Protein AF-A0A6J1TSC9-F1 (afdb_monomer)

Solvent-accessible surface area (backbone atoms only — not comparable to full-atom values): 32803 Å² total; per-residue (Å²): 142,80,91,82,80,87,84,80,83,89,78,91,79,86,80,84,87,85,88,82,89,87,88,82,84,81,91,85,88,80,84,91,77,90,77,91,74,86,85,81,84,79,83,83,85,79,89,82,88,87,87,84,82,90,80,80,89,76,94,72,84,81,77,80,83,78,79,82,82,76,91,81,80,86,83,89,82,88,88,81,90,86,76,88,87,83,86,84,82,90,83,91,83,90,78,83,85,79,86,81,81,90,80,92,80,90,81,82,86,82,80,84,75,85,87,77,89,85,87,82,87,90,81,80,94,84,81,93,76,90,75,59,72,69,60,51,54,50,50,51,51,50,51,50,50,51,47,53,52,47,52,49,49,49,54,48,51,52,49,49,50,53,48,52,51,49,50,53,50,50,52,51,50,50,49,52,56,70,67,49,73,77,81,77,72,63,60,64,57,54,52,47,65,57,48,51,60,54,50,51,51,52,53,50,53,50,51,51,51,50,51,51,48,50,52,50,54,51,54,48,52,52,49,52,51,53,48,51,54,51,51,50,49,51,50,48,51,52,50,54,51,52,51,49,54,51,51,49,51,54,49,52,52,50,48,52,53,48,51,55,51,51,51,51,50,50,51,53,51,51,50,52,51,49,53,52,52,50,52,53,51,51,50,52,49,52,52,49,51,53,54,47,65,74,62,66,78,88,73,88,78,88,64,94,62,67,60,64,63,54,51,51,51,50,50,50,50,49,52,50,50,52,52,49,53,50,51,52,50,54,51,49,52,50,52,52,50,51,49,53,51,52,51,51,49,52,52,51,52,53,51,51,50,52,52,49,53,52,53,50,52,50,52,50,51,52,50,54,50,50,52,52,50,52,50,50,51,53,49,52,53,50,52,53,51,48,52,52,51,50,51,54,49,50,52,52,52,51,51,50,51,51,54,50,50,54,50,52,51,51,51,51,49,52,54,50,53,50,54,50,50,53,48,54,51,52,53,51,50,53,50,51,52,51,50,51,51,52,52,52,50,52,49,54,52,49,52,53,50,50,52,54,52,58,76,71,53,64,86,77,56,60,64,54,52,57,55,52,59,62,55,72,75,68,79,85,86,83,82,86,82,71,73,85,65,77,78,58,81,72,66,76,66,70,76,67,67,62,46,72,45,72,52,71,46,65,60,96,90,40,80,78,47,78,49,78,46,74,46,83,118

Foldseek 3Di:
DDDDDDDDDDDDDDDDDDDDDDDDDDDDDDDDDDDDDDDDDDDDDDDDDDDDDDDDDDDDDPDDPPDDDDDDDDDDDDDDDDDDDDDDDDDDDDDDDDDDDDDDDDDDDDDDDDDDDDDDDDDDDDDDDDDDPVVVVVVVVVVVVVVVVVVVVVVVVVVVVVVVVVVVVVVVVVVVVVVPPDPPDCVVVVCCVVVVVVVVVVVVVVVVVVVVVVVVVVVVVVVVVVVVVVVVVVVVVVVVVVVVVVVVVVVVVVVVVVVVVVVVVVVVVVVVVVVVVVVVVVVVVVVVVVVVVVDDDDDPPPDPDPVVVVVVVVVVVVVVVVVVVVVVVVVVVVVVVVVVVVVVVVVVVVVVVVVVVVVVVVVVVVVVVVVVVVVVVVVVVVVVVVVVVVVVVVVVVVVVVVVVVVVVVVVVVVVVVVVVVVVVVVVVVVVVVVVVVVVVVVVVVVVVVVVVVVVVDDPVVVVVVVVVVVVVPPDDDDDPCPDPPDPPPPPPPPPQPFDFDWDFDDDPRDTPDIDTDTDRD

Organism: NCBI:txid8663

Structure (mmCIF, N/CA/C/O backbone):
data_AF-A0A6J1TSC9-F1
#
_entry.id   AF-A0A6J1TSC9-F1
#
loop_
_atom_site.group_PDB
_atom_site.id
_atom_site.type_symbol
_atom_site.label_atom_id
_atom_site.label_alt_id
_atom_site.label_comp_id
_atom_site.label_asym_id
_atom_site.label_entity_id
_atom_site.label_seq_id
_atom_site.pdbx_PDB_ins_code
_atom_site.Cartn_x
_atom_site.Cartn_y
_atom_site.Cartn_z
_atom_site.occupancy
_atom_site.B_iso_or_equiv
_atom_site.auth_seq_id
_atom_site.auth_comp_id
_atom_site.auth_asym_id
_atom_site.auth_atom_id
_atom_site.pdbx_PDB_model_num
ATOM 1 N N . MET A 1 1 ? -21.236 17.690 77.857 1.00 38.47 1 MET A N 1
ATOM 2 C CA . MET A 1 1 ? -21.004 18.492 79.080 1.00 38.47 1 MET A CA 1
ATOM 3 C C . MET A 1 1 ? -20.316 19.812 78.738 1.00 38.47 1 MET A C 1
ATOM 5 O O . MET A 1 1 ? -19.100 19.848 78.631 1.00 38.47 1 MET A O 1
ATOM 9 N N . ARG A 1 2 ? -21.092 20.885 78.563 1.00 35.25 2 ARG A N 1
ATOM 10 C CA . ARG A 1 2 ? -20.948 22.173 79.267 1.00 35.25 2 ARG A CA 1
ATOM 11 C C . ARG A 1 2 ? -22.055 23.090 78.765 1.00 35.25 2 ARG A C 1
ATOM 13 O O . ARG A 1 2 ? -22.030 23.535 77.625 1.00 35.25 2 ARG A O 1
ATOM 20 N N . GLU A 1 3 ? -23.025 23.313 79.637 1.00 34.94 3 GLU A N 1
ATOM 21 C CA . GLU A 1 3 ? -23.989 24.397 79.524 1.00 34.94 3 GLU A CA 1
ATOM 22 C C . GLU A 1 3 ? -23.302 25.752 79.717 1.00 34.94 3 GLU A C 1
ATOM 24 O O . GLU A 1 3 ? -22.389 25.896 80.534 1.00 34.94 3 GLU A O 1
ATOM 29 N N . ARG A 1 4 ? -23.788 26.733 78.963 1.00 37.78 4 ARG A N 1
ATOM 30 C CA . ARG A 1 4 ? -24.043 28.147 79.289 1.00 37.78 4 ARG A CA 1
ATOM 31 C C . ARG A 1 4 ? -24.493 28.743 77.955 1.00 37.78 4 ARG A C 1
ATOM 33 O O . ARG A 1 4 ? -23.848 28.504 76.948 1.00 37.78 4 ARG A O 1
ATOM 40 N N . GLY A 1 5 ? -25.588 29.462 77.820 1.00 33.91 5 GLY A N 1
ATOM 41 C CA . GLY A 1 5 ? -26.338 30.281 78.752 1.00 33.91 5 GLY A CA 1
ATOM 42 C C . GLY A 1 5 ? -26.917 31.405 77.889 1.00 33.91 5 GLY A C 1
ATOM 43 O O . GLY A 1 5 ? -26.300 31.817 76.912 1.00 33.91 5 GLY A O 1
ATOM 44 N N . TYR A 1 6 ? -28.136 31.803 78.208 1.00 35.25 6 TYR A N 1
ATOM 45 C CA . TYR A 1 6 ? -29.023 32.661 77.435 1.00 35.25 6 TYR A CA 1
ATOM 46 C C . TYR A 1 6 ? -28.449 34.008 76.948 1.00 35.25 6 TYR A C 1
ATOM 48 O O . TYR A 1 6 ? -27.688 34.666 77.649 1.00 35.25 6 TYR A O 1
ATOM 56 N N . ASN A 1 7 ? -29.071 34.461 75.853 1.00 34.84 7 ASN A N 1
ATOM 57 C CA . ASN A 1 7 ? -29.707 35.773 75.664 1.00 34.84 7 ASN A CA 1
ATOM 58 C C . ASN A 1 7 ? -29.066 36.850 74.770 1.00 34.84 7 ASN A C 1
ATOM 60 O O . ASN A 1 7 ? -27.884 37.161 74.844 1.00 34.84 7 ASN A O 1
ATOM 64 N N . THR A 1 8 ? -30.004 37.476 74.041 1.00 37.75 8 THR A N 1
ATOM 65 C CA . THR A 1 8 ? -30.069 38.853 73.518 1.00 37.75 8 THR A CA 1
ATOM 66 C C . THR A 1 8 ? -29.127 39.279 72.391 1.00 37.75 8 THR A C 1
ATOM 68 O O . THR A 1 8 ? -27.947 39.505 72.600 1.00 37.75 8 THR A O 1
ATOM 71 N N . GLY A 1 9 ? -29.730 39.468 71.210 1.00 37.34 9 GLY A N 1
ATOM 72 C CA . GLY A 1 9 ? -29.916 40.796 70.612 1.00 37.34 9 GLY A CA 1
ATOM 73 C C . GLY A 1 9 ? -28.672 41.603 70.241 1.00 37.34 9 GLY A C 1
ATOM 74 O O . GLY A 1 9 ? -27.960 42.074 71.112 1.00 37.34 9 GLY A O 1
ATOM 75 N N . GLU A 1 10 ? -28.549 41.851 68.935 1.00 40.94 10 GLU A N 1
ATOM 76 C CA . GLU A 1 10 ? -27.852 42.985 68.310 1.00 40.94 10 GLU A CA 1
ATOM 77 C C . GLU A 1 10 ? -26.365 43.176 68.648 1.00 40.94 10 GLU A C 1
ATOM 79 O O . GLU A 1 10 ? -25.977 43.743 69.662 1.00 40.94 10 GLU A O 1
ATOM 84 N N . GLY A 1 11 ? -25.506 42.805 67.699 1.00 36.53 11 GLY A N 1
ATOM 85 C CA . GLY A 1 11 ? -24.110 43.223 67.723 1.00 36.53 11 GLY A CA 1
ATOM 86 C C . GLY A 1 11 ? -23.284 42.482 66.692 1.00 36.53 11 GLY A C 1
ATOM 87 O O . GLY A 1 11 ? -23.009 41.296 66.838 1.00 36.53 11 GLY A O 1
ATOM 88 N N . GLN A 1 12 ? -22.903 43.188 65.632 1.00 34.88 12 GLN A N 1
ATOM 89 C CA . GLN A 1 12 ? -21.925 42.738 64.648 1.00 34.88 12 GLN A CA 1
ATOM 90 C C . GLN A 1 12 ? -20.648 42.254 65.350 1.00 34.88 12 GLN A C 1
ATOM 92 O O . GLN A 1 12 ? -20.034 43.005 66.103 1.00 34.88 12 GLN A O 1
ATOM 97 N N . VAL A 1 13 ? -20.211 41.031 65.047 1.00 34.16 13 VAL A N 1
ATOM 98 C CA . VAL A 1 13 ? -18.816 40.630 65.250 1.00 34.16 13 VAL A CA 1
ATOM 99 C C . VAL A 1 13 ? -18.239 40.288 63.888 1.00 34.16 13 VAL A C 1
ATOM 101 O O . VAL A 1 13 ? -18.443 39.212 63.331 1.00 34.16 13 VAL A O 1
ATOM 104 N N . THR A 1 14 ? -17.550 41.282 63.348 1.00 31.56 14 THR A N 1
ATOM 105 C CA . THR A 1 14 ? -16.615 41.189 62.237 1.00 31.56 14 THR A CA 1
ATOM 106 C C . THR A 1 14 ? -15.445 40.300 62.664 1.00 31.56 14 THR A C 1
ATOM 108 O O . THR A 1 14 ? -14.795 40.588 63.667 1.00 31.56 14 THR A O 1
ATOM 111 N N . ILE A 1 15 ? -15.155 39.237 61.914 1.00 34.47 15 ILE A N 1
ATOM 112 C CA . ILE A 1 15 ? -13.830 38.604 61.919 1.00 34.47 15 ILE A CA 1
ATOM 113 C C . ILE A 1 15 ? -13.323 38.667 60.483 1.00 34.47 15 ILE A C 1
ATOM 115 O O . ILE A 1 15 ? -13.702 37.865 59.630 1.00 34.47 15 ILE A O 1
ATOM 119 N N . GLU A 1 16 ? -12.512 39.692 60.230 1.00 26.97 16 GLU A N 1
ATOM 120 C CA . GLU A 1 16 ? -11.615 39.769 59.085 1.00 26.97 16 GLU A CA 1
ATOM 121 C C . GLU A 1 16 ? -10.519 38.706 59.222 1.00 26.97 16 GLU A C 1
ATOM 123 O O . GLU A 1 16 ? -9.902 38.562 60.277 1.00 26.97 16 GLU A O 1
ATOM 128 N N . TRP A 1 17 ? -10.236 38.011 58.122 1.00 32.19 17 TRP A N 1
ATOM 129 C CA . TRP A 1 17 ? -8.898 37.508 57.835 1.00 32.19 17 TRP A CA 1
ATOM 130 C C . TRP A 1 17 ? -8.438 38.194 56.547 1.00 32.19 17 TRP A C 1
ATOM 132 O O . TRP A 1 17 ? -8.908 37.873 55.458 1.00 32.19 17 TRP A O 1
ATOM 142 N N . GLU A 1 18 ? -7.543 39.165 56.693 1.00 30.19 18 GLU A N 1
ATOM 143 C CA . GLU A 1 18 ? -6.795 39.828 55.622 1.00 30.19 18 GLU A CA 1
ATOM 144 C C . GLU A 1 18 ? -5.322 39.431 55.845 1.00 30.19 18 GLU A C 1
ATOM 146 O O . GLU A 1 18 ? -4.834 39.498 56.971 1.00 30.19 18 GLU A O 1
ATOM 151 N N . PHE A 1 19 ? -4.632 38.751 54.926 1.00 28.05 19 PHE A N 1
ATOM 152 C CA . PHE A 1 19 ? -3.732 39.264 53.870 1.00 28.05 19 PHE A CA 1
ATOM 153 C C . PHE A 1 19 ? -2.909 38.012 53.416 1.00 28.05 19 PHE A C 1
ATOM 155 O O . PHE A 1 19 ? -2.705 37.110 54.221 1.00 28.05 19 PHE A O 1
ATOM 162 N N . VAL A 1 20 ? -2.396 37.794 52.196 1.00 32.72 20 VAL A N 1
ATOM 163 C CA . VAL A 1 20 ? -1.712 38.695 51.259 1.00 32.72 20 VAL A CA 1
ATOM 164 C C . VAL A 1 20 ? -1.856 38.192 49.806 1.00 32.72 20 VAL A C 1
ATOM 166 O O . VAL A 1 20 ? -1.391 37.115 49.449 1.00 32.72 20 VAL A O 1
ATOM 169 N N . SER A 1 21 ? -2.477 39.039 48.985 1.00 30.12 21 SER A N 1
ATOM 170 C CA . SER A 1 21 ? -2.108 39.492 47.629 1.00 30.12 21 SER A CA 1
ATOM 171 C C . SER A 1 21 ? -1.191 38.647 46.719 1.00 30.12 21 SER A C 1
ATOM 173 O O . SER A 1 21 ? -0.003 38.499 46.991 1.00 30.12 21 SER A O 1
ATOM 175 N N . ALA A 1 22 ? -1.688 38.341 45.510 1.00 31.39 22 ALA A N 1
ATOM 176 C CA . ALA A 1 22 ? -1.122 38.928 44.285 1.00 31.39 22 ALA A CA 1
ATOM 177 C C . ALA A 1 22 ? -2.100 38.871 43.085 1.00 31.39 22 ALA A C 1
ATOM 179 O O . ALA A 1 22 ? -2.237 37.862 42.406 1.00 31.39 22 ALA A O 1
ATOM 180 N N . ASN A 1 23 ? -2.665 40.046 42.793 1.00 32.28 23 ASN A N 1
ATOM 181 C CA . ASN A 1 23 ? -2.952 40.616 41.470 1.00 32.28 23 ASN A CA 1
ATOM 182 C C . ASN A 1 23 ? -4.141 40.161 40.585 1.00 32.28 23 ASN A C 1
ATOM 184 O O . ASN A 1 23 ? -4.080 39.183 39.850 1.00 32.28 23 ASN A O 1
ATOM 188 N N . LYS A 1 24 ? -5.065 41.140 40.483 1.00 35.12 24 LYS A N 1
ATOM 189 C CA . LYS A 1 24 ? -5.784 41.6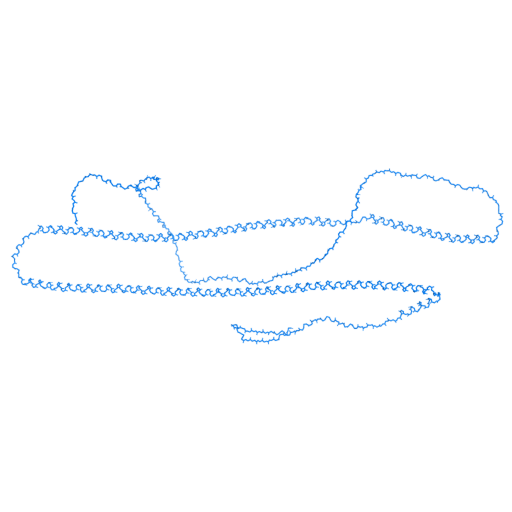73 39.301 1.00 35.12 24 LYS A CA 1
ATOM 190 C C . LYS A 1 24 ? -7.227 41.204 39.029 1.00 35.12 24 LYS A C 1
ATOM 192 O O . LYS A 1 24 ? -7.496 40.239 38.330 1.00 35.12 24 LYS A O 1
ATOM 197 N N . THR A 1 25 ? -8.139 42.041 39.529 1.00 31.72 25 THR A N 1
ATOM 198 C CA . THR A 1 25 ? -9.463 42.446 39.000 1.00 31.72 25 THR A CA 1
ATOM 199 C C . THR A 1 25 ? -9.406 42.961 37.540 1.00 31.72 25 THR A C 1
ATOM 201 O O . THR A 1 25 ? -8.294 43.236 37.081 1.00 31.72 25 THR A O 1
ATOM 204 N N . PRO A 1 26 ? -10.539 43.166 36.805 1.00 50.78 26 PRO A N 1
ATOM 205 C CA . PRO A 1 26 ? -11.908 43.489 37.274 1.00 50.78 26 PRO A CA 1
ATOM 206 C C . PRO A 1 26 ? -13.047 42.598 36.724 1.00 50.78 26 PRO A C 1
ATOM 208 O O . PRO A 1 26 ? -12.987 42.077 35.621 1.00 50.78 26 PRO A O 1
ATOM 211 N N . ARG A 1 27 ? -14.055 42.261 37.546 1.00 37.09 27 ARG A N 1
ATOM 212 C CA . ARG A 1 27 ? -15.364 42.949 37.691 1.00 37.09 27 ARG A CA 1
ATOM 213 C C . ARG A 1 27 ? -16.050 43.323 36.365 1.00 37.09 27 ARG A C 1
ATOM 215 O O . ARG A 1 27 ? -15.744 44.367 35.811 1.00 37.09 27 ARG A O 1
ATOM 222 N N . TYR A 1 28 ? -17.100 42.574 36.021 1.00 31.61 28 TYR A N 1
ATOM 223 C CA . TYR A 1 28 ? -18.423 43.126 35.704 1.00 31.61 28 TYR A CA 1
ATOM 224 C C . TYR A 1 28 ? -19.491 42.250 36.367 1.00 31.61 28 TYR A C 1
ATOM 226 O O . TYR A 1 28 ? -19.427 41.025 36.326 1.00 31.61 28 TYR A O 1
ATOM 234 N N . ALA A 1 29 ? -20.418 42.908 37.054 1.00 34.72 29 ALA A N 1
ATOM 235 C CA . ALA A 1 29 ? -21.557 42.316 37.730 1.00 34.72 29 ALA A CA 1
ATOM 236 C C . ALA A 1 29 ? -22.788 42.454 36.833 1.00 34.72 29 ALA A C 1
ATOM 238 O O . ALA A 1 29 ? -23.062 43.569 36.400 1.00 34.72 29 ALA A O 1
ATOM 239 N N . GLU A 1 30 ? -23.568 41.388 36.642 1.00 32.12 30 GLU A N 1
ATOM 240 C CA . GLU A 1 30 ? -24.992 41.543 36.330 1.00 32.12 30 GLU A CA 1
ATOM 241 C C . GLU A 1 30 ? -25.824 40.331 36.786 1.00 32.12 30 GLU A C 1
ATOM 243 O O . GLU A 1 30 ? -25.760 39.234 36.245 1.00 32.12 30 GLU A O 1
ATOM 248 N N . ARG A 1 31 ? -26.529 40.565 37.897 1.00 30.33 31 ARG A N 1
ATOM 249 C CA . ARG A 1 31 ? -27.932 40.237 38.191 1.00 30.33 31 ARG A CA 1
ATOM 250 C C . ARG A 1 31 ? -28.575 39.057 37.433 1.00 30.33 31 ARG A C 1
ATOM 252 O O . ARG A 1 31 ? -28.899 39.138 36.255 1.00 30.33 31 ARG A O 1
ATOM 259 N N . VAL A 1 32 ? -28.906 38.025 38.207 1.00 33.47 32 VAL A N 1
ATOM 260 C CA . VAL A 1 32 ? -29.839 36.944 37.866 1.00 33.47 32 VAL A CA 1
ATOM 261 C C . VAL A 1 32 ? -31.282 37.471 37.873 1.00 33.47 32 VAL A C 1
ATOM 263 O O . VAL A 1 32 ? -31.747 37.961 38.899 1.00 33.47 32 VAL A O 1
ATOM 266 N N . GLU A 1 33 ? -32.002 37.295 36.763 1.00 33.59 33 GLU A N 1
ATOM 267 C CA . GLU A 1 33 ? -33.461 37.105 36.741 1.00 33.59 33 GLU A CA 1
ATOM 268 C C . GLU A 1 33 ? -33.802 35.850 35.913 1.00 33.59 33 GLU A C 1
ATOM 270 O O . GLU A 1 33 ? -33.175 35.613 34.876 1.00 33.59 33 GLU A O 1
ATOM 275 N N . PRO A 1 34 ? -34.789 35.031 36.327 1.00 36.22 34 PRO A N 1
ATOM 276 C CA . PRO A 1 34 ? -35.138 33.800 35.635 1.00 36.22 34 PRO A CA 1
ATOM 277 C C . PRO A 1 34 ? -36.155 34.084 34.522 1.00 36.22 34 PRO A C 1
ATOM 279 O O . PRO A 1 34 ? -37.302 34.442 34.785 1.00 36.22 34 PRO A O 1
ATOM 282 N N . ARG A 1 35 ? -35.774 33.870 33.258 1.00 31.16 35 ARG A N 1
ATOM 283 C CA . ARG A 1 35 ? -36.734 33.783 32.147 1.00 31.16 35 ARG A CA 1
ATOM 284 C C . ARG A 1 35 ? -36.896 32.339 31.702 1.00 31.16 35 ARG A C 1
ATOM 286 O O . ARG A 1 35 ? -36.079 31.792 30.970 1.00 31.16 35 ARG A O 1
ATOM 293 N N . VAL A 1 36 ? -38.005 31.752 32.140 1.00 37.59 36 VAL A N 1
ATOM 294 C CA . VAL A 1 36 ? -38.587 30.526 31.593 1.00 37.59 36 VAL A CA 1
ATOM 295 C C . VAL A 1 36 ? -38.735 30.694 30.080 1.00 37.59 36 VAL A C 1
ATOM 297 O O . VAL A 1 36 ? -39.478 31.561 29.627 1.00 37.59 36 VAL A O 1
ATOM 300 N N . SER A 1 37 ? -38.031 29.881 29.294 1.00 31.48 37 SER A N 1
ATOM 301 C CA . SER A 1 37 ? -38.228 29.798 27.844 1.00 31.48 37 SER A CA 1
ATOM 302 C C . SER A 1 37 ? -38.426 28.340 27.450 1.00 31.48 37 SER A C 1
ATOM 304 O O . SER A 1 37 ? -37.554 27.494 27.625 1.00 31.48 37 SER A O 1
ATOM 306 N N . GLN A 1 38 ? -39.640 28.067 26.980 1.00 30.80 38 GLN A N 1
ATOM 307 C CA . GLN A 1 38 ? -40.159 26.777 26.544 1.00 30.80 38 GLN A CA 1
ATOM 308 C C . GLN A 1 38 ? -39.337 26.205 25.381 1.00 30.80 38 GLN A C 1
ATOM 310 O O . GLN A 1 38 ? -39.200 26.847 24.340 1.00 30.80 38 GLN A O 1
ATOM 315 N N . VAL A 1 39 ? -38.867 24.963 25.514 1.00 30.88 39 VAL A N 1
ATOM 316 C CA . VAL A 1 39 ? -38.337 24.183 24.388 1.00 30.88 39 VAL A CA 1
ATOM 317 C C . VAL A 1 39 ? -39.501 23.449 23.725 1.00 30.88 39 VAL A C 1
ATOM 319 O O . VAL A 1 39 ? -40.117 22.550 24.295 1.00 30.88 39 VAL A O 1
ATOM 322 N N . ARG A 1 40 ? -39.835 23.890 22.512 1.00 30.23 40 ARG A N 1
ATOM 323 C CA . ARG A 1 40 ? -40.887 23.344 21.652 1.00 30.23 40 ARG A CA 1
ATOM 324 C C . ARG A 1 40 ? -40.331 22.129 20.898 1.00 30.23 40 ARG A C 1
ATOM 326 O O . ARG A 1 40 ? -39.551 22.293 19.966 1.00 30.23 40 ARG A O 1
ATOM 333 N N . TYR A 1 41 ? -40.753 20.924 21.275 1.00 30.27 41 TYR A N 1
ATOM 334 C CA . TYR A 1 41 ? -40.519 19.712 20.485 1.00 30.27 41 TYR A CA 1
ATOM 335 C C . TYR A 1 41 ? -41.420 19.728 19.244 1.00 30.27 41 TYR A C 1
ATOM 337 O O . TYR A 1 41 ? -42.645 19.686 19.358 1.00 30.27 41 TYR A O 1
ATOM 345 N N . LEU A 1 42 ? -40.827 19.789 18.051 1.00 32.53 42 LEU A N 1
ATOM 346 C CA . LEU A 1 42 ? -41.535 19.538 16.797 1.00 32.53 42 LEU A CA 1
ATOM 347 C C . LEU A 1 42 ? -41.364 18.065 16.416 1.00 32.53 42 LEU A C 1
ATOM 349 O O . LEU A 1 42 ? -40.382 17.678 15.788 1.00 32.53 42 LEU A O 1
ATOM 353 N N . PHE A 1 43 ? -42.357 17.250 16.772 1.00 28.97 43 PHE A N 1
ATOM 354 C CA . PHE A 1 43 ? -42.604 15.976 16.103 1.00 28.97 43 PHE A CA 1
ATOM 355 C C . PHE A 1 43 ? -43.116 16.267 14.691 1.00 28.97 43 PHE A C 1
ATOM 357 O O . PHE A 1 43 ? -44.207 16.812 14.520 1.00 28.97 43 PHE A O 1
ATOM 364 N N . ARG A 1 44 ? -42.346 15.890 13.667 1.00 28.41 44 ARG A N 1
ATOM 365 C CA . ARG A 1 44 ? -42.829 15.855 12.284 1.00 28.41 44 ARG A CA 1
ATOM 366 C C . ARG A 1 44 ? -43.175 14.414 11.928 1.00 28.41 44 ARG A C 1
ATOM 368 O O . ARG A 1 44 ? -42.302 13.614 11.611 1.00 28.41 44 ARG A O 1
ATOM 375 N N . THR A 1 45 ? -44.460 14.093 12.003 1.00 32.81 45 THR A N 1
ATOM 376 C CA . THR A 1 45 ? -45.034 12.867 11.448 1.00 32.81 45 THR A CA 1
ATOM 377 C C . THR A 1 45 ? -45.206 13.020 9.937 1.00 32.81 45 THR A C 1
ATOM 379 O O . THR A 1 45 ? -45.589 14.074 9.431 1.00 32.81 45 THR A O 1
ATOM 382 N N . GLY A 1 46 ? -44.900 11.955 9.200 1.00 30.16 46 GLY A N 1
ATOM 383 C CA . GLY A 1 46 ? -45.039 11.906 7.750 1.00 30.16 46 GLY A CA 1
ATOM 384 C C . GLY A 1 46 ? -45.015 10.467 7.261 1.00 30.16 46 GLY A C 1
ATOM 385 O O . GLY A 1 46 ? -43.994 9.980 6.791 1.00 30.16 46 GLY A O 1
ATOM 386 N N . HIS A 1 47 ? -46.146 9.780 7.409 1.00 35.56 47 HIS A N 1
ATOM 387 C CA . HIS A 1 47 ? -46.427 8.519 6.733 1.00 35.56 47 HIS A CA 1
ATOM 388 C C . HIS A 1 47 ? -46.436 8.705 5.209 1.00 35.56 47 HIS A C 1
ATOM 390 O O . HIS A 1 47 ? -47.148 9.564 4.689 1.00 35.56 47 HIS A O 1
ATOM 396 N N . ARG A 1 48 ? -45.773 7.795 4.490 1.00 30.06 48 ARG A N 1
ATOM 397 C CA . ARG A 1 48 ? -46.290 7.290 3.214 1.00 30.06 48 ARG A CA 1
ATOM 398 C C . ARG A 1 48 ? -45.996 5.800 3.094 1.00 30.06 48 ARG A C 1
ATOM 400 O O . ARG A 1 48 ? -44.854 5.360 3.075 1.00 30.06 48 ARG A O 1
ATOM 407 N N . SER A 1 49 ? -47.084 5.053 3.068 1.00 30.70 49 SER A N 1
ATOM 408 C CA . SER A 1 49 ? -47.200 3.623 2.857 1.00 30.70 49 SER A CA 1
ATOM 409 C C . SER A 1 49 ? -46.988 3.257 1.386 1.00 30.70 49 SER A C 1
ATOM 411 O O . SER A 1 49 ? -47.518 3.913 0.494 1.00 30.70 49 SER A O 1
ATOM 413 N N . SER A 1 50 ? -46.290 2.150 1.133 1.00 29.45 50 SER A N 1
ATOM 414 C CA . SER A 1 50 ? -46.767 1.118 0.205 1.00 29.45 50 SER A CA 1
ATOM 415 C C . SER A 1 50 ? -46.056 -0.207 0.493 1.00 29.45 50 SER A C 1
ATOM 417 O O . SER A 1 50 ? -44.856 -0.266 0.734 1.00 29.45 50 SER A O 1
ATOM 419 N N . VAL A 1 51 ? -46.872 -1.252 0.554 1.00 32.09 51 VAL A N 1
ATOM 420 C CA . VAL A 1 51 ? -46.575 -2.632 0.935 1.00 32.09 51 VAL A CA 1
ATOM 421 C C . VAL A 1 51 ? -46.485 -3.465 -0.342 1.00 32.09 51 VAL A C 1
ATOM 423 O O . VAL A 1 51 ? -47.414 -3.395 -1.143 1.00 32.09 51 VAL A O 1
ATOM 426 N N . SER A 1 52 ? -45.460 -4.314 -0.495 1.00 28.89 52 SER A N 1
ATOM 427 C CA . SER A 1 52 ? -45.648 -5.749 -0.799 1.00 28.89 52 SER A CA 1
ATOM 428 C C . SER A 1 52 ? -44.351 -6.539 -1.023 1.00 28.89 52 SER A C 1
ATOM 430 O O . SER A 1 52 ? -43.598 -6.268 -1.947 1.00 28.89 52 SER A O 1
ATOM 432 N N . ARG A 1 53 ? -44.261 -7.613 -0.221 1.00 30.09 53 ARG A N 1
ATOM 433 C CA . ARG A 1 53 ? -43.887 -9.009 -0.538 1.00 30.09 53 ARG A CA 1
ATOM 434 C C . ARG A 1 53 ? -42.434 -9.392 -0.868 1.00 30.09 53 ARG A C 1
ATOM 436 O O . ARG A 1 53 ? -41.956 -9.197 -1.972 1.00 30.09 53 ARG A O 1
ATOM 443 N N . PHE A 1 54 ? -41.868 -10.112 0.110 1.00 29.45 54 PHE A N 1
ATOM 444 C CA . PHE A 1 54 ? -41.470 -11.536 0.076 1.00 29.45 54 PHE A CA 1
ATOM 445 C C . PHE A 1 54 ? -40.529 -12.049 -1.031 1.00 29.45 54 PHE A C 1
ATOM 447 O O . PHE A 1 54 ? -40.867 -12.041 -2.209 1.00 29.45 54 PHE A O 1
ATOM 454 N N . GLY A 1 55 ? -39.426 -12.657 -0.575 1.00 27.89 55 GLY A N 1
ATOM 455 C CA . GLY A 1 55 ? -38.506 -13.524 -1.323 1.00 27.89 55 GLY A CA 1
ATOM 456 C C . GLY A 1 55 ? -37.117 -13.470 -0.679 1.00 27.89 55 GLY A C 1
ATOM 457 O O . GLY A 1 55 ? -36.358 -12.548 -0.939 1.00 27.89 55 GLY A O 1
ATOM 458 N N . GLU A 1 56 ? -36.875 -14.215 0.400 1.00 30.44 56 GLU A N 1
ATOM 459 C CA . GLU A 1 56 ? -36.097 -15.467 0.368 1.00 30.44 56 GLU A CA 1
ATOM 460 C C . GLU A 1 56 ? -34.744 -15.378 -0.362 1.00 30.44 56 GLU A C 1
ATOM 462 O O . GLU A 1 56 ? -34.664 -15.232 -1.575 1.00 30.44 56 GLU A O 1
ATOM 467 N N . SER A 1 57 ? -33.688 -15.570 0.432 1.00 34.09 57 SER A N 1
ATOM 468 C CA . SER A 1 57 ? -32.562 -16.459 0.136 1.00 34.09 57 SER A CA 1
ATOM 469 C C . SER A 1 57 ? -31.890 -16.336 -1.235 1.00 34.09 57 SER A C 1
ATOM 471 O O . SER A 1 57 ? -32.253 -17.029 -2.178 1.00 34.09 57 SER A O 1
ATOM 473 N N . GLN A 1 58 ? -30.764 -15.620 -1.284 1.00 29.95 58 GLN A N 1
ATOM 474 C CA . GLN A 1 58 ? -29.514 -16.201 -1.790 1.00 29.95 58 GLN A CA 1
ATOM 475 C C . GLN A 1 58 ? -28.325 -15.298 -1.468 1.00 29.95 58 GLN A C 1
ATOM 477 O O . GLN A 1 58 ? -28.209 -14.178 -1.960 1.00 29.95 58 GLN A O 1
ATOM 482 N N . ALA A 1 59 ? -27.405 -15.845 -0.675 1.00 38.44 59 ALA A N 1
ATOM 483 C CA . ALA A 1 59 ? -26.018 -15.429 -0.675 1.00 38.44 59 ALA A CA 1
ATOM 484 C C . ALA A 1 59 ? -25.500 -15.478 -2.119 1.00 38.44 59 ALA A C 1
ATOM 486 O O . ALA A 1 59 ? -25.395 -16.549 -2.718 1.00 38.44 59 ALA A O 1
ATOM 487 N N . ARG A 1 60 ? -25.189 -14.313 -2.687 1.00 31.34 60 ARG A N 1
ATOM 488 C CA . ARG A 1 60 ? -24.370 -14.215 -3.889 1.00 31.34 60 ARG A CA 1
ATOM 489 C C . ARG A 1 60 ? -23.023 -13.648 -3.494 1.00 31.34 60 ARG A C 1
ATOM 491 O O . ARG A 1 60 ? -22.883 -12.476 -3.168 1.00 31.34 60 ARG A O 1
ATOM 498 N N . PHE A 1 61 ? -22.064 -14.562 -3.513 1.00 31.56 61 PHE A N 1
ATOM 499 C CA . PHE A 1 61 ? -20.648 -14.320 -3.696 1.00 31.56 61 PHE A CA 1
ATOM 500 C C . PHE A 1 61 ? -20.420 -13.162 -4.678 1.00 31.56 61 PHE A C 1
ATOM 502 O O . PHE A 1 61 ? -20.719 -13.291 -5.865 1.00 31.56 61 PHE A O 1
ATOM 509 N N . CYS A 1 62 ? -19.842 -12.061 -4.199 1.00 26.81 62 CYS A N 1
ATOM 510 C CA . CYS A 1 62 ? -19.104 -11.158 -5.071 1.00 26.81 62 CYS A CA 1
ATOM 511 C C . CYS A 1 62 ? -17.701 -11.737 -5.238 1.00 26.81 62 CYS A C 1
ATOM 513 O O . CYS A 1 62 ? -16.816 -11.574 -4.401 1.00 26.81 62 CYS A O 1
ATOM 515 N N . THR A 1 63 ? -17.546 -12.473 -6.330 1.00 31.61 63 THR A N 1
ATOM 516 C CA . THR A 1 63 ? -16.275 -12.883 -6.912 1.00 31.61 63 THR A CA 1
ATOM 517 C C . THR A 1 63 ? -15.414 -11.651 -7.189 1.00 31.61 63 THR A C 1
ATOM 519 O O . THR A 1 63 ? -15.763 -10.816 -8.023 1.00 31.61 63 THR A O 1
ATOM 522 N N . MET A 1 64 ? -14.275 -11.558 -6.504 1.00 30.28 64 MET A N 1
ATOM 523 C CA . MET A 1 64 ? -13.137 -10.748 -6.933 1.00 30.28 64 MET A CA 1
ATOM 524 C C . MET A 1 64 ? -12.676 -11.261 -8.301 1.00 30.28 64 MET A C 1
ATOM 526 O O . MET A 1 64 ? -12.082 -12.333 -8.402 1.00 30.28 64 MET A O 1
ATOM 530 N N . ASN A 1 65 ? -12.964 -10.507 -9.362 1.00 26.72 65 ASN A N 1
ATOM 531 C CA . ASN A 1 65 ? -12.340 -10.728 -10.661 1.00 26.72 65 ASN A CA 1
ATOM 532 C C . ASN A 1 65 ? -10.902 -10.207 -10.599 1.00 26.72 65 ASN A C 1
ATOM 534 O O . ASN A 1 65 ? -10.641 -9.019 -10.773 1.00 26.72 65 ASN A O 1
ATOM 538 N N . ILE A 1 66 ? -9.979 -11.128 -10.336 1.00 33.28 66 ILE A N 1
ATOM 539 C CA . ILE A 1 66 ? -8.545 -10.960 -10.554 1.00 33.28 66 ILE A CA 1
ATOM 540 C C . ILE A 1 66 ? -8.304 -11.158 -12.049 1.00 33.28 66 ILE A C 1
ATOM 542 O O . ILE A 1 66 ? -8.286 -12.281 -12.556 1.00 33.28 66 ILE A O 1
ATOM 546 N N . THR A 1 67 ? -8.148 -10.057 -12.778 1.00 31.06 67 THR A N 1
ATOM 547 C CA . THR A 1 67 ? -7.706 -10.105 -14.169 1.00 31.06 67 THR A CA 1
ATOM 548 C C . THR A 1 67 ? -6.202 -10.357 -14.194 1.00 31.06 67 THR A C 1
ATOM 550 O O . THR A 1 67 ? -5.395 -9.508 -13.822 1.00 31.06 67 THR A O 1
ATOM 553 N N . TYR A 1 68 ? -5.849 -11.564 -14.628 1.00 30.14 68 TYR A N 1
ATOM 554 C CA . TYR A 1 68 ? -4.507 -12.005 -14.985 1.00 30.14 68 TYR A CA 1
ATOM 555 C C . TYR A 1 68 ? -3.832 -11.024 -15.959 1.00 30.14 68 TYR A C 1
ATOM 557 O O . TYR A 1 68 ? -4.236 -10.926 -17.117 1.00 30.14 68 TYR A O 1
ATOM 565 N N . TYR A 1 69 ? -2.741 -10.385 -15.535 1.00 34.84 69 TYR A N 1
ATOM 566 C CA . TYR A 1 69 ? -1.725 -9.876 -16.457 1.00 34.84 69 TYR A CA 1
ATOM 567 C C . TYR A 1 69 ? -0.601 -10.907 -16.555 1.00 34.84 69 TYR A C 1
ATOM 569 O O . TYR A 1 69 ? 0.238 -11.041 -15.669 1.00 34.84 69 TYR A O 1
ATOM 577 N N . GLY A 1 70 ? -0.632 -11.687 -17.636 1.00 32.41 70 GLY A N 1
ATOM 578 C CA . GLY A 1 70 ? 0.457 -12.580 -18.017 1.00 32.41 70 GLY A CA 1
ATOM 579 C C . GLY A 1 70 ? 1.644 -11.806 -18.614 1.00 32.41 70 GLY A C 1
ATOM 580 O O . GLY A 1 70 ? 1.444 -10.764 -19.245 1.00 32.41 70 GLY A O 1
ATOM 581 N N . PRO A 1 71 ? 2.881 -12.313 -18.468 1.00 37.97 71 PRO A N 1
ATOM 582 C CA . PRO A 1 71 ? 4.077 -11.635 -18.940 1.00 37.97 71 PRO A CA 1
ATOM 583 C C . PRO A 1 71 ? 4.284 -11.908 -20.434 1.00 37.97 71 PRO A C 1
ATOM 585 O O . PRO A 1 71 ? 4.472 -13.053 -20.853 1.00 37.97 71 PRO A O 1
ATOM 588 N N . ARG A 1 72 ? 4.307 -10.855 -21.257 1.00 30.98 72 ARG A N 1
ATOM 589 C CA . ARG A 1 72 ? 4.859 -10.927 -22.617 1.00 30.98 72 ARG A CA 1
ATOM 590 C C . ARG A 1 72 ? 6.219 -10.243 -22.672 1.00 30.98 72 ARG A C 1
ATOM 592 O O . ARG A 1 72 ? 6.377 -9.076 -22.339 1.00 30.98 72 ARG A O 1
ATOM 599 N N . ARG A 1 73 ? 7.187 -11.058 -23.087 1.00 32.16 73 ARG A N 1
ATOM 600 C CA . ARG A 1 73 ? 8.598 -10.768 -23.331 1.00 32.16 73 ARG A CA 1
ATOM 601 C C . ARG A 1 73 ? 8.823 -9.998 -24.643 1.00 32.16 73 ARG A C 1
ATOM 603 O O . ARG A 1 73 ? 8.018 -10.087 -25.567 1.00 32.16 73 ARG A O 1
ATOM 610 N N . THR A 1 74 ? 10.053 -9.479 -24.738 1.00 29.98 74 THR A N 1
ATOM 611 C CA . THR A 1 74 ? 10.830 -9.055 -25.928 1.00 29.98 74 THR A CA 1
ATOM 612 C C . THR A 1 74 ? 10.489 -7.647 -26.445 1.00 29.98 74 THR A C 1
ATOM 614 O O . THR A 1 74 ? 9.325 -7.328 -26.616 1.00 29.98 74 THR A O 1
ATOM 617 N N . SER A 1 75 ? 11.428 -6.718 -26.658 1.00 27.41 75 SER A N 1
ATOM 618 C CA . SER A 1 75 ? 12.821 -6.890 -27.087 1.00 27.41 75 SER A CA 1
ATOM 619 C C . SER A 1 75 ? 13.726 -5.766 -26.574 1.00 27.41 75 SER A C 1
ATOM 621 O O . SER A 1 75 ? 13.482 -4.591 -26.832 1.00 27.41 75 SER A O 1
ATOM 623 N N . PHE A 1 76 ? 14.817 -6.154 -25.918 1.00 30.78 76 PHE A N 1
ATOM 624 C CA . PHE A 1 76 ? 16.025 -5.347 -25.787 1.00 30.78 76 PHE A CA 1
ATOM 625 C C . PHE A 1 76 ? 16.903 -5.682 -26.996 1.00 30.78 76 PHE A C 1
ATOM 627 O O . PHE A 1 76 ? 17.206 -6.853 -27.226 1.00 30.78 76 PHE A O 1
ATOM 634 N N . SER A 1 77 ? 17.302 -4.682 -27.777 1.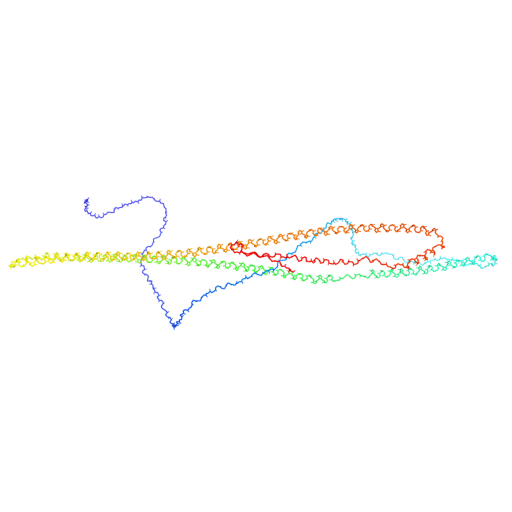00 29.66 77 SER A N 1
ATOM 635 C CA . SER A 1 77 ? 18.377 -4.830 -28.758 1.00 29.66 77 SER A CA 1
ATOM 636 C C . SER A 1 77 ? 19.485 -3.846 -28.430 1.00 29.66 77 SER A C 1
ATOM 638 O O . SER A 1 77 ? 19.392 -2.653 -28.713 1.00 29.66 77 SER A O 1
ATOM 640 N N . SER A 1 78 ? 20.543 -4.390 -27.846 1.00 34.06 78 SER A N 1
ATOM 641 C CA . SER A 1 78 ? 21.873 -3.807 -27.796 1.00 34.06 78 SER A CA 1
ATOM 642 C C . SER A 1 78 ? 22.496 -3.851 -29.192 1.00 34.06 78 SER A C 1
ATOM 644 O O . SER A 1 78 ? 22.430 -4.885 -29.857 1.00 34.06 78 SER A O 1
ATOM 646 N N . ARG A 1 79 ? 23.165 -2.773 -29.613 1.00 31.89 79 ARG A N 1
ATOM 647 C CA . ARG A 1 79 ? 24.353 -2.848 -30.476 1.00 31.89 79 ARG A CA 1
ATOM 648 C C . ARG A 1 79 ? 25.237 -1.625 -30.262 1.00 31.89 79 ARG A C 1
ATOM 650 O O . ARG A 1 79 ? 24.786 -0.486 -30.305 1.00 31.89 79 ARG A O 1
ATOM 657 N N . SER A 1 80 ? 26.496 -1.930 -30.000 1.00 34.31 80 SER A N 1
ATOM 658 C CA . SER A 1 80 ? 27.581 -1.068 -29.570 1.00 34.31 80 SER A CA 1
ATOM 659 C C . SER A 1 80 ? 28.528 -0.681 -30.722 1.00 34.31 80 SER A C 1
ATOM 661 O O . SER A 1 80 ? 28.633 -1.368 -31.734 1.00 34.31 80 SER A O 1
ATOM 663 N N . LEU A 1 81 ? 29.251 0.419 -30.488 1.00 38.09 81 LEU A N 1
ATOM 664 C CA . LEU A 1 81 ? 30.657 0.716 -30.818 1.00 38.09 81 LEU A CA 1
ATOM 665 C C . LEU A 1 81 ? 31.233 0.553 -32.243 1.00 38.09 81 LEU A C 1
ATOM 667 O O . LEU A 1 81 ? 31.526 -0.541 -32.734 1.00 38.09 81 LEU A O 1
ATOM 671 N N . GLY A 1 82 ? 31.756 1.687 -32.718 1.00 28.84 82 GLY A N 1
ATOM 672 C CA . GLY A 1 82 ? 32.994 1.824 -33.498 1.00 28.84 82 GLY A CA 1
ATOM 673 C C . GLY A 1 82 ? 32.989 3.159 -34.248 1.00 28.84 82 GLY A C 1
ATOM 674 O O . GLY A 1 82 ? 31.935 3.597 -34.676 1.00 28.84 82 GLY A O 1
ATOM 675 N N . SER A 1 83 ? 34.069 3.895 -34.475 1.00 32.25 83 SER A N 1
ATOM 676 C CA . SER A 1 83 ? 35.478 3.858 -34.085 1.00 32.25 83 SER A CA 1
ATOM 677 C C . SER A 1 83 ? 36.034 5.206 -34.573 1.00 32.25 83 SER A C 1
ATOM 679 O O . SER A 1 83 ? 35.670 5.646 -35.662 1.00 32.25 83 SER A O 1
ATOM 681 N N . LEU A 1 84 ? 36.934 5.844 -33.822 1.00 38.16 84 LEU A N 1
ATOM 682 C CA . LEU A 1 84 ? 37.887 6.803 -34.406 1.00 38.16 84 LEU A CA 1
ATOM 683 C C . LEU A 1 84 ? 38.811 6.032 -35.383 1.00 38.16 84 LEU A C 1
ATOM 685 O O . LEU A 1 84 ? 38.966 4.816 -35.216 1.00 38.16 84 LEU A O 1
ATOM 689 N N . PRO A 1 85 ? 39.431 6.682 -36.386 1.00 47.09 85 PRO A N 1
ATOM 690 C CA . PRO A 1 85 ? 40.728 7.302 -36.109 1.00 47.09 85 PRO A CA 1
ATOM 691 C C . PRO A 1 85 ? 41.018 8.610 -36.879 1.00 47.09 85 PRO A C 1
ATOM 693 O O . PRO A 1 85 ? 40.605 8.811 -38.014 1.00 47.09 85 PRO A O 1
ATOM 696 N N . ASN A 1 86 ? 41.880 9.415 -36.255 1.00 30.67 86 ASN A N 1
ATOM 697 C CA . ASN A 1 86 ? 43.130 9.958 -36.804 1.00 30.67 86 ASN A CA 1
ATOM 698 C C . ASN A 1 86 ? 43.352 11.485 -36.735 1.00 30.67 86 ASN A C 1
ATOM 700 O O . ASN A 1 86 ? 42.575 12.308 -37.209 1.00 30.67 86 ASN A O 1
ATOM 704 N N . ARG A 1 87 ? 44.510 11.785 -36.133 1.00 35.16 87 ARG A N 1
ATOM 705 C CA . ARG A 1 87 ? 45.342 13.001 -36.154 1.00 35.16 87 ARG A CA 1
ATOM 706 C C . ARG A 1 87 ? 45.783 13.293 -37.618 1.00 35.16 87 ARG A C 1
ATOM 708 O O . ARG A 1 87 ? 45.666 12.406 -38.449 1.00 35.16 87 ARG A O 1
ATOM 715 N N . SER A 1 88 ? 46.303 14.441 -38.070 1.00 33.25 88 SER A N 1
ATOM 716 C CA . SER A 1 88 ? 47.179 15.472 -37.485 1.00 33.25 88 SER A CA 1
ATOM 717 C C . SER A 1 88 ? 47.425 16.618 -38.496 1.00 33.25 88 SER A C 1
ATOM 719 O O . SER A 1 88 ? 47.430 16.379 -39.697 1.00 33.25 88 SER A O 1
ATOM 721 N N . SER A 1 89 ? 47.834 17.774 -37.950 1.00 33.28 89 SER A N 1
ATOM 722 C CA . SER A 1 89 ? 48.863 18.719 -38.449 1.00 33.28 89 SER A CA 1
ATOM 723 C C . SER A 1 89 ? 48.516 19.820 -39.470 1.00 33.28 89 SER A C 1
ATOM 725 O O . SER A 1 89 ? 48.458 19.602 -40.672 1.00 33.28 89 SER A O 1
ATOM 727 N N . LEU A 1 90 ? 48.412 21.044 -38.926 1.00 39.69 90 LEU A N 1
ATOM 728 C CA . LEU A 1 90 ? 49.215 22.257 -39.201 1.00 39.69 90 LEU A CA 1
ATOM 729 C C . LEU A 1 90 ? 49.962 22.344 -40.552 1.00 39.69 90 LEU A C 1
ATOM 731 O O . LEU A 1 90 ? 50.790 21.487 -40.826 1.00 39.69 90 LEU A O 1
ATOM 735 N N . TYR A 1 91 ? 49.771 23.438 -41.309 1.00 35.12 91 TYR A N 1
ATOM 736 C CA . TYR A 1 91 ? 50.733 24.549 -41.472 1.00 35.12 91 TYR A CA 1
ATOM 737 C C . TYR A 1 91 ? 50.136 25.722 -42.284 1.00 35.12 91 TYR A C 1
ATOM 739 O O . TYR A 1 91 ? 49.408 25.564 -43.257 1.00 35.12 91 TYR A O 1
ATOM 747 N N . ARG A 1 92 ? 50.512 26.915 -41.820 1.00 32.84 92 ARG A N 1
ATOM 748 C CA . ARG A 1 92 ? 50.571 28.245 -42.445 1.00 32.84 92 ARG A CA 1
ATOM 749 C C . ARG A 1 92 ? 50.873 28.255 -43.958 1.00 32.84 92 ARG A C 1
ATOM 751 O O . ARG A 1 92 ? 51.902 27.730 -44.361 1.00 32.84 92 ARG A O 1
ATOM 758 N N . ALA A 1 93 ? 50.123 29.059 -44.718 1.00 30.06 93 ALA A N 1
ATOM 759 C CA . ALA A 1 93 ? 50.677 30.052 -45.650 1.00 30.06 93 ALA A CA 1
ATOM 760 C C . ALA A 1 93 ? 49.605 31.086 -46.029 1.00 30.06 93 ALA A C 1
ATOM 762 O O . ALA A 1 93 ? 48.561 30.761 -46.586 1.00 30.06 93 ALA A O 1
ATOM 763 N N . SER A 1 94 ? 49.892 32.340 -45.693 1.00 32.00 94 SER A N 1
ATOM 764 C CA . SER A 1 94 ? 49.228 33.522 -46.224 1.00 32.00 94 SER A CA 1
ATOM 765 C C . SER A 1 94 ? 49.941 33.944 -47.508 1.00 32.00 94 SER A C 1
ATOM 767 O O . SER A 1 94 ? 51.165 34.051 -47.519 1.00 32.00 94 SER A O 1
ATOM 769 N N . SER A 1 95 ? 49.164 34.216 -48.549 1.00 33.78 95 SER A N 1
ATOM 770 C CA . SER A 1 95 ? 49.412 35.225 -49.585 1.00 33.78 95 SER A CA 1
ATOM 771 C C . SER A 1 95 ? 48.041 35.419 -50.238 1.00 33.78 95 SER A C 1
ATOM 773 O O . SER A 1 95 ? 47.533 34.505 -50.874 1.00 33.78 95 SER A O 1
ATOM 775 N N . GLY A 1 96 ? 47.283 36.460 -49.909 1.00 28.92 96 GLY A N 1
ATOM 776 C CA . GLY A 1 96 ? 47.605 37.838 -50.257 1.00 28.92 96 GLY A CA 1
ATOM 777 C C . GLY A 1 96 ? 46.985 38.151 -51.624 1.00 28.92 96 GLY A C 1
ATOM 778 O O . GLY A 1 96 ? 47.075 37.333 -52.530 1.00 28.92 96 GLY A O 1
ATOM 779 N N . SER A 1 97 ? 46.390 39.341 -51.741 1.00 32.06 97 SER A N 1
ATOM 780 C CA . SER A 1 97 ? 45.714 39.958 -52.904 1.00 32.06 97 SER A CA 1
ATOM 781 C C . SER A 1 97 ? 44.275 39.477 -53.187 1.00 32.06 97 SER A C 1
ATOM 783 O O . SER A 1 97 ? 44.040 38.338 -53.562 1.00 32.06 97 SER A O 1
ATOM 785 N N . PHE A 1 98 ? 43.239 40.224 -52.780 1.00 31.81 98 PHE A N 1
ATOM 786 C CA . PHE A 1 98 ? 42.723 41.499 -53.327 1.00 31.81 98 PHE A CA 1
ATOM 787 C C . PHE A 1 98 ? 42.258 41.398 -54.789 1.00 31.81 98 PHE A C 1
ATOM 789 O O . PHE A 1 98 ? 43.064 41.296 -55.708 1.00 31.81 98 PHE A O 1
ATOM 796 N N . GLN A 1 99 ? 40.937 41.517 -54.983 1.00 44.94 99 GLN A N 1
ATOM 797 C CA . GLN A 1 99 ? 40.353 42.083 -56.204 1.00 44.94 99 GLN A CA 1
ATOM 798 C C . GLN A 1 99 ? 40.918 43.496 -56.428 1.00 44.94 99 GLN A C 1
ATOM 800 O O . GLN A 1 99 ? 41.231 44.194 -55.460 1.00 44.94 99 GLN A O 1
ATOM 805 N N . PRO A 1 100 ? 40.925 43.978 -57.677 1.00 39.28 100 PRO A N 1
ATOM 806 C CA . PRO A 1 100 ? 40.001 45.078 -57.926 1.00 39.28 100 PRO A CA 1
ATOM 807 C C . PRO A 1 100 ? 39.325 45.036 -59.293 1.00 39.28 100 PRO A C 1
ATOM 809 O O . PRO A 1 100 ? 39.808 44.472 -60.274 1.00 39.28 100 PRO A O 1
ATOM 812 N N . GLY A 1 101 ? 38.160 45.676 -59.300 1.00 32.75 101 GLY A N 1
ATOM 813 C CA . GLY A 1 101 ? 37.361 45.938 -60.471 1.00 32.75 101 GLY A CA 1
ATOM 814 C C . GLY A 1 101 ? 37.970 46.961 -61.427 1.00 32.75 101 GLY A C 1
ATOM 815 O O . GLY A 1 101 ? 38.942 47.664 -61.165 1.00 32.75 101 GLY A O 1
ATOM 816 N N . LEU A 1 102 ? 37.294 46.978 -62.563 1.00 32.28 102 LEU A N 1
ATOM 817 C CA . LEU A 1 102 ? 37.421 47.808 -63.743 1.00 32.28 102 LEU A CA 1
ATOM 818 C C . LEU A 1 102 ? 37.576 49.301 -63.422 1.00 32.28 102 LEU A C 1
ATOM 820 O O . LEU A 1 102 ? 36.684 49.877 -62.813 1.00 32.28 102 LEU A O 1
ATOM 824 N N . TYR A 1 103 ? 38.609 49.944 -63.974 1.00 33.62 103 TYR A N 1
ATOM 825 C CA . TYR A 1 103 ? 38.475 51.283 -64.545 1.00 33.62 103 TYR A CA 1
ATOM 826 C C . TYR A 1 103 ? 39.362 51.456 -65.783 1.00 33.62 103 TYR A C 1
ATOM 828 O O . TYR A 1 103 ? 40.520 51.058 -65.858 1.00 33.62 103 TYR A O 1
ATOM 836 N N . ARG A 1 104 ? 38.695 52.052 -66.762 1.00 31.03 104 ARG A N 1
ATOM 837 C CA . ARG A 1 104 ? 39.059 52.538 -68.088 1.00 31.03 104 ARG A CA 1
ATOM 838 C C . ARG A 1 104 ? 40.301 53.441 -68.089 1.00 31.03 104 ARG A C 1
ATOM 840 O O . ARG A 1 104 ? 40.352 54.410 -67.341 1.00 31.03 104 ARG A O 1
ATOM 847 N N . GLY A 1 105 ? 41.223 53.195 -69.018 1.00 29.67 105 GLY A N 1
ATOM 848 C CA . GLY A 1 105 ? 42.345 54.083 -69.324 1.00 29.67 105 GLY A CA 1
ATOM 849 C C . GLY A 1 105 ? 42.952 53.737 -70.681 1.00 29.67 105 GLY A C 1
ATOM 850 O O . GLY A 1 105 ? 43.658 52.747 -70.818 1.00 29.67 105 GLY A O 1
ATOM 851 N N . SER A 1 106 ? 42.596 54.529 -71.687 1.00 32.09 106 SER A N 1
ATOM 852 C CA . SER A 1 106 ? 43.011 54.427 -73.085 1.00 32.09 106 SER A CA 1
ATOM 853 C C . SER A 1 106 ? 44.513 54.650 -73.274 1.00 32.09 106 SER A C 1
ATOM 855 O O . SER A 1 106 ? 45.023 55.650 -72.780 1.00 32.09 106 SER A O 1
ATOM 857 N N . PHE A 1 107 ? 45.184 53.829 -74.090 1.00 30.36 107 PHE A N 1
ATOM 858 C CA . PHE A 1 107 ? 46.357 54.265 -74.859 1.00 30.36 107 PHE A CA 1
ATOM 859 C C . PHE A 1 107 ? 46.677 53.348 -76.057 1.00 30.36 107 PHE A C 1
ATOM 861 O O . PHE A 1 107 ? 46.677 52.124 -75.966 1.00 30.36 107 PHE A O 1
ATOM 868 N N . SER A 1 108 ? 46.960 54.028 -77.173 1.00 33.31 108 SER A N 1
ATOM 869 C CA . SER A 1 108 ? 47.787 53.646 -78.328 1.00 33.31 108 SER A CA 1
ATOM 870 C C . SER A 1 108 ? 47.441 52.385 -79.134 1.00 33.31 108 SER A C 1
ATOM 872 O O . SER A 1 108 ? 48.082 51.346 -79.005 1.00 33.31 108 SER A O 1
ATOM 874 N N . ALA A 1 109 ? 46.544 52.553 -80.110 1.00 31.33 109 ALA A N 1
ATOM 875 C CA . ALA A 1 109 ? 46.668 51.878 -81.400 1.00 31.33 109 ALA A CA 1
ATOM 876 C C . ALA A 1 109 ? 47.579 52.733 -82.301 1.00 31.33 109 ALA A C 1
ATOM 878 O O . ALA A 1 109 ? 47.184 53.814 -82.738 1.00 31.33 109 ALA A O 1
ATOM 879 N N . LEU A 1 110 ? 48.809 52.270 -82.547 1.00 33.00 110 LEU A N 1
ATOM 880 C CA . LEU A 1 110 ? 49.637 52.785 -83.635 1.00 33.00 110 LEU A CA 1
ATOM 881 C C . LEU A 1 110 ? 49.127 52.191 -84.952 1.00 33.00 110 LEU A C 1
ATOM 883 O O . LEU A 1 110 ? 49.152 50.981 -85.162 1.00 33.00 110 LEU A O 1
ATOM 887 N N . SER A 1 111 ? 48.644 53.075 -85.819 1.00 35.19 111 SER A N 1
ATOM 888 C CA . SER A 1 111 ? 48.357 52.807 -87.223 1.00 35.19 111 SER A CA 1
ATOM 889 C C . SER A 1 111 ? 49.677 52.736 -87.984 1.00 35.19 111 SER A C 1
ATOM 891 O O . SER A 1 111 ? 50.410 53.723 -88.041 1.00 35.19 111 SER A O 1
ATOM 893 N N . ASN A 1 112 ? 49.970 51.578 -88.571 1.00 35.22 112 ASN A N 1
ATOM 894 C CA . ASN A 1 112 ? 51.129 51.386 -89.433 1.00 35.22 112 ASN A CA 1
ATOM 895 C C . ASN A 1 112 ? 50.983 52.178 -90.736 1.00 35.22 112 ASN A C 1
ATOM 897 O O . ASN A 1 112 ? 50.017 52.029 -91.485 1.00 35.22 112 ASN A O 1
ATOM 901 N N . SER A 1 113 ? 51.996 52.996 -90.985 1.00 35.84 113 SER A N 1
ATOM 902 C CA . SER A 1 113 ? 52.325 53.673 -92.232 1.00 35.84 113 SER A CA 1
ATOM 903 C C . SER A 1 113 ? 52.612 52.670 -93.365 1.00 35.84 113 SER A C 1
ATOM 905 O O . SER A 1 113 ? 53.113 51.574 -93.096 1.00 35.84 113 SER A O 1
ATOM 907 N N . PRO A 1 114 ? 52.366 53.034 -94.637 1.00 38.88 114 PRO A N 1
ATOM 908 C CA . PRO A 1 114 ? 52.711 52.206 -95.788 1.00 38.88 114 PRO A CA 1
ATOM 909 C C . PRO A 1 114 ? 54.230 52.173 -96.016 1.00 38.88 114 PRO A C 1
ATOM 911 O O . PRO A 1 114 ? 54.912 53.198 -95.965 1.00 38.88 114 PRO A O 1
ATOM 914 N N . LEU A 1 115 ? 54.749 50.969 -96.260 1.00 33.12 115 LEU A N 1
ATOM 915 C CA . LEU A 1 115 ? 56.165 50.700 -96.472 1.00 33.12 115 LEU A CA 1
ATOM 916 C C . LEU A 1 115 ? 56.619 51.208 -97.847 1.00 33.12 115 LEU A C 1
ATOM 918 O O . LEU A 1 115 ? 56.057 50.864 -98.886 1.00 33.12 115 LEU A O 1
ATOM 922 N N . SER A 1 116 ? 57.662 52.026 -97.801 1.00 31.20 116 SER A N 1
ATOM 923 C CA . SER A 1 116 ? 58.374 52.626 -98.918 1.00 31.20 116 SER A CA 1
ATOM 924 C C . SER A 1 116 ? 59.524 51.717 -99.375 1.00 31.20 116 SER A C 1
ATOM 926 O O . SER A 1 116 ? 60.317 51.269 -98.555 1.00 31.20 116 SER A O 1
ATOM 928 N N . THR A 1 117 ? 59.601 51.518 -100.693 1.00 29.89 117 THR A N 1
ATOM 929 C CA . THR A 1 117 ? 60.812 51.531 -101.540 1.00 29.89 117 THR A CA 1
ATOM 930 C C . THR A 1 117 ? 61.937 50.512 -101.300 1.00 29.89 117 THR A C 1
ATOM 932 O O . THR A 1 117 ? 62.710 50.610 -100.356 1.00 29.89 117 THR A O 1
ATOM 935 N N . SER A 1 118 ? 62.175 49.650 -102.296 1.00 36.84 118 SER A N 1
ATOM 936 C CA . SER A 1 118 ? 63.505 49.554 -102.927 1.00 36.84 118 SER A CA 1
ATOM 937 C C . SER A 1 118 ? 63.435 48.893 -104.311 1.00 36.84 118 SER A C 1
ATOM 939 O O . SER A 1 118 ? 62.911 47.802 -104.508 1.00 36.84 118 SER A O 1
ATOM 941 N N . THR A 1 119 ? 63.943 49.641 -105.282 1.00 41.09 119 THR A N 1
ATOM 942 C CA . THR A 1 119 ? 64.194 49.322 -106.691 1.00 41.09 119 THR A CA 1
ATOM 943 C C . THR A 1 119 ? 65.293 48.270 -106.869 1.00 41.09 119 THR A C 1
ATOM 945 O O . THR A 1 119 ? 66.241 48.267 -106.081 1.00 41.09 119 THR A O 1
ATOM 948 N N . PRO A 1 120 ? 65.305 47.542 -108.002 1.00 42.09 120 PRO A N 1
ATOM 949 C CA . PRO A 1 120 ? 66.571 47.444 -108.727 1.00 42.09 120 PRO A CA 1
ATOM 950 C C . PRO A 1 120 ? 66.436 47.624 -110.250 1.00 42.09 120 PRO A C 1
ATOM 952 O O . PRO A 1 120 ? 65.659 46.955 -110.921 1.00 42.09 120 PRO A O 1
ATOM 955 N N . PHE A 1 121 ? 67.246 48.559 -110.751 1.00 36.28 121 PHE A N 1
ATOM 956 C CA . PHE A 1 121 ? 68.077 48.480 -111.957 1.00 36.28 121 PHE A CA 1
ATOM 957 C C . PHE A 1 121 ? 67.524 47.757 -113.202 1.00 36.28 121 PHE A C 1
ATOM 959 O O . PHE A 1 121 ? 67.624 46.542 -113.347 1.00 36.28 121 PHE A O 1
ATOM 966 N N . LEU A 1 122 ? 67.103 48.564 -114.179 1.00 38.12 122 LEU A N 1
ATOM 967 C CA . LEU A 1 122 ? 67.163 48.237 -115.603 1.00 38.12 122 LEU A CA 1
ATOM 968 C C . LEU A 1 122 ? 68.448 48.848 -116.186 1.00 38.12 122 LEU A C 1
ATOM 970 O O . LEU A 1 122 ? 68.587 50.067 -116.232 1.00 38.12 122 LEU A O 1
ATOM 974 N N . LEU A 1 123 ? 69.375 47.999 -116.626 1.00 36.59 123 LEU A N 1
ATOM 975 C CA . LEU A 1 123 ? 70.512 48.290 -117.513 1.00 36.59 123 LEU A CA 1
ATOM 976 C C . LEU A 1 123 ? 70.780 47.009 -118.339 1.00 36.59 123 LEU A C 1
ATOM 978 O O . LEU A 1 123 ? 70.321 45.934 -117.950 1.00 36.59 123 LEU A O 1
ATOM 982 N N . PRO A 1 124 ? 71.389 47.111 -119.531 1.00 42.56 124 PRO A N 1
ATOM 983 C CA . PRO A 1 124 ? 70.810 46.604 -120.769 1.00 42.56 124 PRO A CA 1
ATOM 984 C C . PRO A 1 124 ? 71.403 45.261 -121.210 1.00 42.56 124 PRO A C 1
ATOM 986 O O . PRO A 1 124 ? 72.464 44.834 -120.764 1.00 42.56 124 PRO A O 1
ATOM 989 N N . SER A 1 125 ? 70.709 44.628 -122.154 1.00 38.19 125 SER A N 1
ATOM 990 C CA . SER A 1 125 ? 71.174 43.500 -122.964 1.00 38.19 125 SER A CA 1
ATOM 991 C C . SER A 1 125 ? 72.549 43.734 -123.600 1.00 38.19 125 SER A C 1
ATOM 993 O O . SER A 1 125 ? 72.764 44.832 -124.114 1.00 38.19 125 SER A O 1
ATOM 995 N N . LEU A 1 126 ? 73.388 42.682 -123.634 1.00 34.94 126 LEU A N 1
ATOM 996 C CA . LEU A 1 126 ? 74.344 42.235 -124.683 1.00 34.94 126 LEU A CA 1
ATOM 997 C C . LEU A 1 126 ? 75.440 41.336 -124.039 1.00 34.94 126 LEU A C 1
ATOM 999 O O . LEU A 1 126 ? 75.722 41.505 -122.857 1.00 34.94 126 LEU A O 1
ATOM 1003 N N . PRO A 1 127 ? 76.182 40.493 -124.785 1.00 48.22 127 PRO A N 1
ATOM 1004 C CA . PRO A 1 127 ? 75.787 39.404 -125.678 1.00 48.22 127 PRO A CA 1
ATOM 1005 C C . PRO A 1 127 ? 76.348 38.032 -125.206 1.00 48.22 127 PRO A C 1
ATOM 1007 O O . PRO A 1 127 ? 77.145 37.935 -124.277 1.00 48.22 127 PRO A O 1
ATOM 1010 N N . ALA A 1 128 ? 75.909 36.958 -125.866 1.00 51.44 128 ALA A N 1
ATOM 1011 C CA . ALA A 1 128 ? 76.327 35.574 -125.645 1.00 51.44 128 ALA A CA 1
ATOM 1012 C C . ALA A 1 128 ? 77.840 35.352 -125.827 1.00 51.44 128 ALA A C 1
ATOM 1014 O O . ALA A 1 128 ? 78.380 35.710 -126.869 1.00 51.44 128 ALA A O 1
ATOM 1015 N N . LEU A 1 129 ? 78.477 34.683 -124.858 1.00 44.03 129 LEU A N 1
ATOM 1016 C CA . LEU A 1 129 ? 79.806 34.078 -124.985 1.00 44.03 129 LEU A CA 1
ATOM 1017 C C . LEU A 1 129 ? 79.836 32.731 -124.242 1.00 44.03 129 LEU A C 1
ATOM 1019 O O . LEU A 1 129 ? 79.204 32.550 -123.201 1.00 44.03 129 LEU A O 1
ATOM 1023 N N . GLU A 1 130 ? 80.507 31.781 -124.878 1.00 55.41 130 GLU A N 1
ATOM 1024 C CA . GLU A 1 130 ? 80.409 30.327 -124.750 1.00 55.41 130 GLU A CA 1
ATOM 1025 C C . GLU A 1 130 ? 80.637 29.794 -123.327 1.00 55.41 130 GLU A C 1
ATOM 1027 O O . GLU A 1 130 ? 81.655 30.058 -122.689 1.00 55.41 130 GLU A O 1
ATOM 1032 N N . ILE A 1 131 ? 79.684 28.992 -122.838 1.00 49.75 131 ILE A N 1
ATOM 1033 C CA . ILE A 1 131 ? 79.790 28.280 -121.562 1.00 49.75 131 ILE A CA 1
ATOM 1034 C C . ILE A 1 131 ? 80.079 26.809 -121.862 1.00 49.75 131 ILE A C 1
ATOM 1036 O O . ILE A 1 131 ? 79.259 26.112 -122.454 1.00 49.75 131 ILE A O 1
ATOM 1040 N N . ASP A 1 132 ? 81.249 26.368 -121.412 1.00 53.50 132 ASP A N 1
ATOM 1041 C CA . ASP A 1 132 ? 81.779 25.003 -121.424 1.00 53.50 132 ASP A CA 1
ATOM 1042 C C . ASP A 1 132 ? 80.691 23.913 -121.188 1.00 53.50 132 ASP A C 1
ATOM 1044 O O . ASP A 1 132 ? 79.992 23.952 -120.162 1.00 53.50 132 ASP A O 1
ATOM 1048 N N . PRO A 1 133 ? 80.516 22.923 -122.096 1.00 63.94 133 PRO A N 1
ATOM 1049 C CA . PRO A 1 133 ? 79.442 21.924 -122.020 1.00 63.94 133 PRO A CA 1
ATOM 1050 C C . PRO A 1 133 ? 79.470 21.061 -120.746 1.00 63.94 133 PRO A C 1
ATOM 1052 O O . PRO A 1 133 ? 78.419 20.572 -120.323 1.00 63.94 133 PRO A O 1
ATOM 1055 N N . LYS A 1 134 ? 80.624 20.919 -120.075 1.00 60.81 134 LYS A N 1
ATOM 1056 C CA . LYS A 1 134 ? 80.705 20.240 -118.766 1.00 60.81 134 LYS A CA 1
ATOM 1057 C C . LYS A 1 134 ? 80.145 21.085 -117.614 1.00 60.81 134 LYS A C 1
ATOM 1059 O O . LYS A 1 134 ? 79.497 20.540 -116.722 1.00 60.81 134 LYS A O 1
ATOM 1064 N N . LEU A 1 135 ? 80.324 22.407 -117.645 1.00 62.19 135 LEU A N 1
ATOM 1065 C CA . LEU A 1 135 ? 79.788 23.321 -116.627 1.00 62.19 135 LEU A CA 1
ATOM 1066 C C . LEU A 1 135 ? 78.261 23.454 -116.740 1.00 62.19 135 LEU A C 1
ATOM 1068 O O . LEU A 1 135 ? 77.573 23.611 -115.730 1.00 62.19 135 LEU A O 1
ATOM 1072 N N . HIS A 1 136 ? 77.719 23.354 -117.960 1.00 66.56 136 HIS A N 1
ATOM 1073 C CA . HIS A 1 136 ? 76.273 23.361 -118.186 1.00 66.56 136 HIS A CA 1
ATOM 1074 C C . HIS A 1 136 ? 75.600 22.119 -117.589 1.00 66.56 136 HIS A C 1
ATOM 1076 O O . HIS A 1 136 ? 74.602 22.267 -116.892 1.00 66.56 136 HIS A O 1
ATOM 1082 N N . GLN A 1 137 ? 76.184 20.928 -117.770 1.00 69.56 137 GLN A N 1
ATOM 1083 C CA . GLN A 1 137 ? 75.661 19.681 -117.195 1.00 69.56 137 GLN A CA 1
ATOM 1084 C C . GLN A 1 137 ? 75.675 19.683 -115.658 1.00 69.56 137 GLN A C 1
ATOM 1086 O O . GLN A 1 137 ? 74.690 19.281 -115.036 1.00 69.56 137 GLN A O 1
ATOM 1091 N N . ILE A 1 138 ? 76.746 20.198 -115.040 1.00 73.31 138 ILE A N 1
ATOM 1092 C CA . ILE A 1 138 ? 76.835 20.344 -113.577 1.00 73.31 138 ILE A CA 1
ATOM 1093 C C . ILE A 1 138 ? 75.801 21.355 -113.076 1.00 73.31 138 ILE A C 1
ATOM 1095 O O . ILE A 1 138 ? 75.058 21.038 -112.155 1.00 73.31 138 ILE A O 1
ATOM 1099 N N . ARG A 1 139 ? 75.660 22.524 -113.720 1.00 72.56 139 ARG A N 1
ATOM 1100 C CA . ARG A 1 139 ? 74.618 23.500 -113.353 1.00 72.56 139 ARG A CA 1
ATOM 1101 C C . ARG A 1 139 ? 73.203 22.973 -113.569 1.00 72.56 139 ARG A C 1
ATOM 1103 O O . ARG A 1 139 ? 72.310 23.348 -112.816 1.00 72.56 139 ARG A O 1
ATOM 1110 N N . THR A 1 140 ? 72.956 22.127 -114.570 1.00 73.75 140 THR A N 1
ATOM 1111 C CA . THR A 1 140 ? 71.638 21.501 -114.755 1.00 73.75 140 THR A CA 1
ATOM 1112 C C . THR A 1 140 ? 71.358 20.437 -113.699 1.00 73.75 140 THR A C 1
ATOM 1114 O O . THR A 1 140 ? 70.252 20.428 -113.166 1.00 73.75 140 THR A O 1
ATOM 1117 N N . ALA A 1 141 ? 72.350 19.617 -113.336 1.00 76.62 141 ALA A N 1
ATOM 1118 C CA . ALA A 1 141 ? 72.227 18.622 -112.270 1.00 76.62 141 ALA A CA 1
ATOM 1119 C C . ALA A 1 141 ? 72.073 19.282 -110.886 1.00 76.62 141 ALA A C 1
ATOM 1121 O O . ALA A 1 141 ? 71.214 18.887 -110.104 1.00 76.62 141 ALA A O 1
ATOM 1122 N N . GLU A 1 142 ? 72.829 20.347 -110.611 1.00 77.69 142 GLU A N 1
ATOM 1123 C CA . GLU A 1 142 ? 72.703 21.174 -109.406 1.00 77.69 142 GLU A CA 1
ATOM 1124 C C . GLU A 1 142 ? 71.341 21.878 -109.368 1.00 77.69 142 GLU A C 1
ATOM 1126 O O . GLU A 1 142 ? 70.659 21.857 -108.350 1.00 77.69 142 GLU A O 1
ATOM 1131 N N . LYS A 1 143 ? 70.863 22.418 -110.497 1.00 80.25 143 LYS A N 1
ATOM 1132 C CA . LYS A 1 143 ? 69.507 22.977 -110.608 1.00 80.25 143 LYS A CA 1
ATOM 1133 C C . LYS A 1 143 ? 68.430 21.921 -110.357 1.00 80.25 143 LYS A C 1
ATOM 1135 O O . LYS A 1 143 ? 67.384 22.256 -109.810 1.00 80.25 143 LYS A O 1
ATOM 1140 N N . GLU A 1 144 ? 68.649 20.670 -110.744 1.00 78.75 144 GLU A N 1
ATOM 1141 C CA . GLU A 1 144 ? 67.716 19.565 -110.508 1.00 78.75 144 GLU A CA 1
ATOM 1142 C C . GLU A 1 144 ? 67.745 19.076 -109.053 1.00 78.75 144 GLU A C 1
ATOM 1144 O O . GLU A 1 144 ? 66.686 18.866 -108.464 1.00 78.75 144 GLU A O 1
ATOM 1149 N N . GLN A 1 145 ? 68.919 19.036 -108.415 1.00 79.69 145 GLN A N 1
ATOM 1150 C CA . GLN A 1 145 ? 69.047 18.828 -106.968 1.00 79.69 145 GLN A CA 1
ATOM 1151 C C . GLN A 1 145 ? 68.405 19.967 -106.167 1.00 79.69 145 GLN A C 1
ATOM 1153 O O . GLN A 1 145 ? 67.637 19.708 -105.243 1.00 79.69 145 GLN A O 1
ATOM 1158 N N . ILE A 1 146 ? 68.632 21.225 -106.557 1.00 79.88 146 ILE A N 1
ATOM 1159 C CA . ILE A 1 146 ? 67.992 22.403 -105.955 1.00 79.88 146 ILE A CA 1
ATOM 1160 C C . ILE A 1 146 ? 66.475 22.356 -106.165 1.00 79.88 146 ILE A C 1
ATOM 1162 O O . ILE A 1 146 ? 65.732 22.718 -105.259 1.00 79.88 146 ILE A O 1
ATOM 1166 N N . LYS A 1 147 ? 65.981 21.873 -107.312 1.00 81.88 147 LYS A N 1
ATOM 1167 C CA . LYS A 1 147 ? 64.544 21.625 -107.526 1.00 81.88 147 LYS A CA 1
ATOM 1168 C C . LYS A 1 147 ? 64.012 20.509 -106.627 1.00 81.88 147 LYS A C 1
ATOM 1170 O O . LYS A 1 147 ? 62.932 20.666 -106.074 1.00 81.88 147 LYS A O 1
ATOM 1175 N N . GLY A 1 148 ? 64.753 19.415 -106.452 1.00 83.31 148 GLY A N 1
ATOM 1176 C CA . GLY A 1 148 ? 64.389 18.325 -105.543 1.00 83.31 148 GLY A CA 1
ATOM 1177 C C . GLY A 1 148 ? 64.297 18.795 -104.091 1.00 83.31 148 GLY A C 1
ATOM 1178 O O . GLY A 1 148 ? 63.291 18.551 -103.426 1.00 83.31 148 GLY A O 1
ATOM 1179 N N . LEU A 1 149 ? 65.295 19.554 -103.633 1.00 83.38 149 LEU A N 1
ATOM 1180 C CA . LEU A 1 149 ? 65.302 20.186 -102.314 1.00 83.38 149 LEU A CA 1
ATOM 1181 C C . LEU A 1 149 ? 64.191 21.231 -102.179 1.00 83.38 149 LEU A C 1
ATOM 1183 O O . LEU A 1 149 ? 63.501 21.243 -101.169 1.00 83.38 149 LEU A O 1
ATOM 1187 N N . ASN A 1 150 ? 63.937 22.053 -103.200 1.00 84.88 150 ASN A N 1
ATOM 1188 C CA . ASN A 1 150 ? 62.818 23.000 -103.190 1.00 84.88 150 ASN A CA 1
ATOM 1189 C C . ASN A 1 150 ? 61.455 22.306 -103.156 1.00 84.88 150 ASN A C 1
ATOM 1191 O O . ASN A 1 150 ? 60.565 22.777 -102.459 1.00 84.88 150 ASN A O 1
ATOM 1195 N N . ASN A 1 151 ? 61.280 21.180 -103.847 1.00 85.62 151 ASN A N 1
ATOM 1196 C CA . ASN A 1 151 ? 60.051 20.391 -103.764 1.00 85.62 151 ASN A CA 1
ATOM 1197 C C . ASN A 1 151 ? 59.881 19.780 -102.365 1.00 85.62 151 ASN A C 1
ATOM 1199 O O . ASN A 1 151 ? 58.771 19.750 -101.835 1.00 85.62 151 ASN A O 1
ATOM 1203 N N . GLN A 1 152 ? 60.976 19.354 -101.727 1.00 85.38 152 GLN A N 1
ATOM 1204 C CA . GLN A 1 152 ? 60.954 18.919 -100.330 1.00 85.38 152 GLN A CA 1
ATOM 1205 C C . GLN A 1 152 ? 60.629 20.081 -99.381 1.00 85.38 152 GLN A C 1
ATOM 1207 O O . GLN A 1 152 ? 59.773 19.918 -98.511 1.00 85.38 152 GLN A O 1
ATOM 1212 N N . PHE A 1 153 ? 61.205 21.269 -99.584 1.00 86.12 153 PHE A N 1
ATOM 1213 C CA . PHE A 1 153 ? 60.859 22.473 -98.824 1.00 86.12 153 PHE A CA 1
ATOM 1214 C C . PHE A 1 153 ? 59.402 22.883 -99.028 1.00 86.12 153 PHE A C 1
ATOM 1216 O O . PHE A 1 153 ? 58.731 23.186 -98.048 1.00 86.12 153 PHE A O 1
ATOM 1223 N N . ALA A 1 154 ? 58.875 22.821 -100.250 1.00 85.81 154 ALA A N 1
ATOM 1224 C CA . ALA A 1 154 ? 57.465 23.069 -100.527 1.00 85.81 154 ALA A CA 1
ATOM 1225 C C . ALA A 1 154 ? 56.572 22.071 -99.772 1.00 85.81 154 ALA A C 1
ATOM 1227 O O . ALA A 1 154 ? 55.653 22.485 -99.070 1.00 85.81 154 ALA A O 1
ATOM 1228 N N . SER A 1 155 ? 56.911 20.776 -99.796 1.00 87.25 155 SER A N 1
ATOM 1229 C CA . SER A 1 155 ? 56.170 19.750 -99.047 1.00 87.25 155 SER A CA 1
ATOM 1230 C C . SER A 1 155 ? 56.238 19.946 -97.525 1.00 87.25 155 SER A C 1
ATOM 1232 O O . SER A 1 155 ? 55.262 19.694 -96.814 1.00 87.25 155 SER A O 1
ATOM 1234 N N . PHE A 1 156 ? 57.372 20.432 -97.008 1.00 91.94 156 PHE A N 1
ATOM 1235 C CA . PHE A 1 156 ? 57.540 20.746 -95.594 1.00 91.94 156 PHE A CA 1
ATOM 1236 C C . PHE A 1 156 ? 56.751 21.999 -95.208 1.00 91.94 156 PHE A C 1
ATOM 1238 O O . PHE A 1 156 ? 56.073 21.989 -94.186 1.00 91.94 156 PHE A O 1
ATOM 1245 N N . ILE A 1 157 ? 56.759 23.038 -96.047 1.00 89.19 157 ILE A N 1
ATOM 1246 C CA . ILE A 1 157 ? 55.944 24.247 -95.873 1.00 89.19 157 ILE A CA 1
ATOM 1247 C C . ILE A 1 157 ? 54.454 23.893 -95.877 1.00 89.19 157 ILE A C 1
ATOM 1249 O O . ILE A 1 157 ? 53.718 24.373 -95.017 1.00 89.19 157 ILE A O 1
ATOM 1253 N N . ASP A 1 158 ? 54.007 23.011 -96.770 1.00 89.94 158 ASP A N 1
ATOM 1254 C CA . ASP A 1 158 ? 52.617 22.551 -96.800 1.00 89.94 158 ASP A CA 1
ATOM 1255 C C . ASP A 1 158 ? 52.257 21.737 -95.551 1.00 89.94 158 ASP A C 1
ATOM 1257 O O . ASP A 1 158 ? 51.168 21.891 -94.989 1.00 89.94 158 ASP A O 1
ATOM 1261 N N . LYS A 1 159 ? 53.187 20.914 -95.049 1.00 92.56 159 LYS A N 1
ATOM 1262 C CA . LYS A 1 159 ? 53.005 20.176 -93.793 1.00 92.56 159 LYS A CA 1
ATOM 1263 C C . LYS A 1 159 ? 52.944 21.109 -92.585 1.00 92.56 159 LYS A C 1
ATOM 1265 O O . LYS A 1 159 ? 52.078 20.922 -91.733 1.00 92.56 159 LYS A O 1
ATOM 1270 N N . VAL A 1 160 ? 53.815 22.115 -92.518 1.00 92.12 160 VAL A N 1
ATOM 1271 C CA . VAL A 1 160 ? 53.803 23.137 -91.463 1.00 92.12 160 VAL A CA 1
ATOM 1272 C C . VAL A 1 160 ? 52.509 23.939 -91.528 1.00 92.12 160 VAL A C 1
ATOM 1274 O O . VAL A 1 160 ? 51.836 24.034 -90.512 1.00 92.12 160 VAL A O 1
ATOM 1277 N N . ARG A 1 161 ? 52.065 24.384 -92.710 1.00 91.31 161 ARG A N 1
ATOM 1278 C CA . ARG A 1 161 ? 50.762 25.051 -92.877 1.00 91.31 161 ARG A CA 1
ATOM 1279 C C . ARG A 1 161 ? 49.598 24.184 -92.419 1.00 91.31 161 ARG A C 1
ATOM 1281 O O . ARG A 1 161 ? 48.698 24.680 -91.747 1.00 91.31 161 ARG A O 1
ATOM 1288 N N . LYS A 1 162 ? 49.604 22.888 -92.747 1.00 92.50 162 LYS A N 1
ATOM 1289 C CA . LYS A 1 162 ? 48.565 21.955 -92.293 1.00 92.50 162 LYS A CA 1
ATOM 1290 C C . LYS A 1 162 ? 48.570 21.808 -90.770 1.00 92.50 162 LYS A C 1
ATOM 1292 O O . LYS A 1 162 ? 47.500 21.810 -90.167 1.00 92.50 162 LYS A O 1
ATOM 1297 N N . LEU A 1 163 ? 49.746 21.711 -90.152 1.00 92.00 163 LEU A N 1
ATOM 1298 C CA . LEU A 1 163 ? 49.891 21.634 -88.695 1.00 92.00 163 LEU A CA 1
ATOM 1299 C C . LEU A 1 163 ? 49.513 22.950 -88.004 1.00 92.00 163 LEU A C 1
ATOM 1301 O O . LEU A 1 163 ? 48.819 22.921 -86.995 1.00 92.00 163 LEU A O 1
ATOM 1305 N N . GLU A 1 164 ? 49.886 24.101 -88.559 1.00 90.31 164 GLU A N 1
ATOM 1306 C CA . GLU A 1 164 ? 49.470 25.424 -88.081 1.00 90.31 164 GLU A CA 1
ATOM 1307 C C . GLU A 1 164 ? 47.954 25.587 -88.168 1.00 90.31 164 GLU A C 1
ATOM 1309 O O . GLU A 1 164 ? 47.318 26.057 -87.225 1.00 90.31 164 GLU A O 1
ATOM 1314 N N . GLN A 1 165 ? 47.348 25.143 -89.270 1.00 92.19 165 GLN A N 1
ATOM 1315 C CA . GLN A 1 165 ? 45.902 25.169 -89.436 1.00 92.19 165 GLN A CA 1
ATOM 1316 C C . GLN A 1 165 ? 45.208 24.236 -88.436 1.00 92.19 165 GLN A C 1
ATOM 1318 O O . GLN A 1 165 ? 44.207 24.628 -87.839 1.00 92.19 165 GLN A O 1
ATOM 1323 N N . GLN A 1 166 ? 45.754 23.041 -88.194 1.00 93.12 166 GLN A N 1
ATOM 1324 C CA . GLN A 1 166 ? 45.253 22.125 -87.166 1.00 93.12 166 GLN A CA 1
ATOM 1325 C C . GLN A 1 166 ? 45.393 22.708 -85.757 1.00 93.12 166 GLN A C 1
ATOM 1327 O O . GLN A 1 166 ? 44.431 22.662 -84.996 1.00 93.12 166 GLN A O 1
ATOM 1332 N N . ASN A 1 167 ? 46.530 23.321 -85.425 1.00 91.50 167 ASN A N 1
ATOM 1333 C CA . ASN A 1 167 ? 46.719 23.997 -84.143 1.00 91.50 167 ASN A CA 1
ATOM 1334 C C . ASN A 1 167 ? 45.741 25.155 -83.973 1.00 91.50 167 ASN A C 1
ATOM 1336 O O . ASN A 1 167 ? 45.151 25.290 -82.911 1.00 91.50 167 ASN A O 1
ATOM 1340 N N . LYS A 1 168 ? 45.471 25.931 -85.024 1.00 93.88 168 LYS A N 1
ATOM 1341 C CA . LYS A 1 168 ? 44.482 27.015 -84.976 1.00 93.88 168 LYS A CA 1
ATOM 1342 C C . LYS A 1 168 ? 43.056 26.490 -84.765 1.00 93.88 168 LYS A C 1
ATOM 1344 O O . LYS A 1 168 ? 42.265 27.096 -84.039 1.00 93.88 168 LYS A O 1
ATOM 1349 N N . VAL A 1 169 ? 42.718 25.340 -85.351 1.00 92.50 169 VAL A N 1
ATOM 1350 C CA . VAL A 1 169 ? 41.447 24.647 -85.077 1.00 92.50 169 VAL A CA 1
ATOM 1351 C C . VAL A 1 169 ? 41.402 24.139 -83.632 1.00 92.50 169 VAL A C 1
ATOM 1353 O O . VAL A 1 169 ? 40.403 24.347 -82.952 1.00 92.50 169 VAL A O 1
ATOM 1356 N N . LEU A 1 170 ? 42.479 23.545 -83.120 1.00 90.31 170 LEU A N 1
ATOM 1357 C CA . LEU A 1 170 ? 42.546 23.079 -81.732 1.00 90.31 170 LEU A CA 1
ATOM 1358 C C . LEU A 1 170 ? 42.496 24.237 -80.729 1.00 90.31 170 LEU A C 1
ATOM 1360 O O . LEU A 1 170 ? 41.803 24.139 -79.722 1.00 90.31 170 LEU A O 1
ATOM 1364 N N . GLU A 1 171 ? 43.154 25.359 -81.009 1.00 89.44 171 GLU A N 1
ATOM 1365 C CA . GLU A 1 171 ? 43.100 26.571 -80.189 1.00 89.44 171 GLU A CA 1
ATOM 1366 C C . GLU A 1 171 ? 41.693 27.163 -80.154 1.00 89.44 171 GLU A C 1
ATOM 1368 O O . GLU A 1 171 ? 41.203 27.535 -79.087 1.00 89.44 171 GLU A O 1
ATOM 1373 N N . THR A 1 172 ? 41.011 27.225 -81.300 1.00 86.69 172 THR A N 1
ATOM 1374 C CA . THR A 1 172 ? 39.625 27.713 -81.359 1.00 86.69 172 THR A CA 1
ATOM 1375 C C . THR A 1 172 ? 38.656 26.755 -80.670 1.00 86.69 172 THR A C 1
ATOM 1377 O O . THR A 1 172 ? 37.798 27.216 -79.918 1.00 86.69 172 THR A O 1
ATOM 1380 N N . GLN A 1 173 ? 38.831 25.439 -80.822 1.00 87.75 173 GLN A N 1
ATOM 1381 C CA . GLN A 1 173 ? 38.076 24.427 -80.076 1.00 87.75 173 GLN A CA 1
ATOM 1382 C C . GLN A 1 173 ? 38.323 24.530 -78.569 1.00 87.75 173 GLN A C 1
ATOM 1384 O O . GLN A 1 173 ? 37.375 24.517 -77.789 1.00 87.75 173 GLN A O 1
ATOM 1389 N N . LEU A 1 174 ? 39.574 24.700 -78.142 1.00 83.62 174 LEU A N 1
ATOM 1390 C CA . LEU A 1 174 ? 39.938 24.842 -76.736 1.00 83.62 174 LEU A CA 1
ATOM 1391 C C . LEU A 1 174 ? 39.403 26.150 -76.147 1.00 83.62 174 LEU A C 1
ATOM 1393 O O . LEU A 1 174 ? 38.937 26.163 -75.010 1.00 83.62 174 LEU A O 1
ATOM 1397 N N . LYS A 1 175 ? 39.401 27.240 -76.919 1.00 86.19 175 LYS A N 1
ATOM 1398 C CA . LYS A 1 175 ? 38.803 28.518 -76.517 1.00 86.19 175 LYS A CA 1
ATOM 1399 C C . LYS A 1 175 ? 37.279 28.425 -76.417 1.00 86.19 175 LYS A C 1
ATOM 1401 O O . LYS A 1 175 ? 36.716 28.955 -75.466 1.00 86.19 175 LYS A O 1
ATOM 1406 N N . LEU A 1 176 ? 36.621 27.717 -77.335 1.00 83.50 176 LEU A N 1
ATOM 1407 C CA . LEU A 1 176 ? 35.182 27.443 -77.270 1.00 83.50 176 LEU A CA 1
ATOM 1408 C C . LEU A 1 176 ? 34.824 26.542 -76.085 1.00 83.50 176 LEU A C 1
ATOM 1410 O O . LEU A 1 176 ? 33.838 26.802 -75.408 1.00 83.50 176 LEU A O 1
ATOM 1414 N N . LEU A 1 177 ? 35.631 25.521 -75.795 1.00 77.75 177 LEU A N 1
ATOM 1415 C CA . LEU A 1 177 ? 35.415 24.628 -74.656 1.00 77.75 177 LEU A CA 1
ATOM 1416 C C . LEU A 1 177 ? 35.673 25.323 -73.317 1.00 77.75 177 LEU A C 1
ATOM 1418 O O . LEU A 1 177 ? 34.912 25.114 -72.381 1.00 77.75 177 LEU A O 1
ATOM 1422 N N . LYS A 1 178 ? 36.696 26.181 -73.224 1.00 76.88 178 LYS A N 1
ATOM 1423 C CA . LYS A 1 178 ? 36.939 27.001 -72.026 1.00 76.88 178 LYS A CA 1
ATOM 1424 C C . LYS A 1 178 ? 35.919 28.130 -71.862 1.00 76.88 178 LYS A C 1
ATOM 1426 O O . LYS A 1 178 ? 35.629 28.499 -70.733 1.00 76.88 178 LYS A O 1
ATOM 1431 N N . GLY A 1 179 ? 35.398 28.675 -72.964 1.00 67.75 179 GLY A N 1
ATOM 1432 C CA . GLY A 1 179 ? 34.331 29.681 -72.966 1.00 67.75 179 GLY A CA 1
ATOM 1433 C C . GLY A 1 179 ? 32.928 29.098 -72.776 1.00 67.75 179 GLY A C 1
ATOM 1434 O O . GLY A 1 179 ? 31.981 29.848 -72.563 1.00 67.75 179 GLY A O 1
ATOM 1435 N N . LYS A 1 180 ? 32.777 27.771 -72.842 1.00 67.06 180 LYS A N 1
ATOM 1436 C CA . LYS A 1 180 ? 31.549 27.076 -72.469 1.00 67.06 180 LYS A CA 1
ATOM 1437 C C . LYS A 1 180 ? 31.553 26.941 -70.952 1.00 67.06 180 LYS A C 1
ATOM 1439 O O . LYS A 1 180 ? 32.119 25.994 -70.411 1.00 67.06 180 LYS A O 1
ATOM 1444 N N . ASP A 1 181 ? 30.969 27.929 -70.281 1.00 63.03 181 ASP A N 1
ATOM 1445 C CA . ASP A 1 181 ? 30.792 27.924 -68.832 1.00 63.03 181 ASP A CA 1
ATOM 1446 C C . ASP A 1 181 ? 30.281 26.553 -68.363 1.00 63.03 181 ASP A C 1
ATOM 1448 O O . ASP A 1 181 ? 29.256 26.046 -68.828 1.00 63.03 181 ASP A O 1
ATOM 1452 N N . GLN A 1 182 ? 31.023 25.933 -67.445 1.00 65.38 182 GLN A N 1
ATOM 1453 C CA . GLN A 1 182 ? 30.586 24.729 -66.745 1.00 65.38 182 GLN A CA 1
ATOM 1454 C C . GLN A 1 182 ? 29.287 25.072 -66.010 1.00 65.38 182 GLN A C 1
ATOM 1456 O O . GLN A 1 182 ? 29.286 25.920 -65.114 1.00 65.38 182 GLN A O 1
ATOM 1461 N N . TYR A 1 183 ? 28.178 24.436 -66.391 1.00 67.56 183 TYR A N 1
ATOM 1462 C CA . TYR A 1 183 ? 26.886 24.636 -65.742 1.00 67.56 183 TYR A CA 1
ATOM 1463 C C . TYR A 1 183 ? 27.005 24.295 -64.249 1.00 67.56 183 TYR A C 1
ATOM 1465 O O . TYR A 1 183 ? 27.110 23.129 -63.864 1.00 67.56 183 TYR A O 1
ATOM 1473 N N . LYS A 1 184 ? 27.010 25.319 -63.389 1.00 68.88 184 LYS A N 1
ATOM 1474 C CA . LYS A 1 184 ? 26.956 25.140 -61.935 1.00 68.88 184 LYS A CA 1
ATOM 1475 C C . LYS A 1 184 ? 25.529 24.738 -61.586 1.00 68.88 184 LYS A C 1
ATOM 1477 O O . LYS A 1 184 ? 24.621 25.561 -61.629 1.00 68.88 184 LYS A O 1
ATOM 1482 N N . SER A 1 185 ? 25.334 23.454 -61.303 1.00 70.56 185 SER A N 1
ATOM 1483 C CA . SER A 1 185 ? 24.015 22.880 -61.045 1.00 70.56 185 SER A CA 1
ATOM 1484 C C . SER A 1 185 ? 23.276 23.621 -59.922 1.00 70.56 185 SER A C 1
ATOM 1486 O O . SER A 1 185 ? 23.699 23.597 -58.767 1.00 70.56 185 SER A O 1
ATOM 1488 N N . ASN A 1 186 ? 22.137 24.243 -60.253 1.00 81.12 186 ASN A N 1
ATOM 1489 C CA . ASN A 1 186 ? 21.246 24.927 -59.302 1.00 81.12 186 ASN A CA 1
ATOM 1490 C C . ASN A 1 186 ? 20.486 23.944 -58.382 1.00 81.12 186 ASN A C 1
ATOM 1492 O O . ASN A 1 186 ? 19.726 24.348 -57.504 1.00 81.12 186 ASN A O 1
ATOM 1496 N N . VAL A 1 187 ? 20.686 22.636 -58.566 1.00 82.88 187 VAL A N 1
ATOM 1497 C CA . VAL A 1 187 ? 19.987 21.581 -57.822 1.00 82.88 187 VAL A CA 1
ATOM 1498 C C . VAL A 1 187 ? 20.250 21.691 -56.320 1.00 82.88 187 VAL A C 1
ATOM 1500 O O . VAL A 1 187 ? 19.313 21.586 -55.537 1.00 82.88 187 VAL A O 1
ATOM 1503 N N . GLY A 1 188 ? 21.487 21.987 -55.905 1.00 87.38 188 GLY A N 1
ATOM 1504 C CA . GLY A 1 188 ? 21.816 22.154 -54.485 1.00 87.38 188 GLY A CA 1
ATOM 1505 C C . GLY A 1 188 ? 21.066 23.319 -53.831 1.00 87.38 188 GLY A C 1
ATOM 1506 O O . GLY A 1 188 ? 20.576 23.188 -52.710 1.00 87.38 188 GLY A O 1
ATOM 1507 N N . HIS A 1 189 ? 20.909 24.436 -54.545 1.00 88.00 189 HIS A N 1
ATOM 1508 C CA . HIS A 1 189 ? 20.157 25.588 -54.055 1.00 88.00 189 HIS A CA 1
ATOM 1509 C C . HIS A 1 189 ? 18.651 25.303 -54.006 1.00 88.00 189 HIS A C 1
ATOM 1511 O O . HIS A 1 189 ? 18.031 25.596 -52.990 1.00 88.00 189 HIS A O 1
ATOM 1517 N N . ILE A 1 190 ? 18.079 24.647 -55.024 1.00 88.69 190 ILE A N 1
ATOM 1518 C CA . ILE A 1 190 ? 16.659 24.243 -55.037 1.00 88.69 190 ILE A CA 1
ATOM 1519 C C . ILE A 1 190 ? 16.359 23.239 -53.911 1.00 88.69 190 ILE A C 1
ATOM 1521 O O . ILE A 1 190 ? 15.385 23.403 -53.178 1.00 88.69 190 ILE A O 1
ATOM 1525 N N . MET A 1 191 ? 17.216 22.230 -53.715 1.00 88.00 191 MET A N 1
ATOM 1526 C CA . MET A 1 191 ? 17.072 21.264 -52.618 1.00 88.00 191 MET A CA 1
ATOM 1527 C C . MET A 1 191 ? 17.194 21.936 -51.251 1.00 88.00 191 MET A C 1
ATOM 1529 O O . MET A 1 191 ? 16.433 21.619 -50.340 1.00 88.00 191 MET A O 1
ATOM 1533 N N . THR A 1 192 ? 18.115 22.890 -51.106 1.00 91.38 192 THR A N 1
ATOM 1534 C CA . THR A 1 192 ? 18.250 23.662 -49.865 1.00 91.38 192 THR A CA 1
ATOM 1535 C C . THR A 1 192 ? 17.019 24.539 -49.639 1.00 91.38 192 THR A C 1
ATOM 1537 O O . THR A 1 192 ? 16.473 24.532 -48.542 1.00 91.38 192 THR A O 1
ATOM 1540 N N . ALA A 1 193 ? 16.525 25.223 -50.671 1.00 91.56 193 ALA A N 1
ATOM 1541 C CA . ALA A 1 193 ? 15.335 26.067 -50.597 1.00 91.56 193 ALA A CA 1
ATOM 1542 C C . ALA A 1 193 ? 14.074 25.278 -50.213 1.00 91.56 193 ALA A C 1
ATOM 1544 O O . ALA A 1 193 ? 13.242 25.804 -49.487 1.00 91.56 193 ALA A O 1
ATOM 1545 N N . HIS A 1 194 ? 13.949 24.013 -50.632 1.00 92.00 194 HIS A N 1
ATOM 1546 C CA . HIS A 1 194 ? 12.849 23.139 -50.209 1.00 92.00 194 HIS A CA 1
ATOM 1547 C C . HIS A 1 194 ? 13.085 22.501 -48.827 1.00 92.00 194 HIS A C 1
ATOM 1549 O O . HIS A 1 194 ? 12.154 22.322 -48.046 1.00 92.00 194 HIS A O 1
ATOM 1555 N N . SER A 1 195 ? 14.331 22.154 -48.489 1.00 93.50 195 SER A N 1
ATOM 1556 C CA . SER A 1 195 ? 14.663 21.514 -47.209 1.00 93.50 195 SER A CA 1
ATOM 1557 C C . SER A 1 195 ? 14.574 22.471 -46.018 1.00 93.50 195 SER A C 1
ATOM 1559 O O . SER A 1 195 ? 14.225 22.025 -44.927 1.00 93.50 195 SER A O 1
ATOM 1561 N N . GLN A 1 196 ? 14.882 23.759 -46.195 1.00 95.56 196 GLN A N 1
ATOM 1562 C CA . GLN A 1 196 ? 14.886 24.735 -45.098 1.00 95.56 196 GLN A CA 1
ATOM 1563 C C . GLN A 1 196 ? 13.487 24.969 -44.489 1.00 95.56 196 GLN A C 1
ATOM 1565 O O . GLN A 1 196 ? 13.369 24.827 -43.272 1.00 95.56 196 GLN A O 1
ATOM 1570 N N . PRO A 1 197 ? 12.413 25.216 -45.269 1.00 96.25 197 PRO A N 1
ATOM 1571 C CA . PRO A 1 197 ? 11.056 25.324 -44.727 1.00 96.25 197 PRO A CA 1
ATOM 1572 C C . PRO A 1 197 ? 10.588 24.051 -44.015 1.00 96.25 197 PRO A C 1
ATOM 1574 O O . PRO A 1 197 ? 9.962 24.133 -42.965 1.00 96.25 197 PRO A O 1
ATOM 1577 N N . LEU A 1 198 ? 10.936 22.868 -44.539 1.00 95.31 198 LEU A N 1
ATOM 1578 C CA . LEU A 1 198 ? 10.598 21.595 -43.891 1.00 95.31 198 LEU A CA 1
ATOM 1579 C C . LEU A 1 198 ? 11.290 21.438 -42.532 1.00 95.31 198 LEU A C 1
ATOM 1581 O O . LEU A 1 198 ? 10.667 20.972 -41.582 1.00 95.31 198 LEU A O 1
ATOM 1585 N N . LYS A 1 199 ? 12.559 21.849 -42.415 1.00 96.06 199 LYS A N 1
ATOM 1586 C CA . LYS A 1 199 ? 13.265 21.866 -41.125 1.00 96.06 199 LYS A CA 1
ATOM 1587 C C . LYS A 1 199 ? 12.611 22.837 -40.147 1.00 96.06 199 LYS A C 1
ATOM 1589 O O . LYS A 1 199 ? 12.334 22.446 -39.022 1.00 96.06 199 LYS A O 1
ATOM 1594 N N . GLN A 1 200 ? 12.274 24.045 -40.601 1.00 96.69 200 GLN A N 1
ATOM 1595 C CA . GLN A 1 200 ? 11.555 25.021 -39.777 1.00 96.69 200 GLN A CA 1
ATOM 1596 C C . GLN A 1 200 ? 10.201 24.481 -39.300 1.00 96.69 200 GLN A C 1
ATOM 1598 O O . GLN A 1 200 ? 9.845 24.670 -38.142 1.00 96.69 200 GLN A O 1
ATOM 1603 N N . GLN A 1 201 ? 9.466 23.760 -40.152 1.00 97.00 201 GLN A N 1
ATOM 1604 C CA . GLN A 1 201 ? 8.204 23.130 -39.768 1.00 97.00 201 GLN A CA 1
ATOM 1605 C C . GLN A 1 201 ? 8.404 22.035 -38.711 1.00 97.00 201 GLN A C 1
ATOM 1607 O O . GLN A 1 201 ? 7.621 21.953 -37.768 1.00 97.00 201 GLN A O 1
ATOM 1612 N N . ILE A 1 202 ? 9.453 21.216 -38.836 1.00 97.19 202 ILE A N 1
ATOM 1613 C CA . ILE A 1 202 ? 9.814 20.216 -37.820 1.00 97.19 202 ILE A CA 1
ATOM 1614 C C . ILE A 1 202 ? 10.158 20.900 -36.495 1.00 97.19 202 ILE A C 1
ATOM 1616 O O . ILE A 1 202 ? 9.674 20.466 -35.452 1.00 97.19 202 ILE A O 1
ATOM 1620 N N . ASP A 1 203 ? 10.937 21.981 -36.528 1.00 97.38 203 ASP A N 1
ATOM 1621 C CA . ASP A 1 203 ? 11.321 22.724 -35.326 1.00 97.38 203 ASP A CA 1
ATOM 1622 C C . ASP A 1 203 ? 10.099 23.366 -34.650 1.00 97.38 203 ASP A C 1
ATOM 1624 O O . ASP A 1 203 ? 9.951 23.271 -33.432 1.00 97.38 203 ASP A O 1
ATOM 1628 N N . MET A 1 204 ? 9.178 23.947 -35.428 1.00 97.44 204 MET A N 1
ATOM 1629 C CA . MET A 1 204 ? 7.910 24.481 -34.916 1.00 97.44 204 MET A CA 1
ATOM 1630 C C . MET A 1 204 ? 7.047 23.388 -34.279 1.00 97.44 204 MET A C 1
ATOM 1632 O O . MET A 1 204 ? 6.619 23.536 -33.137 1.00 97.44 204 MET A O 1
ATOM 1636 N N . LEU A 1 205 ? 6.849 22.260 -34.969 1.00 97.62 205 LEU A N 1
ATOM 1637 C CA . LEU A 1 205 ? 6.097 21.125 -34.427 1.00 97.62 205 LEU A CA 1
ATOM 1638 C C . LEU A 1 205 ? 6.764 20.544 -33.175 1.00 97.62 205 LEU A C 1
ATOM 1640 O O . LEU A 1 205 ? 6.075 20.120 -32.250 1.00 97.62 205 LEU A O 1
ATOM 1644 N N . SER A 1 206 ? 8.097 20.538 -33.115 1.00 97.38 206 SER A N 1
ATOM 1645 C CA . SER A 1 206 ? 8.840 20.113 -31.930 1.00 97.38 206 SER A CA 1
ATOM 1646 C C . SER A 1 206 ? 8.615 21.066 -30.756 1.00 97.38 206 SER A C 1
ATOM 1648 O O . SER A 1 206 ? 8.415 20.605 -29.634 1.00 97.38 206 SER A O 1
ATOM 1650 N N . GLN A 1 207 ? 8.613 22.380 -30.994 1.00 97.94 207 GLN A N 1
ATOM 1651 C CA . GLN A 1 207 ? 8.304 23.371 -29.962 1.00 97.94 207 GLN A CA 1
ATOM 1652 C C . GLN A 1 207 ? 6.863 23.238 -29.468 1.00 97.94 207 GLN A C 1
ATOM 1654 O O . GLN A 1 207 ? 6.634 23.262 -28.263 1.00 97.94 207 GLN A O 1
ATOM 1659 N N . ASP A 1 208 ? 5.898 23.054 -30.366 1.00 97.75 208 ASP A N 1
ATOM 1660 C CA . ASP A 1 208 ? 4.494 22.897 -29.984 1.00 97.75 208 ASP A CA 1
ATOM 1661 C C . ASP A 1 208 ? 4.255 21.584 -29.238 1.00 97.75 208 ASP A C 1
ATOM 1663 O O . ASP A 1 208 ? 3.552 21.573 -28.230 1.00 97.75 208 ASP A O 1
ATOM 1667 N N . LYS A 1 209 ? 4.927 20.498 -29.636 1.00 97.69 209 LYS A N 1
ATOM 1668 C CA . LYS A 1 209 ? 4.949 19.254 -28.859 1.00 97.69 209 LYS A CA 1
ATOM 1669 C C . LYS A 1 209 ? 5.479 19.488 -27.444 1.00 97.69 209 LYS A C 1
ATOM 1671 O O . LYS A 1 209 ? 4.897 18.972 -26.498 1.00 97.69 209 LYS A O 1
ATOM 1676 N N . MET A 1 210 ? 6.564 20.248 -27.286 1.00 97.50 210 MET A N 1
ATOM 1677 C CA . MET A 1 210 ? 7.102 20.573 -25.961 1.00 97.50 210 MET A CA 1
ATOM 1678 C C . MET A 1 210 ? 6.135 21.429 -25.138 1.00 97.50 210 MET A C 1
ATOM 1680 O O . MET A 1 210 ? 5.973 21.173 -23.951 1.00 97.50 210 MET A O 1
ATOM 1684 N N . LYS A 1 211 ? 5.462 22.413 -25.747 1.00 98.00 211 LYS A N 1
ATOM 1685 C CA . LYS A 1 211 ? 4.439 23.220 -25.059 1.00 98.00 211 LYS A CA 1
ATOM 1686 C C . LYS A 1 211 ? 3.270 22.358 -24.589 1.00 98.00 211 LYS A C 1
ATOM 1688 O O . LYS A 1 211 ? 2.919 22.424 -23.419 1.00 98.00 211 LYS A O 1
ATOM 1693 N N . LEU A 1 212 ? 2.730 21.512 -25.468 1.00 97.62 212 LEU A N 1
ATOM 1694 C CA . LEU A 1 212 ? 1.637 20.595 -25.135 1.00 97.62 212 LEU A CA 1
ATOM 1695 C C . LEU A 1 212 ? 2.044 19.589 -24.055 1.00 97.62 212 LEU A C 1
ATOM 1697 O O . LEU A 1 212 ? 1.241 19.281 -23.182 1.00 97.62 212 LEU A O 1
ATOM 1701 N N . GLN A 1 213 ? 3.288 19.103 -24.083 1.00 97.62 213 GLN A N 1
ATOM 1702 C CA . GLN A 1 213 ? 3.810 18.247 -23.020 1.00 97.62 213 GLN A CA 1
ATOM 1703 C C . GLN A 1 213 ? 3.859 18.995 -21.684 1.00 97.62 213 GLN A C 1
ATOM 1705 O O . GLN A 1 213 ? 3.398 18.466 -20.683 1.00 97.62 213 GLN A O 1
ATOM 1710 N N . ASN A 1 214 ? 4.337 20.241 -21.670 1.00 97.69 214 ASN A N 1
ATOM 1711 C CA . ASN A 1 214 ? 4.366 21.043 -20.449 1.00 97.69 214 ASN A CA 1
ATOM 1712 C C . ASN A 1 214 ? 2.953 21.333 -19.914 1.00 97.69 214 ASN A C 1
ATOM 1714 O O . ASN A 1 214 ? 2.748 21.296 -18.707 1.00 97.69 214 ASN A O 1
ATOM 1718 N N . GLU A 1 215 ? 1.978 21.617 -20.783 1.00 97.88 215 GLU A N 1
ATOM 1719 C CA . GLU A 1 215 ? 0.573 21.796 -20.384 1.00 97.88 215 GLU A CA 1
ATOM 1720 C C . GLU A 1 215 ? -0.026 20.497 -19.822 1.00 97.88 215 GLU A C 1
ATOM 1722 O O . GLU A 1 215 ? -0.744 20.520 -18.820 1.00 97.88 215 GLU A O 1
ATOM 1727 N N . LEU A 1 216 ? 0.302 19.346 -20.417 1.00 97.69 216 LEU A N 1
ATOM 1728 C CA . LEU A 1 216 ? -0.093 18.039 -19.894 1.00 97.69 216 LEU A CA 1
ATOM 1729 C C . LEU A 1 216 ? 0.512 17.788 -18.504 1.00 97.69 216 LEU A C 1
ATOM 1731 O O . LEU A 1 216 ? -0.213 17.424 -17.583 1.00 97.69 216 LEU A O 1
ATOM 1735 N N . ASP A 1 217 ? 1.806 18.048 -18.330 1.00 98.06 217 ASP A N 1
ATOM 1736 C CA . ASP A 1 217 ? 2.499 17.852 -17.054 1.00 98.06 217 ASP A CA 1
ATOM 1737 C C . ASP A 1 217 ? 1.944 18.804 -15.968 1.00 98.06 217 ASP A C 1
ATOM 1739 O O . ASP A 1 217 ? 1.719 18.403 -14.821 1.00 98.06 217 ASP A O 1
ATOM 1743 N N . GLN A 1 218 ? 1.647 20.059 -16.331 1.00 98.12 218 GLN A N 1
ATOM 1744 C CA . GLN A 1 218 ? 0.998 21.038 -15.448 1.00 98.12 218 GLN A CA 1
ATOM 1745 C C . GLN A 1 218 ? -0.409 20.593 -15.035 1.00 98.12 218 GLN A C 1
ATOM 1747 O O . GLN A 1 218 ? -0.752 20.646 -13.854 1.00 98.12 218 GLN A O 1
ATOM 1752 N N . THR A 1 219 ? -1.225 20.137 -15.988 1.00 96.69 219 THR A N 1
ATOM 1753 C CA . THR A 1 219 ? -2.584 19.656 -15.694 1.00 96.69 219 THR A CA 1
ATOM 1754 C C . THR A 1 219 ? -2.577 18.365 -14.877 1.00 96.69 219 THR A C 1
ATOM 1756 O O . THR A 1 219 ? -3.428 18.212 -14.002 1.00 96.69 219 THR A O 1
ATOM 1759 N N . GLN A 1 220 ? -1.603 17.471 -15.080 1.00 97.69 220 GLN A N 1
ATOM 1760 C CA . GLN A 1 220 ? -1.401 16.298 -14.223 1.00 97.69 220 GLN A CA 1
ATOM 1761 C C . GLN A 1 220 ? -1.021 16.690 -12.798 1.00 97.69 220 GLN A C 1
ATOM 1763 O O . GLN A 1 220 ? -1.632 16.182 -11.863 1.00 97.69 220 GLN A O 1
ATOM 1768 N N . THR A 1 221 ? -0.090 17.629 -12.626 1.00 97.88 221 THR A N 1
ATOM 1769 C CA . THR A 1 221 ? 0.316 18.100 -11.292 1.00 97.88 221 THR A CA 1
ATOM 1770 C C . THR A 1 221 ? -0.866 18.732 -10.553 1.00 97.88 221 THR A C 1
ATOM 1772 O O . THR A 1 221 ? -1.099 18.435 -9.386 1.00 97.88 221 THR A O 1
ATOM 1775 N N . PHE A 1 222 ? -1.675 19.543 -11.243 1.00 98.06 222 PHE A N 1
ATOM 1776 C CA . PHE A 1 222 ? -2.891 20.119 -10.665 1.00 98.06 222 PHE A CA 1
ATOM 1777 C C . PHE A 1 222 ? -3.933 19.051 -10.290 1.00 98.06 222 PHE A C 1
ATOM 1779 O O . PHE A 1 222 ? -4.580 19.147 -9.249 1.00 98.06 222 PHE A O 1
ATOM 1786 N N . LEU A 1 223 ? -4.095 18.009 -11.112 1.00 98.06 223 LEU A N 1
ATOM 1787 C CA . LEU A 1 223 ? -4.982 16.885 -10.801 1.00 98.06 223 LEU A CA 1
ATOM 1788 C C . LEU A 1 223 ? -4.492 16.121 -9.565 1.00 98.06 223 LEU A C 1
ATOM 1790 O O . LEU A 1 223 ? -5.301 15.787 -8.702 1.00 98.06 223 LEU A O 1
ATOM 1794 N N . GLU A 1 224 ? -3.190 15.860 -9.466 1.00 97.44 224 GLU A N 1
ATOM 1795 C CA . GLU A 1 224 ? -2.576 15.214 -8.303 1.00 97.44 224 GLU A CA 1
ATOM 1796 C C . GLU A 1 224 ? -2.755 16.047 -7.030 1.00 97.44 224 GLU A C 1
ATOM 1798 O O . GLU A 1 224 ? -3.124 15.493 -5.995 1.00 97.44 224 GLU A O 1
ATOM 1803 N N . GLU A 1 225 ? -2.597 17.369 -7.113 1.00 98.12 225 GLU A N 1
ATOM 1804 C CA . GLU A 1 225 ? -2.850 18.283 -5.997 1.00 98.12 225 GLU A CA 1
ATOM 1805 C C . GLU A 1 225 ? -4.321 18.247 -5.558 1.00 98.12 225 GLU A C 1
ATOM 1807 O O . GLU A 1 225 ? -4.602 18.059 -4.375 1.00 98.12 225 GLU A O 1
ATOM 1812 N N . LEU A 1 226 ? -5.271 18.335 -6.498 1.00 96.88 226 LEU A N 1
ATOM 1813 C CA . LEU A 1 226 ? -6.697 18.206 -6.183 1.00 96.88 226 LEU A CA 1
ATOM 1814 C C . LEU A 1 226 ? -7.015 16.849 -5.558 1.00 96.88 226 LEU A C 1
ATOM 1816 O O . LEU A 1 226 ? -7.767 16.776 -4.592 1.00 96.88 226 LEU A O 1
ATOM 1820 N N . LYS A 1 227 ? -6.442 15.766 -6.087 1.00 98.12 227 LYS A N 1
ATOM 1821 C CA . LYS A 1 227 ? -6.618 14.424 -5.532 1.00 98.12 227 LYS A CA 1
ATOM 1822 C C . LYS A 1 227 ? -6.093 14.348 -4.096 1.00 98.12 227 LYS A C 1
ATOM 1824 O O . LYS A 1 227 ? -6.802 13.813 -3.248 1.00 98.12 227 LYS A O 1
ATOM 1829 N N . SER A 1 228 ? -4.916 14.915 -3.819 1.00 97.38 228 SER A N 1
ATOM 1830 C CA . SER A 1 228 ? -4.364 15.011 -2.460 1.00 97.38 228 SER A CA 1
ATOM 1831 C C . SER A 1 228 ? -5.305 15.785 -1.539 1.00 97.38 228 SER A C 1
ATOM 1833 O O . SER A 1 228 ? -5.659 15.287 -0.476 1.00 97.38 228 SER A O 1
ATOM 1835 N N . GLN A 1 229 ? -5.799 16.947 -1.977 1.00 97.75 229 GLN A N 1
ATOM 1836 C CA . GLN A 1 229 ? -6.761 17.746 -1.210 1.00 97.75 229 GLN A CA 1
ATOM 1837 C C . GLN A 1 229 ? -8.067 16.979 -0.940 1.00 97.75 229 GLN A C 1
ATOM 1839 O O . GLN A 1 229 ? -8.604 17.047 0.162 1.00 97.75 229 GLN A O 1
ATOM 1844 N N . TYR A 1 230 ? -8.574 16.205 -1.905 1.00 97.44 230 TYR A N 1
ATOM 1845 C CA . TYR A 1 230 ? -9.752 15.357 -1.694 1.00 97.44 230 TYR A CA 1
ATOM 1846 C C . TYR A 1 230 ? -9.490 14.222 -0.699 1.00 97.44 230 TYR A C 1
ATOM 1848 O O . TYR A 1 230 ? -10.357 13.922 0.121 1.00 97.44 230 TYR A O 1
ATOM 1856 N N . GLU A 1 231 ? -8.324 13.579 -0.759 1.00 97.38 231 GLU A N 1
ATOM 1857 C CA . GLU A 1 231 ? -7.936 12.544 0.203 1.00 97.38 231 GLU A CA 1
ATOM 1858 C C . GLU A 1 231 ? -7.780 13.130 1.616 1.00 97.38 231 GLU A C 1
ATOM 1860 O O . GLU A 1 231 ? -8.269 12.542 2.583 1.00 97.38 231 GLU A O 1
ATOM 1865 N N . GLU A 1 232 ? -7.180 14.314 1.739 1.00 96.81 232 GLU A N 1
ATOM 1866 C CA . GLU A 1 232 ? -7.078 15.069 2.990 1.00 96.81 232 GLU A CA 1
ATOM 1867 C C . GLU A 1 232 ? -8.453 15.452 3.548 1.00 96.81 232 GLU A C 1
ATOM 1869 O O . GLU A 1 232 ? -8.709 15.210 4.726 1.00 96.81 232 GLU A O 1
ATOM 1874 N N . GLU A 1 233 ? -9.370 15.958 2.720 1.00 97.62 233 GLU A N 1
ATOM 1875 C CA . GLU A 1 233 ? -10.733 16.313 3.139 1.00 97.62 233 GLU A CA 1
ATOM 1876 C C . GLU A 1 233 ? -11.534 15.076 3.574 1.00 97.62 233 GLU A C 1
ATOM 1878 O O . GLU A 1 233 ? -12.243 15.104 4.581 1.00 97.62 233 GLU A O 1
ATOM 1883 N N . ILE A 1 234 ? -11.392 13.946 2.870 1.00 97.12 234 ILE A N 1
ATOM 1884 C CA . ILE A 1 234 ? -12.000 12.673 3.285 1.00 97.12 234 ILE A CA 1
ATOM 1885 C C . ILE A 1 234 ? -11.447 12.244 4.645 1.00 97.12 234 ILE A C 1
ATOM 1887 O O . ILE A 1 234 ? -12.219 11.847 5.522 1.00 97.12 234 ILE A O 1
ATOM 1891 N N . ASN A 1 235 ? -10.131 12.335 4.837 1.00 96.44 235 ASN A N 1
ATOM 1892 C CA . ASN A 1 235 ? -9.493 12.003 6.105 1.00 96.44 235 ASN A CA 1
ATOM 1893 C C . ASN A 1 235 ? -9.955 12.941 7.227 1.00 96.44 235 ASN A C 1
ATOM 1895 O O . ASN A 1 235 ? -10.277 12.459 8.313 1.00 96.44 235 ASN A O 1
ATOM 1899 N N . HIS A 1 236 ? -10.061 14.244 6.964 1.00 97.62 236 HIS A N 1
ATOM 1900 C CA . HIS A 1 236 ? -10.546 15.234 7.921 1.00 97.62 236 HIS A CA 1
ATOM 1901 C C . HIS A 1 236 ? -12.009 14.981 8.305 1.00 97.62 236 HIS A C 1
ATOM 1903 O O . HIS A 1 236 ? -12.343 14.909 9.487 1.00 97.62 236 HIS A O 1
ATOM 1909 N N . ARG A 1 237 ? -12.878 14.723 7.323 1.00 97.88 237 ARG A N 1
ATOM 1910 C CA . ARG A 1 237 ? -14.273 14.337 7.561 1.00 97.88 237 ARG A CA 1
ATOM 1911 C C . ARG A 1 237 ? -14.373 13.061 8.397 1.00 97.88 237 ARG A C 1
ATOM 1913 O O . ARG A 1 237 ? -15.175 13.014 9.323 1.00 97.88 237 ARG A O 1
ATOM 1920 N N . ASN A 1 238 ? -13.563 12.044 8.103 1.00 95.94 238 ASN A N 1
ATOM 1921 C CA . ASN A 1 238 ? -13.558 10.798 8.872 1.00 95.94 238 ASN A CA 1
ATOM 1922 C C . ASN A 1 238 ? -13.072 11.026 10.318 1.00 95.94 238 ASN A C 1
ATOM 1924 O O . ASN A 1 238 ? -13.589 10.402 11.240 1.00 95.94 238 ASN A O 1
ATOM 1928 N N . GLN A 1 239 ? -12.101 11.922 10.539 1.00 96.69 239 GLN A N 1
ATOM 1929 C CA . GLN A 1 239 ? -11.671 12.321 11.886 1.00 96.69 239 GLN A CA 1
ATOM 1930 C C . GLN A 1 239 ? -12.813 12.994 12.654 1.00 96.69 239 GLN A C 1
ATOM 1932 O O . GLN A 1 239 ? -13.124 12.560 13.760 1.00 96.69 239 GLN A O 1
ATOM 1937 N N . LEU A 1 240 ? -13.494 13.969 12.044 1.00 96.44 240 LEU A N 1
ATOM 1938 C CA . LEU A 1 240 ? -14.652 14.636 12.647 1.00 96.44 240 LEU A CA 1
ATOM 1939 C C . LEU A 1 240 ? -15.814 13.668 12.911 1.00 96.44 240 LEU A C 1
ATOM 1941 O O . LEU A 1 240 ? -16.489 13.775 13.931 1.00 96.44 240 LEU A O 1
ATOM 1945 N N . GLU A 1 241 ? -16.052 12.702 12.021 1.00 96.19 241 GLU A N 1
ATOM 1946 C CA . GLU A 1 241 ? -17.064 11.661 12.221 1.00 96.19 241 GLU A CA 1
ATOM 1947 C C . GLU A 1 241 ? -16.707 10.754 13.407 1.00 96.19 241 GLU A C 1
ATOM 1949 O O . GLU A 1 241 ? -17.563 10.473 14.246 1.00 96.19 241 GLU A O 1
ATOM 1954 N N . ASN A 1 242 ? -15.438 10.359 13.537 1.00 96.75 242 ASN A N 1
ATOM 1955 C CA . ASN A 1 242 ? -14.962 9.599 14.692 1.00 96.75 242 ASN A CA 1
ATOM 1956 C C . ASN A 1 242 ? -15.109 10.398 15.997 1.00 96.75 242 ASN A C 1
ATOM 1958 O O . ASN A 1 242 ? -15.632 9.870 16.978 1.00 96.75 242 ASN A O 1
ATOM 1962 N N . GLU A 1 243 ? -14.705 11.671 16.013 1.00 97.75 243 GLU A N 1
ATOM 1963 C CA . GLU A 1 243 ? -14.881 12.564 17.168 1.00 97.75 243 GLU A CA 1
ATOM 1964 C C . GLU A 1 243 ? -16.359 12.742 17.532 1.00 97.75 243 GLU A C 1
ATOM 1966 O O . GLU A 1 243 ? -16.722 12.713 18.711 1.00 97.75 243 GLU A O 1
ATOM 1971 N N . PHE A 1 244 ? -17.234 12.864 16.531 1.00 97.94 244 PHE A N 1
ATOM 1972 C CA . PHE A 1 244 ? -18.677 12.944 16.728 1.00 97.94 244 PHE A CA 1
ATOM 1973 C C . PHE A 1 244 ? -19.236 11.665 17.358 1.00 97.94 244 PHE A C 1
ATOM 1975 O O . PHE A 1 244 ? -20.040 11.741 18.287 1.00 97.94 244 PHE A O 1
ATOM 1982 N N . VAL A 1 245 ? -18.806 10.489 16.893 1.00 98.19 245 VAL A N 1
ATOM 1983 C CA . VAL A 1 245 ? -19.224 9.199 17.462 1.00 98.19 245 VAL A CA 1
ATOM 1984 C C . VAL A 1 245 ? -18.778 9.069 18.920 1.00 98.19 245 VAL A C 1
ATOM 1986 O O . VAL A 1 245 ? -19.576 8.639 19.754 1.00 98.19 245 VAL A O 1
ATOM 1989 N N . VAL A 1 246 ? -17.547 9.474 19.245 1.00 97.56 246 VAL A N 1
ATOM 1990 C CA . VAL A 1 246 ? -17.046 9.483 20.630 1.00 97.56 246 VAL A CA 1
ATOM 1991 C C . VAL A 1 246 ? -17.854 10.453 21.490 1.00 97.56 246 VAL A C 1
ATOM 1993 O O . VAL A 1 246 ? -18.401 10.048 22.508 1.00 97.56 246 VAL A O 1
ATOM 1996 N N . THR A 1 247 ? -18.034 11.694 21.034 1.00 96.81 247 THR A N 1
ATOM 1997 C CA . THR A 1 247 ? -18.804 12.717 21.761 1.00 96.81 247 THR A CA 1
ATOM 1998 C C . THR A 1 247 ? -20.254 12.284 21.982 1.00 96.81 247 THR A C 1
ATOM 2000 O O . THR A 1 247 ? -20.836 12.543 23.033 1.00 96.81 247 THR A O 1
ATOM 2003 N N . LYS A 1 248 ? -20.858 11.597 21.006 1.00 98.19 248 LYS A N 1
ATOM 2004 C CA . LYS A 1 248 ? -22.203 11.033 21.141 1.00 98.19 248 LYS A CA 1
ATOM 2005 C C . LYS A 1 248 ? -22.251 9.956 22.223 1.00 98.19 248 LYS A C 1
ATOM 2007 O O . LYS A 1 248 ? -23.173 9.967 23.030 1.00 98.19 248 LYS A O 1
ATOM 2012 N N . LYS A 1 249 ? -21.265 9.058 22.255 1.00 98.31 249 LYS A N 1
ATOM 2013 C CA . LYS A 1 249 ? -21.161 8.047 23.311 1.00 98.31 249 LYS A CA 1
ATOM 2014 C C . LYS A 1 249 ? -20.996 8.702 24.686 1.00 98.31 249 LYS A C 1
ATOM 2016 O O . LYS A 1 249 ? -21.709 8.329 25.608 1.00 98.31 249 LYS A O 1
ATOM 2021 N N . ASP A 1 250 ? -20.136 9.710 24.802 1.00 97.94 250 ASP A N 1
ATOM 2022 C CA . ASP A 1 250 ? -19.937 10.444 26.055 1.00 97.94 250 ASP A CA 1
ATOM 2023 C C . ASP A 1 250 ? -21.225 11.159 26.504 1.00 97.94 250 ASP A C 1
ATOM 2025 O O . ASP A 1 250 ? -21.552 11.175 27.690 1.00 97.94 250 ASP A O 1
ATOM 2029 N N . LEU A 1 251 ? -22.002 11.713 25.564 1.00 98.38 251 LEU A N 1
ATOM 2030 C CA . LEU A 1 251 ? -23.314 12.301 25.845 1.00 98.38 251 LEU A CA 1
ATOM 2031 C C . LEU A 1 251 ? -24.310 11.251 26.360 1.00 98.38 251 LEU A C 1
ATOM 2033 O O . LEU A 1 251 ? -25.024 11.522 27.327 1.00 98.38 251 LEU A O 1
ATOM 2037 N N . ASP A 1 252 ? -24.357 10.075 25.729 1.00 98.12 252 ASP A N 1
ATOM 2038 C CA . ASP A 1 252 ? -25.209 8.960 26.152 1.00 98.12 252 ASP A CA 1
ATOM 2039 C C . ASP A 1 252 ? -24.801 8.462 27.555 1.00 98.12 252 ASP A C 1
ATOM 2041 O O . ASP A 1 252 ? -25.665 8.251 28.410 1.00 98.12 252 ASP A O 1
ATOM 2045 N N . ASP A 1 253 ? -23.499 8.370 27.841 1.00 97.88 253 ASP A N 1
ATOM 2046 C CA . ASP A 1 253 ? -22.960 7.997 29.154 1.00 97.88 253 ASP A CA 1
ATOM 2047 C C . ASP A 1 253 ? -23.322 9.039 30.233 1.00 97.88 253 ASP A C 1
ATOM 2049 O O . ASP A 1 253 ? -23.767 8.680 31.328 1.00 97.88 253 ASP A O 1
ATOM 2053 N N . ILE A 1 254 ? -23.211 10.338 29.928 1.00 97.94 254 ILE A N 1
ATOM 2054 C CA . ILE A 1 254 ? -23.654 11.425 30.820 1.00 97.94 254 ILE A CA 1
ATOM 2055 C C . ILE A 1 254 ? -25.169 11.360 31.042 1.00 97.94 254 ILE A C 1
ATOM 2057 O O . ILE A 1 254 ? -25.640 11.586 32.159 1.00 97.94 254 ILE A O 1
ATOM 2061 N N . TYR A 1 255 ? -25.951 11.052 30.005 1.00 98.31 255 TYR A N 1
ATOM 2062 C CA . TYR A 1 255 ? -27.401 10.929 30.125 1.00 98.31 255 TYR A CA 1
ATOM 2063 C C . TYR A 1 255 ? -27.795 9.756 31.030 1.00 98.31 255 TYR A C 1
ATOM 2065 O O . TYR A 1 255 ? -28.648 9.925 31.900 1.00 98.31 255 TYR A O 1
ATOM 2073 N N . LEU A 1 256 ? -27.138 8.600 30.896 1.00 98.00 256 LEU A N 1
ATOM 2074 C CA . LEU A 1 256 ? -27.329 7.463 31.800 1.00 98.00 256 LEU A CA 1
ATOM 2075 C C . LEU A 1 256 ? -26.986 7.833 33.248 1.00 98.00 256 LEU A C 1
ATOM 2077 O O . LEU A 1 256 ? -27.798 7.614 34.144 1.00 98.00 256 LEU A O 1
ATOM 2081 N N . GLN A 1 257 ? -25.841 8.485 33.478 1.00 98.06 257 GLN A N 1
ATOM 2082 C CA . GLN A 1 257 ? -25.461 8.960 34.813 1.00 98.06 257 GLN A CA 1
ATOM 2083 C C . GLN A 1 257 ? -26.476 9.958 35.385 1.00 98.06 257 GLN A C 1
ATOM 2085 O O . GLN A 1 257 ? -26.798 9.907 36.574 1.00 98.06 257 GLN A O 1
ATOM 2090 N N . LYS A 1 258 ? -27.008 10.859 34.551 1.00 98.31 258 LYS A N 1
ATOM 2091 C CA . LYS A 1 258 ? -28.058 11.804 34.943 1.00 98.31 258 LYS A CA 1
ATOM 2092 C C . LYS A 1 258 ? -29.315 11.065 35.397 1.00 98.31 258 LYS A C 1
ATOM 2094 O O . LYS A 1 258 ? -29.823 11.371 36.472 1.00 98.31 258 LYS A O 1
ATOM 2099 N N . VAL A 1 259 ? -29.786 10.092 34.615 1.00 98.38 259 VAL A N 1
ATOM 2100 C CA . VAL A 1 259 ? -30.968 9.281 34.947 1.00 98.38 259 VAL A CA 1
ATOM 2101 C C . VAL A 1 259 ? -30.753 8.500 36.247 1.00 98.38 259 VAL A C 1
ATOM 2103 O O . VAL A 1 259 ? -31.639 8.487 37.101 1.00 98.38 259 VAL A O 1
ATOM 2106 N N . ASP A 1 260 ? -29.569 7.923 36.457 1.00 97.75 260 ASP A N 1
ATOM 2107 C CA . ASP A 1 260 ? -29.229 7.221 37.700 1.00 97.75 260 ASP A CA 1
ATOM 2108 C C . ASP A 1 260 ? -29.269 8.151 38.923 1.00 97.75 260 ASP A C 1
ATOM 2110 O O . ASP A 1 260 ? -29.760 7.775 39.993 1.00 97.75 260 ASP A O 1
ATOM 2114 N N . VAL A 1 261 ? -28.755 9.378 38.788 1.00 97.81 261 VAL A N 1
ATOM 2115 C CA . VAL A 1 261 ? -28.808 10.391 39.852 1.00 97.81 261 VAL A CA 1
ATOM 2116 C C . VAL A 1 261 ? -30.243 10.861 40.094 1.00 97.81 261 VAL A C 1
ATOM 2118 O O . VAL A 1 261 ? -30.640 10.989 41.251 1.00 97.81 261 VAL A O 1
ATOM 2121 N N . GLU A 1 262 ? -31.038 11.070 39.044 1.00 97.81 262 GLU A N 1
ATOM 2122 C CA . GLU A 1 262 ? -32.456 11.435 39.154 1.00 97.81 262 GLU A CA 1
ATOM 2123 C C . GLU A 1 262 ? -33.269 10.334 39.856 1.00 97.81 262 GLU A C 1
ATOM 2125 O O . GLU A 1 262 ? -34.059 10.641 40.747 1.00 97.81 262 GLU A O 1
ATOM 2130 N N . SER A 1 263 ? -33.010 9.056 39.561 1.00 98.12 263 SER A N 1
ATOM 2131 C CA . SER A 1 263 ? -33.640 7.923 40.254 1.00 98.12 263 SER A CA 1
ATOM 2132 C C . SER A 1 263 ? -33.262 7.862 41.740 1.00 98.12 263 SER A C 1
ATOM 2134 O O . SER A 1 263 ? -34.127 7.670 42.598 1.00 98.12 263 SER A O 1
ATOM 2136 N N . LYS A 1 264 ? -31.986 8.093 42.085 1.00 97.94 264 LYS A N 1
ATOM 2137 C CA . LYS A 1 264 ? -31.543 8.180 43.490 1.00 97.94 264 LYS A CA 1
ATOM 2138 C C . LYS A 1 264 ? -32.191 9.359 44.215 1.00 97.94 264 LYS A C 1
ATOM 2140 O O . LYS A 1 264 ? -32.627 9.206 45.355 1.00 97.94 264 LYS A O 1
ATOM 2145 N N . LEU A 1 265 ? -32.279 10.517 43.559 1.00 98.44 265 LEU A N 1
ATOM 2146 C CA . LEU A 1 265 ? -32.956 11.700 44.088 1.00 98.44 265 LEU A CA 1
ATOM 2147 C C . LEU A 1 265 ? -34.436 11.403 44.360 1.00 98.44 265 LEU A C 1
ATOM 2149 O O . LEU A 1 265 ? -34.943 11.747 45.427 1.00 98.44 265 LEU A O 1
ATOM 2153 N N . GLU A 1 266 ? -35.122 10.750 43.421 1.00 98.19 266 GLU A N 1
ATOM 2154 C CA . GLU A 1 266 ? -36.520 10.349 43.575 1.00 98.19 266 GLU A CA 1
ATOM 2155 C C . GLU A 1 266 ? -36.693 9.356 44.729 1.00 98.19 266 GLU A C 1
ATOM 2157 O O . GLU A 1 266 ? -37.571 9.548 45.571 1.00 98.19 266 GLU A O 1
ATOM 2162 N N . SER A 1 267 ? -35.815 8.355 44.837 1.00 98.12 267 SER A N 1
ATOM 2163 C CA . SER A 1 267 ? -35.811 7.397 45.947 1.00 98.12 267 SER A CA 1
ATOM 2164 C C . SER A 1 267 ? -35.673 8.096 47.303 1.00 98.12 267 SER A C 1
ATOM 2166 O O . SER A 1 267 ? -36.497 7.872 48.188 1.00 98.12 267 SER A O 1
ATOM 2168 N N . ILE A 1 268 ? -34.687 8.988 47.459 1.00 97.94 268 ILE A N 1
ATOM 2169 C CA . ILE A 1 268 ? -34.477 9.755 48.701 1.00 97.94 268 ILE A CA 1
ATOM 2170 C C . ILE A 1 268 ? -35.673 10.677 48.974 1.00 97.94 268 ILE A C 1
ATOM 2172 O O . ILE A 1 268 ? -36.122 10.815 50.109 1.00 97.94 268 ILE A O 1
ATOM 2176 N N . THR A 1 269 ? -36.241 11.294 47.937 1.00 98.25 269 THR A N 1
ATOM 2177 C CA . THR A 1 269 ? -37.428 12.148 48.076 1.00 98.25 269 THR A CA 1
ATOM 2178 C C . THR A 1 269 ? -38.635 11.350 48.569 1.00 98.25 269 THR A C 1
ATOM 2180 O O . THR A 1 269 ? -39.391 11.83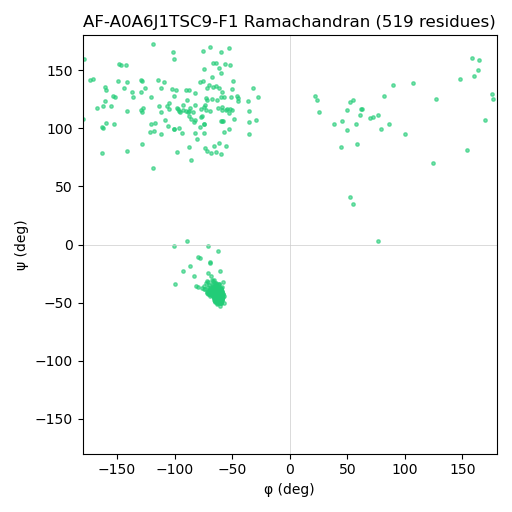2 49.415 1.00 98.25 269 THR A O 1
ATOM 2183 N N . ASN A 1 270 ? -38.821 10.131 48.062 1.00 97.69 270 ASN A N 1
ATOM 2184 C CA . ASN A 1 270 ? -39.887 9.235 48.493 1.00 97.69 270 ASN A CA 1
ATOM 2185 C C . ASN A 1 270 ? -39.665 8.744 49.928 1.00 97.69 270 ASN A C 1
ATOM 2187 O O . ASN A 1 270 ? -40.617 8.729 50.703 1.00 97.69 270 ASN A O 1
ATOM 2191 N N . GLU A 1 271 ? -38.425 8.449 50.319 1.00 97.94 271 GLU A N 1
ATOM 2192 C CA . GLU A 1 271 ? -38.069 8.116 51.703 1.00 97.94 271 GLU A CA 1
ATOM 2193 C C . GLU A 1 271 ? -38.360 9.280 52.662 1.00 97.94 271 GLU A C 1
ATOM 2195 O O . GLU A 1 271 ? -39.002 9.092 53.693 1.00 97.94 271 GLU A O 1
ATOM 2200 N N . ILE A 1 272 ? -38.000 10.513 52.290 1.00 97.81 272 ILE A N 1
ATOM 2201 C CA . ILE A 1 272 ? -38.330 11.712 53.076 1.00 97.81 272 ILE A CA 1
ATOM 2202 C C . ILE A 1 272 ? -39.849 11.882 53.210 1.00 97.81 272 ILE A C 1
ATOM 2204 O O . ILE A 1 272 ? -40.334 12.216 54.292 1.00 97.81 272 ILE A O 1
ATOM 2208 N N . LYS A 1 273 ? -40.618 11.679 52.132 1.00 97.94 273 LYS A N 1
ATOM 2209 C CA . LYS A 1 273 ? -42.090 11.749 52.183 1.00 97.94 273 LYS A CA 1
ATOM 2210 C C . LYS A 1 273 ? -42.667 10.681 53.109 1.00 97.94 273 LYS A C 1
ATOM 2212 O O . LYS A 1 273 ? -43.538 11.006 53.910 1.00 97.94 273 LYS A O 1
ATOM 2217 N N . TYR A 1 274 ? -42.162 9.453 53.017 1.00 98.00 274 TYR A N 1
ATOM 2218 C CA . TYR A 1 274 ? -42.558 8.348 53.882 1.00 98.00 274 TYR A CA 1
ATOM 2219 C C . TYR A 1 274 ? -42.289 8.668 55.356 1.00 98.00 274 TYR A C 1
ATOM 2221 O O . TYR A 1 274 ? -43.207 8.594 56.165 1.00 98.00 274 TYR A O 1
ATOM 2229 N N . LEU A 1 275 ? -41.077 9.119 55.698 1.00 98.00 275 LEU A N 1
ATOM 2230 C CA . LEU A 1 275 ? -40.725 9.489 57.073 1.00 98.00 275 LEU A CA 1
ATOM 2231 C C . LEU A 1 275 ? -41.601 10.629 57.604 1.00 98.00 275 LEU A C 1
ATOM 2233 O O . LEU A 1 275 ? -42.056 10.574 58.740 1.00 98.00 275 LEU A O 1
ATOM 2237 N N . LYS A 1 276 ? -41.892 11.643 56.781 1.00 97.56 276 LYS A N 1
ATOM 2238 C CA . LYS A 1 276 ? -42.813 12.723 57.166 1.00 97.56 276 LYS A CA 1
ATOM 2239 C C . LYS A 1 276 ? -44.221 12.206 57.461 1.00 97.56 276 LYS A C 1
ATOM 2241 O O . LYS A 1 276 ? -44.806 12.625 58.450 1.00 97.56 276 LYS A O 1
ATOM 2246 N N . GLN A 1 277 ? -44.755 11.317 56.623 1.00 97.25 277 GLN A N 1
ATOM 2247 C CA . GLN A 1 277 ? -46.072 10.711 56.848 1.00 97.25 277 GLN A CA 1
ATOM 2248 C C . GLN A 1 277 ? -46.087 9.833 58.102 1.00 97.25 277 GLN A C 1
ATOM 2250 O O . GLN A 1 277 ? -47.031 9.913 58.878 1.00 97.25 277 GLN A O 1
ATOM 2255 N N . LEU A 1 278 ? -45.031 9.047 58.321 1.00 97.44 278 LEU A N 1
ATOM 2256 C CA . LEU A 1 278 ? -44.884 8.207 59.506 1.00 97.44 278 LEU A CA 1
ATOM 2257 C C . LEU A 1 278 ? -44.893 9.046 60.789 1.00 97.44 278 LEU A C 1
ATOM 2259 O O . LEU A 1 278 ? -45.669 8.757 61.693 1.00 97.44 278 LEU A O 1
ATOM 2263 N N . PHE A 1 279 ? -44.087 10.110 60.843 1.00 96.94 279 PHE A N 1
ATOM 2264 C CA . PHE A 1 279 ? -44.042 10.989 62.013 1.00 96.94 279 PHE A CA 1
ATOM 2265 C C . PHE A 1 279 ? -45.351 11.756 62.226 1.00 96.94 279 PHE A C 1
ATOM 2267 O O . PHE A 1 279 ? -45.746 11.970 63.366 1.00 96.94 279 PHE A O 1
ATOM 2274 N N . GLU A 1 280 ? -46.048 12.152 61.161 1.00 97.19 280 GLU A N 1
ATOM 2275 C CA . GLU A 1 280 ? -47.367 12.786 61.276 1.00 97.19 280 GLU A CA 1
ATOM 2276 C C . GLU A 1 280 ? -48.398 11.834 61.910 1.00 97.19 280 GLU A C 1
ATOM 2278 O O . GLU A 1 280 ? -49.160 12.243 62.784 1.00 97.19 280 GLU A O 1
ATOM 2283 N N . GLU A 1 281 ? -48.411 10.559 61.510 1.00 95.69 281 GLU A N 1
ATOM 2284 C CA . GLU A 1 281 ? -49.293 9.550 62.110 1.00 95.69 281 GLU A CA 1
ATOM 2285 C C . GLU A 1 281 ? -48.894 9.209 63.551 1.00 95.69 281 GLU A C 1
ATOM 2287 O O . GLU A 1 281 ? -49.764 9.141 64.415 1.00 95.69 281 GLU A O 1
ATOM 2292 N N . GLU A 1 282 ? -47.598 9.088 63.850 1.00 95.69 282 GLU A N 1
ATOM 2293 C CA . GLU A 1 282 ? -47.110 8.869 65.219 1.00 95.69 282 GLU A CA 1
ATOM 2294 C C . GLU A 1 282 ? -47.510 10.028 66.147 1.00 95.69 282 GLU A C 1
ATOM 2296 O O . GLU A 1 282 ? -47.974 9.810 67.267 1.00 95.69 282 GLU A O 1
ATOM 2301 N N . ILE A 1 283 ? -47.425 11.276 65.669 1.00 95.12 283 ILE A N 1
ATOM 2302 C CA . ILE A 1 283 ? -47.900 12.448 66.416 1.00 95.12 283 ILE A CA 1
ATOM 2303 C C . ILE A 1 283 ? -49.411 12.362 66.672 1.00 95.12 283 ILE A C 1
ATOM 2305 O O . ILE A 1 283 ? -49.843 12.635 67.795 1.00 95.12 283 ILE A O 1
ATOM 2309 N N . LYS A 1 284 ? -50.224 11.980 65.676 1.00 94.75 284 LYS A N 1
ATOM 2310 C CA . LYS A 1 284 ? -51.679 11.807 65.856 1.00 94.75 284 LYS A CA 1
ATOM 2311 C C . LYS A 1 284 ? -52.001 10.701 66.857 1.00 94.75 284 LYS A C 1
ATOM 2313 O O . LYS A 1 284 ? -52.894 10.878 67.687 1.00 94.75 284 LYS A O 1
ATOM 2318 N N . GLU A 1 285 ? -51.278 9.585 66.804 1.00 93.75 285 GLU A N 1
ATOM 2319 C CA . GLU A 1 285 ? -51.441 8.482 67.746 1.00 93.75 285 GLU A CA 1
ATOM 2320 C C . GLU A 1 285 ? -51.113 8.932 69.172 1.00 93.75 285 GLU A C 1
ATOM 2322 O O . GLU A 1 285 ? -51.941 8.770 70.068 1.00 93.75 285 GLU A O 1
ATOM 2327 N N . LEU A 1 286 ? -49.962 9.578 69.383 1.00 92.88 286 LEU A N 1
ATOM 2328 C CA . LEU A 1 286 ? -49.574 10.112 70.691 1.00 92.88 286 LEU A CA 1
ATOM 2329 C C . LEU A 1 286 ? -50.580 11.152 71.205 1.00 92.88 286 LEU A C 1
ATOM 2331 O O . LEU A 1 286 ? -50.936 11.135 72.382 1.00 92.88 286 LEU A O 1
ATOM 2335 N N . GLN A 1 287 ? -51.098 12.027 70.338 1.00 91.88 287 GLN A N 1
ATOM 2336 C CA . GLN A 1 287 ? -52.164 12.966 70.702 1.00 91.88 287 GLN A CA 1
ATOM 2337 C C . GLN A 1 287 ? -53.446 12.242 71.133 1.00 91.88 287 GLN A C 1
ATOM 2339 O O . GLN A 1 287 ? -54.047 12.624 72.139 1.00 91.88 287 GLN A O 1
ATOM 2344 N N . SER A 1 288 ? -53.850 11.183 70.424 1.00 89.06 288 SER A N 1
ATOM 2345 C CA . SER A 1 288 ? -55.000 10.359 70.808 1.00 89.06 288 SER A CA 1
ATOM 2346 C C . SER A 1 288 ? -54.760 9.628 72.127 1.00 89.06 288 SER A C 1
ATOM 2348 O O . SER A 1 288 ? -55.647 9.620 72.976 1.00 89.06 288 SER A O 1
ATOM 2350 N N . GLN A 1 289 ? -53.568 9.067 72.348 1.00 88.50 289 GLN A N 1
ATOM 2351 C CA . GLN A 1 289 ? -53.213 8.416 73.610 1.00 88.50 289 GLN A CA 1
ATOM 2352 C C . GLN A 1 289 ? -53.265 9.402 74.784 1.00 88.50 289 GLN A C 1
ATOM 2354 O O . GLN A 1 289 ? -53.808 9.060 75.830 1.00 88.50 289 GLN A O 1
ATOM 2359 N N . ILE A 1 290 ? -52.784 10.638 74.611 1.00 83.38 290 ILE A N 1
ATOM 2360 C CA . ILE A 1 290 ? -52.885 11.692 75.632 1.00 83.38 290 ILE A CA 1
ATOM 2361 C C . ILE A 1 290 ? -54.352 12.045 75.912 1.00 83.38 290 ILE A C 1
ATOM 2363 O O . ILE A 1 290 ? -54.740 12.146 77.075 1.00 83.38 290 ILE A O 1
ATOM 2367 N N . GLN A 1 291 ? -55.183 12.196 74.875 1.00 81.62 291 GLN A N 1
ATOM 2368 C CA . GLN A 1 291 ? -56.619 12.467 75.034 1.00 81.62 291 GLN A CA 1
ATOM 2369 C C . GLN A 1 291 ? -57.353 11.315 75.733 1.00 81.62 291 GLN A C 1
ATOM 2371 O O . GLN A 1 291 ? -58.174 11.558 76.613 1.00 81.62 291 GLN A O 1
ATOM 2376 N N . ASN A 1 292 ? -57.029 10.069 75.388 1.00 72.25 292 ASN A N 1
ATOM 2377 C CA . ASN A 1 292 ? -57.632 8.880 75.983 1.00 72.25 292 ASN A CA 1
ATOM 2378 C C . ASN A 1 292 ? -57.167 8.671 77.432 1.00 72.25 292 ASN A C 1
ATOM 2380 O O . ASN A 1 292 ? -57.988 8.369 78.287 1.00 72.25 292 ASN A O 1
ATOM 2384 N N . ALA A 1 293 ? -55.888 8.898 77.748 1.00 66.06 293 ALA A N 1
ATOM 2385 C CA . ALA A 1 293 ? -55.381 8.841 79.122 1.00 66.06 293 ALA A CA 1
ATOM 2386 C C . ALA A 1 293 ? -55.978 9.950 80.010 1.00 66.06 293 ALA A C 1
ATOM 2388 O O . ALA A 1 293 ? -56.196 9.745 81.204 1.00 66.06 293 ALA A O 1
ATOM 2389 N N . MET A 1 294 ? -56.307 11.108 79.424 1.00 53.25 294 MET A N 1
ATOM 2390 C CA . MET A 1 294 ? -57.054 12.181 80.091 1.00 53.25 294 MET A CA 1
ATOM 2391 C C . MET A 1 294 ? -58.529 11.804 80.354 1.00 53.25 294 MET A C 1
ATOM 2393 O O . MET A 1 294 ? -59.181 12.438 81.182 1.00 53.25 294 MET A O 1
ATOM 2397 N N . VAL A 1 295 ? -59.043 10.751 79.704 1.00 53.38 295 VAL A N 1
ATOM 2398 C CA . VAL A 1 295 ? -60.395 10.189 79.864 1.00 53.38 295 VAL A CA 1
ATOM 2399 C C . VAL A 1 295 ? -60.294 8.736 80.349 1.00 53.38 295 VAL A C 1
ATOM 2401 O O . VAL A 1 295 ? -60.679 7.784 79.680 1.00 53.38 295 VAL A O 1
ATOM 2404 N N . THR A 1 296 ? -59.794 8.564 81.567 1.00 46.91 296 THR A N 1
ATOM 2405 C CA . THR A 1 296 ? -59.924 7.312 82.331 1.00 46.91 296 THR A CA 1
ATOM 2406 C C . THR A 1 296 ? -60.477 7.728 83.693 1.00 46.91 296 THR A C 1
ATOM 2408 O O . THR A 1 296 ? -59.743 8.271 84.507 1.00 46.91 296 THR A O 1
ATOM 2411 N N . VAL A 1 297 ? -61.794 7.853 83.886 1.00 48.19 297 VAL A N 1
ATOM 2412 C CA . VAL A 1 297 ? -62.806 6.798 84.106 1.00 48.19 297 VAL A CA 1
ATOM 2413 C C . VAL A 1 297 ? -62.320 5.749 85.102 1.00 48.19 297 VAL A C 1
ATOM 2415 O O . VAL A 1 297 ? -61.812 4.691 84.741 1.00 48.19 297 VAL A O 1
ATOM 2418 N N . GLU A 1 298 ? -62.514 6.082 86.376 1.00 46.66 298 GLU A N 1
ATOM 2419 C CA . GLU A 1 298 ? -62.557 5.138 87.486 1.00 46.66 298 GLU A CA 1
ATOM 2420 C C . GLU A 1 298 ? -63.685 4.132 87.216 1.00 46.66 298 GLU A C 1
ATOM 2422 O O . GLU A 1 298 ? -64.870 4.464 8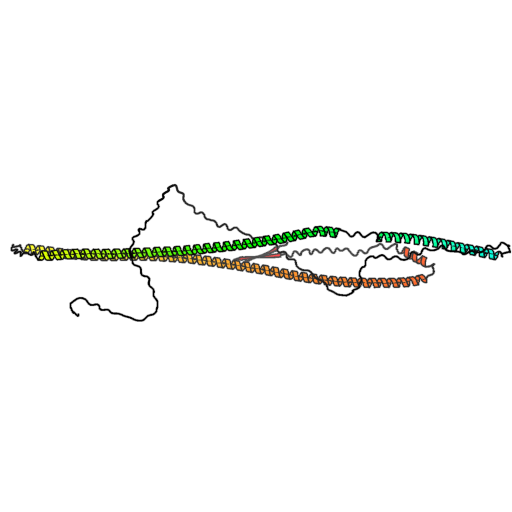7.276 1.00 46.66 298 GLU A O 1
ATOM 2427 N N . MET A 1 299 ? -63.321 2.905 86.840 1.00 53.91 299 MET A N 1
ATOM 2428 C CA . MET A 1 299 ? -64.262 1.793 86.756 1.00 53.91 299 MET A CA 1
ATOM 2429 C C . MET A 1 299 ? -64.117 0.911 87.993 1.00 53.91 299 MET A C 1
ATOM 2431 O O . MET A 1 299 ? -63.265 0.024 88.032 1.00 53.91 299 MET A O 1
ATOM 2435 N N . ASP A 1 300 ? -65.012 1.093 88.962 1.00 40.06 300 ASP A N 1
ATOM 2436 C CA . ASP A 1 300 ? -65.312 0.073 89.967 1.00 40.06 300 ASP A CA 1
ATOM 2437 C C . ASP A 1 300 ? -66.138 -1.045 89.311 1.00 40.06 300 ASP A C 1
ATOM 2439 O O . ASP A 1 300 ? -67.368 -1.083 89.366 1.00 40.06 300 ASP A O 1
ATOM 2443 N N . ASN A 1 301 ? -65.448 -1.976 88.651 1.00 51.16 301 ASN A N 1
ATOM 2444 C CA . ASN A 1 301 ? -66.053 -3.199 88.127 1.00 51.16 301 ASN A CA 1
ATOM 2445 C C . ASN A 1 301 ? -66.080 -4.283 89.212 1.00 51.16 301 ASN A C 1
ATOM 2447 O O . ASN A 1 301 ? -65.338 -5.261 89.152 1.00 51.16 301 ASN A O 1
ATOM 2451 N N . ASN A 1 302 ? -66.966 -4.133 90.201 1.00 45.62 302 ASN A N 1
ATOM 2452 C CA . ASN A 1 302 ? -67.313 -5.234 91.098 1.00 45.62 302 ASN A CA 1
ATOM 2453 C C . ASN A 1 302 ? -68.460 -6.048 90.490 1.00 45.62 302 ASN A C 1
ATOM 2455 O O . ASN A 1 302 ? -69.639 -5.839 90.777 1.00 45.62 302 ASN A O 1
ATOM 2459 N N . ARG A 1 303 ? -68.100 -6.974 89.606 1.00 51.81 303 ARG A N 1
ATOM 2460 C CA . ARG A 1 303 ? -68.983 -8.046 89.163 1.00 51.81 303 ARG A CA 1
ATOM 2461 C C . ARG A 1 303 ? -68.193 -9.328 89.325 1.00 51.81 303 ARG A C 1
ATOM 2463 O O . ARG A 1 303 ? -67.141 -9.473 88.712 1.00 51.81 303 ARG A O 1
ATOM 2470 N N . GLU A 1 304 ? -68.672 -10.199 90.205 1.00 54.53 304 GLU A N 1
ATOM 2471 C CA . GLU A 1 304 ? -68.089 -11.509 90.468 1.00 54.53 304 GLU A CA 1
ATOM 2472 C C . GLU A 1 304 ? -68.040 -12.289 89.150 1.00 54.53 304 GLU A C 1
ATOM 2474 O O . GLU A 1 304 ? -69.032 -12.807 88.640 1.00 54.53 304 GLU A O 1
ATOM 2479 N N . LEU A 1 305 ? -66.866 -12.228 88.537 1.00 59.03 305 LEU A N 1
ATOM 2480 C CA . LEU A 1 305 ? -66.464 -12.992 87.379 1.00 59.03 305 LEU A CA 1
ATOM 2481 C C . LEU A 1 305 ? -66.011 -14.344 87.918 1.00 59.03 305 LEU A C 1
ATOM 2483 O O . LEU A 1 305 ? -65.222 -14.396 88.863 1.00 59.03 305 LEU A O 1
ATOM 2487 N N . GLU A 1 306 ? -66.509 -15.435 87.341 1.00 64.62 306 GLU A N 1
ATOM 2488 C CA . GLU A 1 306 ? -66.049 -16.787 87.653 1.00 64.62 306 GLU A CA 1
ATOM 2489 C C . GLU A 1 306 ? -64.559 -16.907 87.307 1.00 64.62 306 GLU A C 1
ATOM 2491 O O . GLU A 1 306 ? -64.164 -17.280 86.202 1.00 64.62 306 GLU A O 1
ATOM 2496 N N . MET A 1 307 ? -63.719 -16.548 88.278 1.00 68.38 307 MET A N 1
ATOM 2497 C CA . MET A 1 307 ? -62.295 -16.286 88.091 1.00 68.38 307 MET A CA 1
ATOM 2498 C C . MET A 1 307 ? -61.572 -17.495 87.494 1.00 68.38 307 MET A C 1
ATOM 2500 O O . MET A 1 307 ? -60.643 -17.339 86.715 1.00 68.38 307 MET A O 1
ATOM 2504 N N . LYS A 1 308 ? -62.018 -18.713 87.818 1.00 76.75 308 LYS A N 1
ATOM 2505 C CA . LYS A 1 308 ? -61.434 -19.955 87.299 1.00 76.75 308 LYS A CA 1
ATOM 2506 C C . LYS A 1 308 ? -61.613 -20.129 85.793 1.00 76.75 308 LYS A C 1
ATOM 2508 O O . LYS A 1 308 ? -60.628 -20.415 85.128 1.00 76.75 308 LYS A O 1
ATOM 2513 N N . ASN A 1 309 ? -62.820 -19.918 85.269 1.00 78.12 309 ASN A N 1
ATOM 2514 C CA . ASN A 1 309 ? -63.102 -20.111 83.844 1.00 78.12 309 ASN A CA 1
ATOM 2515 C C . ASN A 1 309 ? -62.313 -19.110 82.992 1.00 78.12 309 ASN A C 1
ATOM 2517 O O . ASN A 1 309 ? -61.700 -19.491 82.005 1.00 78.12 309 ASN A O 1
ATOM 2521 N N . ILE A 1 310 ? -62.224 -17.858 83.446 1.00 80.25 310 ILE A N 1
ATOM 2522 C CA . ILE A 1 310 ? -61.426 -16.821 82.781 1.00 80.25 310 ILE A CA 1
ATOM 2523 C C . ILE A 1 310 ? -59.931 -17.109 82.912 1.00 80.25 310 ILE A C 1
ATOM 2525 O O . ILE A 1 310 ? -59.196 -16.935 81.950 1.00 80.25 310 ILE A O 1
ATOM 2529 N N . ILE A 1 311 ? -59.454 -17.567 84.075 1.00 83.81 311 ILE A N 1
ATOM 2530 C CA . ILE A 1 311 ? -58.046 -17.952 84.249 1.00 83.81 311 ILE A CA 1
ATOM 2531 C C . ILE A 1 311 ? -57.681 -19.110 83.313 1.00 83.81 311 ILE A C 1
ATOM 2533 O O . ILE A 1 311 ? -56.592 -19.098 82.743 1.00 83.81 311 ILE A O 1
ATOM 2537 N N . ASP A 1 312 ? -58.551 -20.105 83.158 1.00 86.75 312 ASP A N 1
ATOM 2538 C CA . ASP A 1 312 ? -58.282 -21.258 82.301 1.00 86.75 312 ASP A CA 1
ATOM 2539 C C . ASP A 1 312 ? -58.401 -20.904 80.807 1.00 86.75 312 ASP A C 1
ATOM 2541 O O . ASP A 1 312 ? -57.520 -21.285 80.039 1.00 86.75 312 ASP A O 1
ATOM 2545 N N . GLU A 1 313 ? -59.361 -20.063 80.411 1.00 89.12 313 GLU A N 1
ATOM 2546 C CA . GLU A 1 313 ? -59.442 -19.496 79.055 1.00 89.12 313 GLU A CA 1
ATOM 2547 C C . GLU A 1 313 ? -58.220 -18.620 78.734 1.00 89.12 313 GLU A C 1
ATOM 2549 O O . GLU A 1 313 ? -57.601 -18.759 77.682 1.00 89.12 313 GLU A O 1
ATOM 2554 N N . VAL A 1 314 ? -57.785 -17.767 79.666 1.00 90.06 314 VAL A N 1
ATOM 2555 C CA . VAL A 1 314 ? -56.577 -16.944 79.511 1.00 90.06 314 VAL A CA 1
ATOM 2556 C C . VAL A 1 314 ? -55.331 -17.825 79.387 1.00 90.06 314 VAL A C 1
ATOM 2558 O O . VAL A 1 314 ? -54.485 -17.560 78.534 1.00 90.06 314 VAL A O 1
ATOM 2561 N N . LYS A 1 315 ? -55.208 -18.903 80.173 1.00 89.56 315 LYS A N 1
ATOM 2562 C CA . LYS A 1 315 ? -54.105 -19.871 80.024 1.00 89.56 315 LYS A CA 1
ATOM 2563 C C . LYS A 1 315 ? -54.123 -20.557 78.658 1.00 89.56 315 LYS A C 1
ATOM 2565 O O . LYS A 1 315 ? -53.054 -20.718 78.070 1.00 89.56 315 LYS A O 1
ATOM 2570 N N . GLU A 1 316 ? -55.292 -20.949 78.158 1.00 92.12 316 GLU A N 1
ATOM 2571 C CA . GLU A 1 316 ? -55.445 -21.570 76.837 1.00 92.12 316 GLU A CA 1
ATOM 2572 C C . GLU A 1 316 ? -55.076 -20.591 75.710 1.00 92.12 316 GLU A C 1
ATOM 2574 O O . GLU A 1 316 ? -54.325 -20.943 74.795 1.00 92.12 316 GLU A O 1
ATOM 2579 N N . GLN A 1 317 ? -55.497 -19.328 75.820 1.00 91.38 317 GLN A N 1
ATOM 2580 C CA . GLN A 1 317 ? -55.099 -18.253 74.908 1.00 91.38 317 GLN A CA 1
ATOM 2581 C C . GLN A 1 317 ? -53.583 -18.009 74.947 1.00 91.38 317 GLN A C 1
ATOM 2583 O O . GLN A 1 317 ? -52.957 -17.889 73.894 1.00 91.38 317 GLN A O 1
ATOM 2588 N N . TYR A 1 318 ? -52.957 -18.006 76.130 1.00 92.62 318 TYR A N 1
ATOM 2589 C CA . TYR A 1 318 ? -51.501 -17.879 76.254 1.00 92.62 318 TYR A CA 1
ATOM 2590 C C . TYR A 1 318 ? -50.756 -19.080 75.669 1.00 92.62 318 TYR A C 1
ATOM 2592 O O . TYR A 1 318 ? -49.765 -18.890 74.965 1.00 92.62 318 TYR A O 1
ATOM 2600 N N . GLN A 1 319 ? -51.223 -20.308 75.905 1.00 93.00 319 GLN A N 1
ATOM 2601 C CA . GLN A 1 319 ? -50.634 -21.497 75.281 1.00 93.00 319 GLN A CA 1
ATOM 2602 C C . GLN A 1 319 ? -50.738 -21.438 73.756 1.00 93.00 319 GLN A C 1
ATOM 2604 O O . GLN A 1 319 ? -49.750 -21.697 73.067 1.00 93.00 319 GLN A O 1
ATOM 2609 N N . THR A 1 320 ? -51.893 -21.030 73.230 1.00 94.44 320 THR A N 1
ATOM 2610 C CA . THR A 1 320 ? -52.116 -20.865 71.788 1.00 94.44 320 THR A CA 1
ATOM 2611 C C . THR A 1 320 ? -51.235 -19.758 71.209 1.00 94.44 320 THR A C 1
ATOM 2613 O O . THR A 1 320 ? -50.637 -19.936 70.150 1.00 94.44 320 THR A O 1
ATOM 2616 N N . MET A 1 321 ? -51.082 -18.636 71.917 1.00 92.06 321 MET A N 1
ATOM 2617 C CA . MET A 1 321 ? -50.216 -17.525 71.514 1.00 92.06 321 MET A CA 1
ATOM 2618 C C . MET A 1 321 ? -48.737 -17.930 71.490 1.00 92.06 321 MET A C 1
ATOM 2620 O O . MET A 1 321 ? -48.033 -17.591 70.541 1.00 92.06 321 MET A O 1
ATOM 2624 N N . ILE A 1 322 ? -48.267 -18.693 72.483 1.00 93.12 322 ILE A N 1
ATOM 2625 C CA . ILE A 1 322 ? -46.893 -19.218 72.518 1.00 93.12 322 ILE A CA 1
ATOM 2626 C C . ILE A 1 322 ? -46.665 -20.202 71.365 1.00 93.12 322 ILE A C 1
ATOM 2628 O O . ILE A 1 322 ? -45.648 -20.109 70.676 1.00 93.12 322 ILE A O 1
ATOM 2632 N N . ALA A 1 323 ? -47.608 -21.118 71.125 1.00 94.31 323 ALA A N 1
ATOM 2633 C CA . ALA A 1 323 ? -47.525 -22.068 70.018 1.00 94.31 323 ALA A CA 1
ATOM 2634 C C . ALA A 1 323 ? -47.488 -21.348 68.661 1.00 94.31 323 ALA A C 1
ATOM 2636 O O . ALA A 1 323 ? -46.616 -21.621 67.839 1.00 94.31 323 ALA A O 1
ATOM 2637 N N . LYS A 1 324 ? -48.367 -20.361 68.461 1.00 95.38 324 LYS A N 1
ATOM 2638 C CA . LYS A 1 324 ? -48.420 -19.555 67.238 1.00 95.38 324 LYS A CA 1
ATOM 2639 C C . LYS A 1 324 ? -47.148 -18.731 67.032 1.00 95.38 324 LYS A C 1
ATOM 2641 O O . LYS A 1 324 ? -46.596 -18.741 65.940 1.00 95.38 324 LYS A O 1
ATOM 2646 N N . SER A 1 325 ? -46.643 -18.079 68.079 1.00 93.88 325 SER A N 1
ATOM 2647 C CA . SER A 1 325 ? -45.390 -17.315 68.022 1.00 93.88 325 SER A CA 1
ATOM 2648 C C . SER A 1 325 ? -44.195 -18.203 67.659 1.00 93.88 325 SER A C 1
ATOM 2650 O O . SER A 1 325 ? -43.333 -17.802 66.870 1.00 93.88 325 SER A O 1
ATOM 2652 N N . ARG A 1 326 ? -44.159 -19.439 68.176 1.00 95.12 326 ARG A N 1
ATOM 2653 C CA . ARG A 1 326 ? -43.145 -20.429 67.805 1.00 95.12 326 ARG A CA 1
ATOM 2654 C C . ARG A 1 326 ? -43.257 -20.831 66.332 1.00 95.12 326 ARG A C 1
ATOM 2656 O O . ARG A 1 326 ? -42.247 -20.790 65.635 1.00 95.12 326 ARG A O 1
ATOM 2663 N N . ASP A 1 327 ? -44.451 -21.173 65.857 1.00 95.44 327 ASP A N 1
ATOM 2664 C CA . ASP A 1 327 ? -44.677 -21.563 64.459 1.00 95.44 327 ASP A CA 1
ATOM 2665 C C . ASP A 1 327 ? -44.357 -20.424 63.484 1.00 95.44 327 ASP A C 1
ATOM 2667 O O . ASP A 1 327 ? -43.709 -20.650 62.463 1.00 95.44 327 ASP A O 1
ATOM 2671 N N . GLU A 1 328 ? -44.752 -19.192 63.807 1.00 94.69 328 GLU A N 1
ATOM 2672 C CA . GLU A 1 328 ? -44.424 -17.995 63.025 1.00 94.69 328 GLU A CA 1
ATOM 2673 C C . GLU A 1 328 ? -42.908 -17.775 62.960 1.00 94.69 328 GLU A C 1
ATOM 2675 O O . GLU A 1 328 ? -42.366 -17.493 61.890 1.00 94.69 328 GLU A O 1
ATOM 2680 N N . THR A 1 329 ? -42.204 -17.979 64.075 1.00 94.75 329 THR A N 1
ATOM 2681 C CA . THR A 1 329 ? -40.740 -17.886 64.133 1.00 94.75 329 THR A CA 1
ATOM 2682 C C . THR A 1 329 ? -40.076 -18.979 63.288 1.00 94.75 329 THR A C 1
ATOM 2684 O O . THR A 1 329 ? -39.175 -18.694 62.497 1.00 94.75 329 THR A O 1
ATOM 2687 N N . GLU A 1 330 ? -40.531 -20.231 63.394 1.00 95.25 330 GLU A N 1
ATOM 2688 C CA . GLU A 1 330 ? -40.016 -21.345 62.589 1.00 95.25 330 GLU A CA 1
ATOM 2689 C C . GLU A 1 330 ? -40.286 -21.139 61.086 1.00 95.25 330 GLU A C 1
ATOM 2691 O O . GLU A 1 330 ? -39.403 -21.386 60.259 1.00 95.25 330 GLU A O 1
ATOM 2696 N N . GLN A 1 331 ? -41.470 -20.643 60.713 1.00 96.38 331 GLN A N 1
ATOM 2697 C CA . GLN A 1 331 ? -41.807 -20.292 59.330 1.00 96.38 331 GLN A CA 1
ATOM 2698 C C . GLN A 1 331 ? -40.958 -19.128 58.816 1.00 96.38 331 GLN A C 1
ATOM 2700 O O . GLN A 1 331 ? -40.470 -19.181 57.685 1.00 96.38 331 GLN A O 1
ATOM 2705 N N . TRP A 1 332 ? -40.723 -18.108 59.643 1.00 97.00 332 TRP A N 1
ATOM 2706 C CA . TRP A 1 332 ? -39.861 -16.982 59.296 1.00 97.00 332 TRP A CA 1
ATOM 2707 C C . TRP A 1 332 ? -38.428 -17.441 59.004 1.00 97.00 332 TRP A C 1
ATOM 2709 O O . TRP A 1 332 ? -37.871 -17.085 57.964 1.00 97.00 332 TRP A O 1
ATOM 2719 N N . TYR A 1 333 ? -37.851 -18.299 59.855 1.00 96.94 333 TYR A N 1
ATOM 2720 C CA . TYR A 1 333 ? -36.516 -18.856 59.619 1.00 96.94 333 TYR A CA 1
ATOM 2721 C C . TYR A 1 333 ? -36.459 -19.747 58.375 1.00 96.94 333 TYR A C 1
ATOM 2723 O O . TYR A 1 333 ? -35.506 -19.632 57.604 1.00 96.94 333 TYR A O 1
ATOM 2731 N N . LYS A 1 334 ? -37.470 -20.594 58.137 1.00 97.75 334 LYS A N 1
ATOM 2732 C CA . LYS A 1 334 ? -37.552 -21.415 56.914 1.00 97.75 334 LYS A CA 1
ATOM 2733 C C . LYS A 1 334 ? -37.576 -20.549 55.658 1.00 97.75 334 LYS A C 1
ATOM 2735 O O . LYS A 1 334 ? -36.734 -20.736 54.786 1.00 97.75 334 LYS A O 1
ATOM 2740 N N . ASN A 1 335 ? -38.456 -19.549 55.612 1.00 97.50 335 ASN A N 1
ATOM 2741 C CA . ASN A 1 335 ? -38.535 -18.617 54.487 1.00 97.50 335 ASN A CA 1
ATOM 2742 C C . ASN A 1 335 ? -37.210 -17.872 54.288 1.00 97.50 335 ASN A C 1
ATOM 2744 O O . ASN A 1 335 ? -36.737 -17.734 53.162 1.00 97.50 335 ASN A O 1
ATOM 2748 N N . LYS A 1 336 ? -36.563 -17.443 55.381 1.00 97.75 336 LYS A N 1
ATOM 2749 C CA . LYS A 1 336 ? -35.281 -16.742 55.296 1.00 97.75 336 LYS A CA 1
ATOM 2750 C C . LYS A 1 336 ? -34.167 -17.628 54.736 1.00 97.75 336 LYS A C 1
ATOM 2752 O O . LYS A 1 336 ? -33.360 -17.150 53.939 1.00 97.75 336 LYS A O 1
ATOM 2757 N N . ILE A 1 337 ? -34.120 -18.897 55.140 1.00 97.38 337 ILE A N 1
ATOM 2758 C CA . ILE A 1 337 ? -33.172 -19.880 54.604 1.00 97.38 337 ILE A CA 1
ATOM 2759 C C . ILE A 1 337 ? -33.457 -20.123 53.119 1.00 97.38 337 ILE A C 1
ATOM 2761 O O . ILE A 1 337 ? -32.529 -20.048 52.314 1.00 97.38 337 ILE A O 1
ATOM 2765 N N . ASP A 1 338 ? -34.717 -20.333 52.740 1.00 97.69 338 ASP A N 1
ATOM 2766 C CA . ASP A 1 338 ? -35.116 -20.544 51.346 1.00 97.69 338 ASP A CA 1
ATOM 2767 C C . ASP A 1 338 ? -34.751 -19.350 50.453 1.00 97.69 338 ASP A C 1
ATOM 2769 O O . ASP A 1 338 ? -34.251 -19.537 49.341 1.00 97.69 338 ASP A O 1
ATOM 2773 N N . ASP A 1 339 ? -34.927 -18.120 50.936 1.00 96.94 339 ASP A N 1
ATOM 2774 C CA . ASP A 1 339 ? -34.532 -16.909 50.214 1.00 96.94 339 ASP A CA 1
ATOM 2775 C C . ASP A 1 339 ? -33.015 -16.822 50.018 1.00 96.94 339 ASP A C 1
ATOM 2777 O O . ASP A 1 339 ? -32.551 -16.528 48.911 1.00 96.94 339 ASP A O 1
ATOM 2781 N N . ILE A 1 340 ? -32.228 -17.134 51.054 1.00 96.44 340 ILE A N 1
ATOM 2782 C CA . ILE A 1 340 ? -30.760 -17.182 50.959 1.00 96.44 340 ILE A CA 1
ATOM 2783 C C . ILE A 1 340 ? -30.327 -18.263 49.961 1.00 96.44 340 ILE A C 1
ATOM 2785 O O . ILE A 1 340 ? -29.443 -18.022 49.132 1.00 96.44 340 ILE A O 1
ATOM 2789 N N . VAL A 1 341 ? -30.964 -19.436 49.985 1.00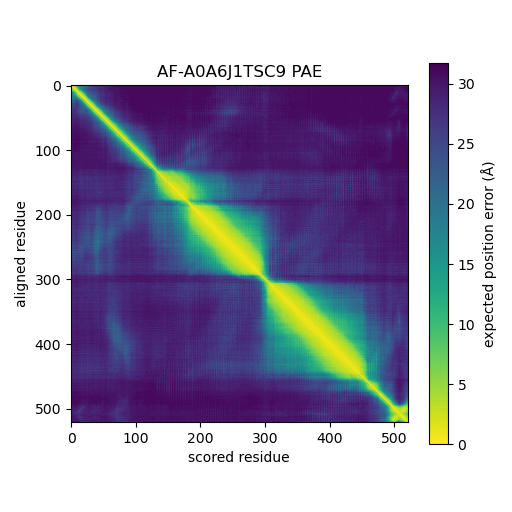 97.88 341 VAL A N 1
ATOM 2790 C CA . VAL A 1 341 ? -30.691 -20.536 49.049 1.00 97.88 341 VAL A CA 1
ATOM 2791 C C . VAL A 1 341 ? -31.029 -20.122 47.616 1.00 97.88 341 VAL A C 1
ATOM 2793 O O . VAL A 1 341 ? -30.203 -20.294 46.718 1.00 97.88 341 VAL A O 1
ATOM 2796 N N . ARG A 1 342 ? -32.193 -19.503 47.385 1.00 97.56 342 ARG A N 1
ATOM 2797 C CA . ARG A 1 342 ? -32.600 -18.991 46.065 1.00 97.56 342 ARG A CA 1
ATOM 2798 C C . ARG A 1 342 ? -31.649 -17.915 45.552 1.00 97.56 342 ARG A C 1
ATOM 2800 O O . ARG A 1 342 ? -31.283 -17.938 44.377 1.00 97.56 342 ARG A O 1
ATOM 2807 N N . GLN A 1 343 ? -31.237 -16.981 46.406 1.00 96.88 343 GLN A N 1
ATOM 2808 C CA . GLN A 1 343 ? -30.285 -15.934 46.036 1.00 96.88 343 GLN A CA 1
ATOM 2809 C C . GLN A 1 343 ? -28.914 -16.528 45.693 1.00 96.88 343 GLN A C 1
ATOM 2811 O O . GLN A 1 343 ? -28.329 -16.174 44.668 1.00 96.88 343 GLN A O 1
ATOM 2816 N N . THR A 1 344 ? -28.435 -17.483 46.491 1.00 97.44 344 THR A N 1
ATOM 2817 C CA . THR A 1 344 ? -27.178 -18.202 46.236 1.00 97.44 344 THR A CA 1
ATOM 2818 C C . THR A 1 344 ? -27.238 -18.973 44.920 1.00 97.44 344 THR A C 1
ATOM 2820 O O . THR A 1 344 ? -26.295 -18.917 44.132 1.00 97.44 344 THR A O 1
ATOM 2823 N N . GLN A 1 345 ? -28.361 -19.632 44.630 1.00 97.44 345 GLN A N 1
ATOM 2824 C CA . GLN A 1 345 ? -28.565 -20.351 43.376 1.00 97.44 345 GLN A CA 1
ATOM 2825 C C . GLN A 1 345 ? -28.547 -19.405 42.167 1.00 97.44 345 GLN A C 1
ATOM 2827 O O . GLN A 1 345 ? -27.835 -19.672 41.202 1.00 97.44 345 GLN A O 1
ATOM 2832 N N . LYS A 1 346 ? -29.236 -18.256 42.241 1.00 96.94 346 LYS A N 1
ATOM 2833 C CA . LYS A 1 346 ? -29.185 -17.220 41.192 1.00 96.94 346 LYS A CA 1
ATOM 2834 C C . LYS A 1 346 ? -27.761 -16.712 40.959 1.00 96.94 346 LYS A C 1
ATOM 2836 O O . LYS A 1 346 ? -27.334 -16.607 39.811 1.00 96.94 346 LYS A O 1
ATOM 2841 N N . HIS A 1 347 ? -27.011 -16.433 42.029 1.00 96.62 347 HIS A N 1
ATOM 2842 C CA . HIS A 1 347 ? -25.604 -16.038 41.915 1.00 96.62 347 HIS A CA 1
ATOM 2843 C C . HIS A 1 347 ? -24.740 -17.143 41.293 1.00 96.62 347 HIS A C 1
ATOM 2845 O O . HIS A 1 347 ? -23.903 -16.851 40.441 1.00 96.62 347 HIS A O 1
ATOM 2851 N N . ASN A 1 348 ? -24.951 -18.406 41.671 1.00 97.69 348 ASN A N 1
ATOM 2852 C CA . ASN A 1 348 ? -24.230 -19.549 41.113 1.00 97.69 348 ASN A CA 1
ATOM 2853 C C . ASN A 1 348 ? -24.523 -19.739 39.616 1.00 97.69 348 ASN A C 1
ATOM 2855 O O . ASN A 1 348 ? -23.606 -19.963 38.829 1.00 97.69 348 ASN A O 1
ATOM 2859 N N . ASP A 1 349 ? -25.779 -19.608 39.199 1.00 97.12 349 ASP A N 1
ATOM 2860 C CA . ASP A 1 349 ? -26.165 -19.747 37.794 1.00 97.12 349 ASP A CA 1
ATOM 2861 C C . ASP A 1 349 ? -25.673 -18.558 36.950 1.00 97.12 349 ASP A C 1
ATOM 2863 O O . ASP A 1 349 ? -25.158 -18.760 35.848 1.00 97.12 349 ASP A O 1
ATOM 2867 N N . GLY A 1 350 ? -25.688 -17.337 37.500 1.00 97.50 350 GLY A N 1
ATOM 2868 C CA . GLY A 1 350 ? -25.017 -16.178 36.900 1.00 97.50 350 GLY A CA 1
ATOM 2869 C C . GLY A 1 350 ? -23.508 -16.394 36.737 1.00 97.50 350 GLY A C 1
ATOM 2870 O O . GLY A 1 350 ? -22.956 -16.148 35.666 1.00 97.50 350 GLY A O 1
ATOM 2871 N N . MET A 1 351 ? -22.846 -16.948 37.757 1.00 97.00 351 MET A N 1
ATOM 2872 C CA . MET A 1 351 ? -21.423 -17.297 37.704 1.00 97.00 351 MET A CA 1
ATOM 2873 C C . MET A 1 351 ? -21.126 -18.360 36.635 1.00 97.00 351 MET A C 1
ATOM 2875 O O . MET A 1 351 ? -20.135 -18.245 35.915 1.00 97.00 351 MET A O 1
ATOM 2879 N N . LYS A 1 352 ? -21.975 -19.387 36.489 1.00 97.44 352 LYS A N 1
ATOM 2880 C CA . LYS A 1 352 ? -21.840 -20.394 35.420 1.00 97.44 352 LYS A CA 1
ATOM 2881 C C . LYS A 1 352 ? -22.017 -19.778 34.033 1.00 97.44 352 LYS A C 1
ATOM 2883 O O . LYS A 1 352 ? -21.236 -20.102 33.144 1.00 97.44 352 LYS A O 1
ATOM 2888 N N . SER A 1 353 ? -22.990 -18.883 33.863 1.00 97.88 353 SER A N 1
ATOM 2889 C CA . SER A 1 353 ? -23.218 -18.16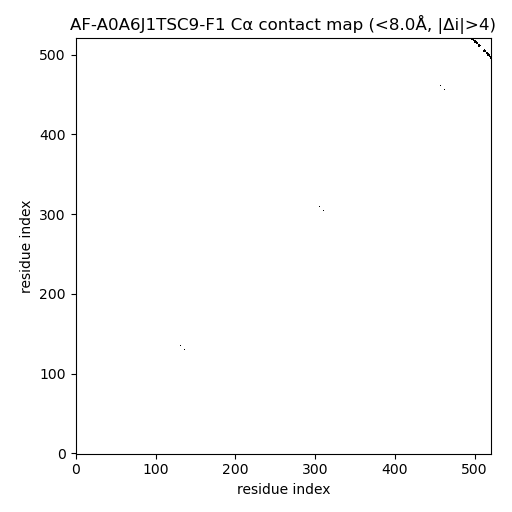8 32.601 1.00 97.88 353 SER A CA 1
ATOM 2890 C C . SER A 1 353 ? -22.000 -17.327 32.205 1.00 97.88 353 SER A C 1
ATOM 2892 O O . SER A 1 353 ? -21.479 -17.480 31.102 1.00 97.88 353 SER A O 1
ATOM 2894 N N . ILE A 1 354 ? -21.460 -16.534 33.138 1.00 96.75 354 ILE A N 1
ATOM 2895 C CA . ILE A 1 354 ? -20.247 -15.733 32.912 1.00 96.75 354 ILE A CA 1
ATOM 2896 C C . ILE A 1 354 ? -19.049 -16.632 32.580 1.00 96.75 354 ILE A C 1
ATOM 2898 O O . ILE A 1 354 ? -18.318 -16.355 31.634 1.00 96.75 354 ILE A O 1
ATOM 2902 N N . LYS A 1 355 ? -18.858 -17.747 33.299 1.00 98.06 355 LYS A N 1
ATOM 2903 C CA . LYS A 1 355 ? -17.805 -18.726 32.973 1.00 98.06 355 LYS A CA 1
ATOM 2904 C C . LYS A 1 355 ? -17.970 -19.314 31.567 1.00 98.06 355 LYS A C 1
ATOM 2906 O O . LYS A 1 355 ? -16.967 -19.507 30.884 1.00 98.06 355 LYS A O 1
ATOM 2911 N N . GLY A 1 356 ? -19.206 -19.569 31.135 1.00 97.62 356 GLY A N 1
ATOM 2912 C CA . GLY A 1 356 ? -19.524 -19.992 29.769 1.00 97.62 356 GLY A CA 1
ATOM 2913 C C . GLY A 1 356 ? -19.105 -18.949 28.733 1.00 97.62 356 GLY A C 1
ATOM 2914 O O . GLY A 1 356 ? -18.340 -19.270 27.827 1.00 97.62 356 GLY A O 1
ATOM 2915 N N . GLN A 1 357 ? -19.499 -17.688 28.929 1.00 97.81 357 GLN A N 1
ATOM 2916 C CA . GLN A 1 357 ? -19.122 -16.577 28.045 1.00 97.81 357 GLN A CA 1
ATOM 2917 C C . GLN A 1 357 ? -17.604 -16.373 27.986 1.00 97.81 357 GLN A C 1
ATOM 2919 O O . GLN A 1 357 ? -17.045 -16.196 26.908 1.00 97.81 357 GLN A O 1
ATOM 2924 N N . ILE A 1 358 ? -16.908 -16.457 29.124 1.00 97.88 358 ILE A N 1
ATOM 2925 C CA . ILE A 1 358 ? -15.441 -16.381 29.165 1.00 97.88 358 ILE A CA 1
ATOM 2926 C C . ILE A 1 358 ? -14.822 -17.521 28.348 1.00 97.88 358 ILE A C 1
ATOM 2928 O O . ILE A 1 358 ? -13.885 -17.283 27.588 1.00 97.88 358 ILE A O 1
ATOM 2932 N N . ALA A 1 359 ? -15.329 -18.750 28.470 1.00 98.12 359 ALA A N 1
ATOM 2933 C CA . ALA A 1 359 ? -14.823 -19.888 27.707 1.00 98.12 359 ALA A CA 1
ATOM 2934 C C . ALA A 1 359 ? -15.070 -19.732 26.195 1.00 98.12 359 ALA A C 1
ATOM 2936 O O . ALA A 1 359 ? -14.187 -20.048 25.398 1.00 98.12 359 ALA A O 1
ATOM 2937 N N . GLU A 1 360 ? -16.230 -19.210 25.794 1.00 97.75 360 GLU A N 1
ATOM 2938 C CA . GLU A 1 360 ? -16.548 -18.904 24.394 1.00 97.75 360 GLU A CA 1
ATOM 2939 C C . GLU A 1 360 ? -15.648 -17.804 23.829 1.00 97.75 360 GLU A C 1
ATOM 2941 O O . GLU A 1 360 ? -15.030 -18.002 22.784 1.00 97.75 360 GLU A O 1
ATOM 2946 N N . LEU A 1 361 ? -15.490 -16.688 24.548 1.00 97.50 361 LEU A N 1
ATOM 2947 C CA . LEU A 1 361 ? -14.579 -15.607 24.165 1.00 97.50 361 LEU A CA 1
ATOM 2948 C C . LEU A 1 361 ? -13.128 -16.090 24.098 1.00 97.50 361 LEU A C 1
ATOM 2950 O O . LEU A 1 361 ? -12.396 -15.709 23.190 1.00 97.50 361 LEU A O 1
ATOM 2954 N N . THR A 1 362 ? -12.715 -16.975 25.007 1.00 98.25 362 THR A N 1
ATOM 2955 C CA . THR A 1 362 ? -11.376 -17.582 24.979 1.00 98.25 362 THR A CA 1
ATOM 2956 C C . THR A 1 362 ? -11.190 -18.449 23.734 1.00 98.25 362 THR A C 1
ATOM 2958 O O . THR A 1 362 ? -10.162 -18.346 23.068 1.00 98.25 362 THR A O 1
ATOM 2961 N N . ARG A 1 363 ? -12.187 -19.268 23.369 1.00 98.00 363 ARG A N 1
ATOM 2962 C CA . ARG A 1 363 ? -12.157 -20.062 22.128 1.00 98.00 363 ARG A CA 1
ATOM 2963 C C . ARG A 1 363 ? -12.135 -19.174 20.888 1.00 98.00 363 ARG A C 1
ATOM 2965 O O . ARG A 1 363 ? -11.392 -19.458 19.955 1.00 98.00 363 ARG A O 1
ATOM 2972 N N . TYR A 1 364 ? -12.909 -18.093 20.887 1.00 97.75 364 TYR A N 1
ATOM 2973 C CA . TYR A 1 364 ? -12.925 -17.133 19.788 1.00 97.75 364 TYR A CA 1
ATOM 2974 C C . TYR A 1 364 ? -11.576 -16.418 19.644 1.00 97.75 364 TYR A C 1
ATOM 2976 O O . TYR A 1 364 ? -11.031 -16.343 18.547 1.00 97.75 364 TYR A O 1
ATOM 2984 N N . ALA A 1 365 ? -10.973 -15.983 20.752 1.00 96.75 365 ALA A N 1
ATOM 2985 C CA . ALA A 1 365 ? -9.633 -15.404 20.750 1.00 96.75 365 ALA A CA 1
ATOM 2986 C C . ALA A 1 365 ? -8.582 -16.397 20.224 1.00 96.75 365 ALA A C 1
ATOM 2988 O O . ALA A 1 365 ? -7.728 -16.020 19.426 1.00 96.75 365 ALA A O 1
ATOM 2989 N N . GLN A 1 366 ? -8.660 -17.675 20.616 1.00 96.81 366 GLN A N 1
ATOM 2990 C CA . GLN A 1 366 ? -7.791 -18.730 20.083 1.00 96.81 366 GLN A CA 1
ATOM 2991 C C . GLN A 1 366 ? -7.985 -18.940 18.576 1.00 96.81 366 GLN A C 1
ATOM 2993 O O . GLN A 1 366 ? -6.999 -19.068 17.857 1.00 96.81 366 GLN A O 1
ATOM 2998 N N . HIS A 1 367 ? -9.230 -18.932 18.093 1.00 97.31 367 HIS A N 1
ATOM 2999 C CA . HIS A 1 367 ? -9.540 -19.040 16.668 1.00 97.31 367 HIS A CA 1
ATOM 3000 C C . HIS A 1 367 ? -8.921 -17.891 15.865 1.00 97.31 367 HIS A C 1
ATOM 3002 O O . HIS A 1 367 ? -8.165 -18.138 14.930 1.00 97.31 367 HIS A O 1
ATOM 3008 N N . ILE A 1 368 ? -9.174 -16.642 16.274 1.00 96.88 368 ILE A N 1
ATOM 3009 C CA . ILE A 1 368 ? -8.620 -15.454 15.610 1.00 96.88 368 ILE A CA 1
ATOM 3010 C C . ILE A 1 368 ? -7.086 -15.451 15.667 1.00 96.88 368 ILE A C 1
ATOM 3012 O O . ILE A 1 368 ? -6.437 -15.140 14.673 1.00 96.88 368 ILE A O 1
ATOM 3016 N N . ASN A 1 369 ? -6.479 -15.850 16.789 1.00 97.25 369 ASN A N 1
ATOM 3017 C CA . ASN A 1 369 ? -5.023 -15.986 16.873 1.00 97.25 369 ASN A CA 1
ATOM 3018 C C . ASN A 1 369 ? -4.484 -17.045 15.897 1.00 97.25 369 ASN A C 1
ATOM 3020 O O . ASN A 1 369 ? -3.466 -16.803 15.253 1.00 97.25 369 ASN A O 1
ATOM 3024 N N . GLY A 1 370 ? -5.185 -18.170 15.732 1.00 97.12 370 GLY A N 1
ATOM 3025 C CA . GLY A 1 370 ? -4.842 -19.189 14.738 1.00 97.12 370 GLY A CA 1
ATOM 3026 C C . GLY A 1 370 ? -4.937 -18.674 13.299 1.00 97.12 370 GLY A C 1
ATOM 3027 O O . GLY A 1 370 ? -4.042 -18.931 12.497 1.00 97.12 370 GLY A O 1
ATOM 3028 N N . GLU A 1 371 ? -5.966 -17.888 12.971 1.00 97.94 371 GLU A N 1
ATOM 3029 C CA . GLU A 1 371 ? -6.082 -17.229 11.661 1.00 97.94 371 GLU A CA 1
ATOM 3030 C C . GLU A 1 371 ? -4.956 -16.212 11.431 1.00 97.94 371 GLU A C 1
ATOM 3032 O O . GLU A 1 371 ? -4.368 -16.173 10.349 1.00 97.94 371 GLU A O 1
ATOM 3037 N N . ILE A 1 372 ? -4.599 -15.429 12.454 1.00 96.88 372 ILE A N 1
ATOM 3038 C CA . ILE A 1 372 ? -3.469 -14.494 12.396 1.00 96.88 372 ILE A CA 1
ATOM 3039 C C . ILE A 1 372 ? -2.159 -15.247 12.137 1.00 96.88 372 ILE A C 1
ATOM 3041 O O . ILE A 1 372 ? -1.365 -14.814 11.302 1.00 96.88 372 ILE A O 1
ATOM 3045 N N . GLU A 1 373 ? -1.909 -16.359 12.827 1.00 98.06 373 GLU A N 1
ATOM 3046 C CA . GLU A 1 373 ? -0.716 -17.184 12.607 1.00 98.06 373 GLU A CA 1
ATOM 3047 C C . GLU A 1 373 ? -0.705 -17.822 11.214 1.00 98.06 373 GLU A C 1
ATOM 3049 O O . GLU A 1 373 ? 0.324 -17.793 10.536 1.00 98.06 373 GLU A O 1
ATOM 3054 N N . ALA A 1 374 ? -1.846 -18.322 10.734 1.00 97.31 374 ALA A N 1
ATOM 3055 C CA . ALA A 1 374 ? -1.975 -18.864 9.385 1.00 97.31 374 ALA A CA 1
ATOM 3056 C C . ALA A 1 374 ? -1.679 -17.803 8.310 1.00 97.31 374 ALA A C 1
ATOM 3058 O O . ALA A 1 374 ? -0.900 -18.059 7.390 1.00 97.31 374 ALA A O 1
ATOM 3059 N N . LEU A 1 375 ? -2.226 -16.591 8.457 1.00 95.56 375 LEU A N 1
ATOM 3060 C CA . LEU A 1 375 ? -1.966 -15.470 7.550 1.00 95.56 375 LEU A CA 1
ATOM 3061 C C . LEU A 1 375 ? -0.512 -14.990 7.623 1.00 95.56 375 LEU A C 1
ATOM 3063 O O . LEU A 1 375 ? 0.084 -14.691 6.589 1.00 95.56 375 LEU A O 1
ATOM 3067 N N . LYS A 1 376 ? 0.097 -14.956 8.815 1.00 97.56 376 LYS A N 1
ATOM 3068 C CA . LYS A 1 376 ? 1.530 -14.656 8.975 1.00 97.56 376 LYS A CA 1
ATOM 3069 C C . LYS A 1 376 ? 2.401 -15.685 8.258 1.00 97.56 376 LYS A C 1
ATOM 3071 O O . LYS A 1 376 ? 3.324 -15.294 7.550 1.00 97.56 376 LYS A O 1
ATOM 3076 N N . ASN A 1 377 ? 2.080 -16.972 8.382 1.00 97.25 377 ASN A N 1
ATOM 3077 C CA . ASN A 1 377 ? 2.790 -18.040 7.679 1.00 97.25 377 ASN A CA 1
ATOM 3078 C C . ASN A 1 377 ? 2.606 -17.938 6.160 1.00 97.25 377 ASN A C 1
ATOM 3080 O O . ASN A 1 377 ? 3.572 -18.080 5.414 1.00 97.25 377 ASN A O 1
ATOM 3084 N N . GLN A 1 378 ? 1.394 -17.633 5.684 1.00 97.44 378 GLN A N 1
ATOM 3085 C CA . GLN A 1 378 ? 1.146 -17.400 4.260 1.00 97.44 378 GLN A CA 1
ATOM 3086 C C . GLN A 1 378 ? 1.958 -16.211 3.738 1.00 97.44 378 GLN A C 1
ATOM 3088 O O . GLN A 1 378 ? 2.583 -16.314 2.684 1.00 97.44 378 GLN A O 1
ATOM 3093 N N . ARG A 1 379 ? 1.985 -15.100 4.482 1.00 95.62 379 ARG A N 1
ATOM 3094 C CA . ARG A 1 379 ? 2.787 -13.926 4.140 1.00 95.62 379 ARG A CA 1
ATOM 3095 C C . ARG A 1 379 ? 4.275 -14.271 4.079 1.00 95.62 379 ARG A C 1
ATOM 3097 O O . ARG A 1 379 ? 4.899 -13.964 3.074 1.00 95.62 379 ARG A O 1
ATOM 3104 N N . ALA A 1 380 ? 4.817 -14.953 5.088 1.00 97.06 380 ALA A N 1
ATOM 3105 C CA . ALA A 1 380 ? 6.220 -15.369 5.102 1.00 97.06 380 ALA A CA 1
ATOM 3106 C C . ALA A 1 380 ? 6.562 -16.292 3.918 1.00 97.06 380 ALA A C 1
ATOM 3108 O O . ALA A 1 380 ? 7.601 -16.139 3.283 1.00 97.06 380 ALA A O 1
ATOM 3109 N N . ASN A 1 381 ? 5.663 -17.215 3.561 1.00 97.44 381 ASN A N 1
ATOM 3110 C CA . ASN A 1 381 ? 5.840 -18.078 2.393 1.00 97.44 381 ASN A CA 1
ATOM 3111 C C . ASN A 1 381 ? 5.838 -17.285 1.078 1.00 97.44 381 ASN A C 1
ATOM 3113 O O . ASN A 1 381 ? 6.642 -17.575 0.195 1.00 97.44 381 ASN A O 1
ATOM 3117 N N . LEU A 1 382 ? 4.956 -16.290 0.942 1.00 95.94 382 LEU A N 1
ATOM 3118 C CA . LEU A 1 382 ? 4.921 -15.413 -0.230 1.00 95.94 382 LEU A CA 1
ATOM 3119 C C . LEU A 1 382 ? 6.159 -14.514 -0.302 1.00 95.94 382 LEU A C 1
ATOM 3121 O O . LEU A 1 382 ? 6.731 -14.384 -1.377 1.00 95.94 382 LEU A O 1
ATOM 3125 N N . GLU A 1 383 ? 6.607 -13.950 0.820 1.00 97.12 383 GLU A N 1
ATOM 3126 C CA . GLU A 1 383 ? 7.852 -13.177 0.901 1.00 97.12 383 GLU A CA 1
ATOM 3127 C C . GLU A 1 383 ? 9.053 -14.034 0.474 1.00 97.12 383 GLU A C 1
ATOM 3129 O O . GLU A 1 383 ? 9.825 -13.608 -0.379 1.00 97.12 383 GLU A O 1
ATOM 3134 N N . ASN A 1 384 ? 9.159 -15.276 0.960 1.00 96.69 384 ASN A N 1
ATOM 3135 C CA . ASN A 1 384 ? 10.209 -16.214 0.544 1.00 96.69 384 ASN A CA 1
ATOM 3136 C C . ASN A 1 384 ? 10.123 -16.594 -0.945 1.00 96.69 384 ASN A C 1
ATOM 3138 O O . ASN A 1 384 ? 11.141 -16.797 -1.605 1.00 96.69 384 ASN A O 1
ATOM 3142 N N . ALA A 1 385 ? 8.912 -16.713 -1.495 1.00 96.38 385 ALA A N 1
ATOM 3143 C CA . ALA A 1 385 ? 8.730 -16.971 -2.920 1.00 96.38 385 ALA A CA 1
ATOM 3144 C C . ALA A 1 385 ? 9.159 -15.763 -3.769 1.00 96.38 385 ALA A C 1
ATOM 3146 O O . ALA A 1 385 ? 9.796 -15.946 -4.806 1.00 96.38 385 ALA A O 1
ATOM 3147 N N . VAL A 1 386 ? 8.849 -14.541 -3.321 1.00 96.50 386 VAL A N 1
ATOM 3148 C CA . VAL A 1 386 ? 9.283 -13.299 -3.974 1.00 96.50 386 VAL A CA 1
ATOM 3149 C C . VAL A 1 386 ? 10.803 -13.196 -3.952 1.00 96.50 386 VAL A C 1
ATOM 3151 O O . VAL A 1 386 ? 11.392 -13.064 -5.021 1.00 96.50 386 VAL A O 1
ATOM 3154 N N . THR A 1 387 ? 11.443 -13.354 -2.791 1.00 96.88 387 THR A N 1
ATOM 3155 C CA . THR A 1 387 ? 12.909 -13.272 -2.689 1.00 96.88 387 THR A CA 1
ATOM 3156 C C . THR A 1 387 ? 13.604 -14.333 -3.540 1.00 96.88 387 THR A C 1
ATOM 3158 O O . THR A 1 387 ? 14.587 -14.031 -4.208 1.00 96.88 387 THR A O 1
ATOM 3161 N N . SER A 1 388 ? 13.066 -15.556 -3.607 1.00 96.75 388 SER A N 1
ATOM 3162 C CA . SER A 1 388 ? 13.611 -16.606 -4.476 1.00 96.75 388 SER A CA 1
ATOM 3163 C C . SER A 1 388 ? 13.499 -16.261 -5.966 1.00 96.75 388 SER A C 1
ATOM 3165 O O . SER A 1 388 ? 14.441 -16.495 -6.726 1.00 96.75 388 SER A O 1
ATOM 3167 N N . VAL A 1 389 ? 12.372 -15.688 -6.403 1.00 96.00 389 VAL A N 1
ATOM 3168 C CA . VAL A 1 389 ? 12.190 -15.250 -7.798 1.00 96.00 389 VAL A CA 1
ATOM 3169 C C . VAL A 1 389 ? 13.075 -14.046 -8.121 1.00 96.00 389 VAL A C 1
ATOM 3171 O O . VAL A 1 389 ? 13.638 -13.988 -9.214 1.00 96.00 389 VAL A O 1
ATOM 3174 N N . GLU A 1 390 ? 13.226 -13.106 -7.190 1.00 95.50 390 GLU A N 1
ATOM 3175 C CA . GLU A 1 390 ? 14.133 -11.964 -7.322 1.00 95.50 390 GLU A CA 1
ATOM 3176 C C . GLU A 1 390 ? 15.586 -12.426 -7.459 1.00 95.50 390 GLU A C 1
ATOM 3178 O O . GLU A 1 390 ? 16.259 -12.010 -8.400 1.00 95.50 390 GLU A O 1
ATOM 3183 N N . GLU A 1 391 ? 16.040 -13.355 -6.612 1.00 96.88 391 GLU A N 1
ATOM 3184 C CA . GLU A 1 391 ? 17.389 -13.923 -6.683 1.00 96.88 391 GLU A CA 1
ATOM 3185 C C . GLU A 1 391 ? 17.620 -14.662 -8.011 1.00 96.88 391 GLU A C 1
ATOM 3187 O O . GLU A 1 391 ? 18.630 -14.449 -8.684 1.00 96.88 391 GLU A O 1
ATOM 3192 N N . GLN A 1 392 ? 16.663 -15.486 -8.452 1.00 96.62 392 GLN A N 1
ATOM 3193 C CA . GLN A 1 392 ? 16.738 -16.147 -9.762 1.00 96.62 392 GLN A CA 1
ATOM 3194 C C . GLN A 1 392 ? 16.778 -15.133 -10.914 1.00 96.62 392 GLN A C 1
ATOM 3196 O O . GLN A 1 392 ? 17.515 -15.317 -11.889 1.00 96.62 392 GLN A O 1
ATOM 3201 N N . GLY A 1 393 ? 15.997 -14.055 -10.812 1.00 94.38 393 GLY A N 1
ATOM 3202 C CA . GLY A 1 393 ? 15.995 -12.953 -11.768 1.00 94.38 393 GLY A CA 1
ATOM 3203 C C . GLY A 1 393 ? 17.344 -12.237 -11.821 1.00 94.38 393 GLY A C 1
ATOM 3204 O O . GLY A 1 393 ? 17.883 -12.019 -12.908 1.00 94.38 393 GLY A O 1
ATOM 3205 N N . GLU A 1 394 ? 17.924 -11.930 -10.663 1.00 96.81 394 GLU A N 1
ATOM 3206 C CA . GLU A 1 394 ? 19.237 -11.300 -10.543 1.00 96.81 394 GLU A CA 1
ATOM 3207 C C . GLU A 1 394 ? 20.342 -12.191 -11.124 1.00 96.81 394 GLU A C 1
ATOM 3209 O O . GLU A 1 394 ? 21.139 -11.724 -11.940 1.00 96.81 394 GLU A O 1
ATOM 3214 N N . GLN A 1 395 ? 20.339 -13.490 -10.813 1.00 97.12 395 GLN A N 1
ATOM 3215 C CA . GLN A 1 395 ? 21.285 -14.455 -11.381 1.00 97.12 395 GLN A CA 1
ATOM 3216 C C . GLN A 1 395 ? 21.172 -14.548 -12.912 1.00 97.12 395 GLN A C 1
ATOM 3218 O O . GLN A 1 395 ? 22.190 -14.599 -13.612 1.00 97.12 395 GLN A O 1
ATOM 3223 N N . ALA A 1 396 ? 19.953 -14.527 -13.462 1.00 96.88 396 ALA A N 1
ATOM 3224 C CA . ALA A 1 396 ? 19.737 -14.534 -14.909 1.00 96.88 396 ALA A CA 1
ATOM 3225 C C . ALA A 1 396 ? 20.256 -13.249 -15.576 1.00 96.88 396 ALA A C 1
ATOM 3227 O O . ALA A 1 396 ? 20.898 -13.311 -16.629 1.00 96.88 396 ALA A O 1
ATOM 3228 N N . VAL A 1 397 ? 20.030 -12.087 -14.953 1.00 97.44 397 VAL A N 1
ATOM 3229 C CA . VAL A 1 397 ? 20.564 -10.800 -15.423 1.00 97.44 397 VAL A CA 1
ATOM 3230 C C . VAL A 1 397 ? 22.087 -10.788 -15.355 1.00 97.44 397 VAL A C 1
ATOM 3232 O O . VAL A 1 397 ? 22.732 -10.358 -16.311 1.00 97.44 397 VAL A O 1
ATOM 3235 N N . GLN A 1 398 ? 22.675 -11.285 -14.268 1.00 98.25 398 GLN A N 1
ATOM 3236 C CA . GLN A 1 398 ? 24.123 -11.347 -14.103 1.00 98.25 398 GLN A CA 1
ATOM 3237 C C . GLN A 1 398 ? 24.769 -12.278 -15.135 1.00 98.25 398 GLN A C 1
ATOM 3239 O O . GLN A 1 398 ? 25.774 -11.919 -15.749 1.00 98.25 398 GLN A O 1
ATOM 3244 N N . SER A 1 399 ? 24.147 -13.427 -15.403 1.00 97.69 399 SER A N 1
ATOM 3245 C CA . SER A 1 399 ? 24.584 -14.351 -16.453 1.00 97.69 399 SER A CA 1
ATOM 3246 C C . SER A 1 399 ? 24.524 -13.691 -17.833 1.00 97.69 399 SER A C 1
ATOM 3248 O O . SER A 1 399 ? 25.492 -13.741 -18.588 1.00 97.69 399 SER A O 1
ATOM 3250 N N . ALA A 1 400 ? 23.424 -12.999 -18.153 1.00 96.50 400 ALA A N 1
ATOM 3251 C CA . ALA A 1 400 ? 23.297 -12.262 -19.409 1.00 96.50 400 ALA A CA 1
ATOM 3252 C C . ALA A 1 400 ? 24.360 -11.155 -19.535 1.00 96.50 400 ALA A C 1
ATOM 3254 O O . ALA A 1 400 ? 24.991 -11.035 -20.584 1.00 96.50 400 ALA A O 1
ATOM 3255 N N . LYS A 1 401 ? 24.620 -10.391 -18.465 1.00 97.62 401 LYS A N 1
ATOM 3256 C CA . LYS A 1 401 ? 25.693 -9.383 -18.425 1.00 97.62 401 LYS A CA 1
ATOM 3257 C C . LYS A 1 401 ? 27.067 -9.999 -18.690 1.00 97.62 401 LYS A C 1
ATOM 3259 O O . LYS A 1 401 ? 27.796 -9.460 -19.516 1.00 97.62 401 LYS A O 1
ATOM 3264 N N . SER A 1 402 ? 27.384 -11.138 -18.070 1.00 97.94 402 SER A N 1
ATOM 3265 C CA . SER A 1 402 ? 28.633 -11.868 -18.331 1.00 97.94 402 SER A CA 1
ATOM 3266 C C . SER A 1 402 ? 28.747 -12.264 -19.803 1.00 97.94 402 SER A C 1
ATOM 3268 O O . SER A 1 402 ? 29.757 -11.984 -20.432 1.00 97.94 402 SER A O 1
ATOM 3270 N N . THR A 1 403 ? 27.685 -12.822 -20.399 1.00 98.06 403 THR A N 1
ATOM 3271 C CA . THR A 1 403 ? 27.722 -13.197 -21.824 1.00 98.06 403 THR A CA 1
ATOM 3272 C C . THR A 1 403 ? 27.879 -11.995 -22.755 1.00 98.06 403 THR A C 1
ATOM 3274 O O . THR A 1 403 ? 28.530 -12.100 -23.791 1.00 98.06 403 THR A O 1
ATOM 3277 N N . ILE A 1 404 ? 27.301 -10.840 -22.404 1.00 97.50 404 ILE A N 1
ATOM 3278 C CA . ILE A 1 404 ? 27.498 -9.597 -23.158 1.00 97.50 404 ILE A CA 1
ATOM 3279 C C . ILE A 1 404 ? 28.962 -9.169 -23.066 1.00 97.50 404 ILE A C 1
ATOM 3281 O O . ILE A 1 404 ? 29.548 -8.856 -24.098 1.00 97.50 404 ILE A O 1
ATOM 3285 N N . GLN A 1 405 ? 29.551 -9.202 -21.869 1.00 98.12 405 GLN A N 1
ATOM 3286 C CA . GLN A 1 405 ? 30.959 -8.872 -21.669 1.00 98.12 405 GLN A CA 1
ATOM 3287 C C . GLN A 1 405 ? 31.871 -9.786 -22.502 1.00 98.12 405 GLN A C 1
ATOM 3289 O O . GLN A 1 405 ? 32.706 -9.284 -23.252 1.00 98.12 405 GLN A O 1
ATOM 3294 N N . ASP A 1 406 ? 31.655 -11.103 -22.462 1.00 98.06 406 ASP A N 1
ATOM 3295 C CA . ASP A 1 406 ? 32.431 -12.070 -23.250 1.00 98.06 406 ASP A CA 1
ATOM 3296 C C . ASP A 1 406 ? 32.332 -11.784 -24.761 1.00 98.06 406 ASP A C 1
ATOM 3298 O O . ASP A 1 406 ? 33.321 -11.850 -25.496 1.00 98.06 406 ASP A O 1
ATOM 3302 N N . LEU A 1 407 ? 31.137 -11.423 -25.247 1.00 97.50 407 LEU A N 1
ATOM 3303 C CA . LEU A 1 407 ? 30.917 -11.057 -26.650 1.00 97.50 407 LEU A CA 1
ATOM 3304 C C . LEU A 1 407 ? 31.575 -9.723 -27.023 1.00 97.50 407 LEU A C 1
ATOM 3306 O O . LEU A 1 407 ? 32.085 -9.585 -28.137 1.00 97.50 407 LEU A O 1
ATOM 3310 N N . GLU A 1 408 ? 31.572 -8.738 -26.128 1.00 97.69 408 GLU A N 1
ATOM 3311 C CA . GLU A 1 408 ? 32.261 -7.462 -26.328 1.00 97.69 408 GLU A CA 1
ATOM 3312 C C . GLU A 1 408 ? 33.782 -7.648 -26.382 1.00 97.69 408 GLU A C 1
ATOM 3314 O O . GLU A 1 408 ? 34.442 -7.065 -27.250 1.00 97.69 408 GLU A O 1
ATOM 3319 N N . GLU A 1 409 ? 34.333 -8.501 -25.518 1.00 97.88 409 GLU A N 1
ATOM 3320 C CA . GLU A 1 409 ? 35.746 -8.878 -25.521 1.00 97.88 409 GLU A CA 1
ATOM 3321 C C . GLU A 1 409 ? 36.121 -9.630 -26.804 1.00 97.88 409 GLU A C 1
ATOM 3323 O O . GLU A 1 409 ? 37.076 -9.243 -27.483 1.00 97.88 409 GLU A O 1
ATOM 3328 N N . ALA A 1 410 ? 35.324 -10.620 -27.216 1.00 97.69 410 ALA A N 1
ATOM 3329 C CA . ALA A 1 410 ? 35.525 -11.337 -28.475 1.00 97.69 410 ALA A CA 1
ATOM 3330 C C . ALA A 1 410 ? 35.460 -10.398 -29.694 1.00 97.69 410 ALA A C 1
ATOM 3332 O O . ALA A 1 410 ? 36.278 -10.493 -30.611 1.00 97.69 410 ALA A O 1
ATOM 3333 N N . LEU A 1 411 ? 34.525 -9.442 -29.701 1.00 97.19 411 LEU A N 1
ATOM 3334 C CA . LEU A 1 411 ? 34.407 -8.436 -30.758 1.00 97.19 411 LEU A CA 1
ATOM 3335 C C . LEU A 1 411 ? 35.615 -7.493 -30.780 1.00 97.19 411 LEU A C 1
ATOM 3337 O O . LEU A 1 411 ? 36.097 -7.130 -31.857 1.00 97.19 411 LEU A O 1
ATOM 3341 N N . LYS A 1 412 ? 36.125 -7.095 -29.610 1.00 97.88 412 LYS A N 1
ATOM 3342 C CA . LYS A 1 412 ? 37.343 -6.285 -29.494 1.00 97.88 412 LYS A CA 1
ATOM 3343 C C . LYS A 1 412 ? 38.562 -7.046 -30.015 1.00 97.88 412 LYS A C 1
ATOM 3345 O O . LYS A 1 412 ? 39.341 -6.462 -30.770 1.00 97.88 412 LYS A O 1
ATOM 3350 N N . GLN A 1 413 ? 38.685 -8.331 -29.683 1.00 98.06 413 GLN A N 1
ATOM 3351 C CA . GLN A 1 413 ? 39.749 -9.193 -30.191 1.00 98.06 413 GLN A CA 1
ATOM 3352 C C . GLN A 1 413 ? 39.664 -9.344 -31.716 1.00 98.06 413 GLN A C 1
ATOM 3354 O O . GLN A 1 413 ? 40.641 -9.079 -32.407 1.00 98.06 413 GLN A O 1
ATOM 3359 N N . ALA A 1 414 ? 38.482 -9.627 -32.270 1.00 97.12 4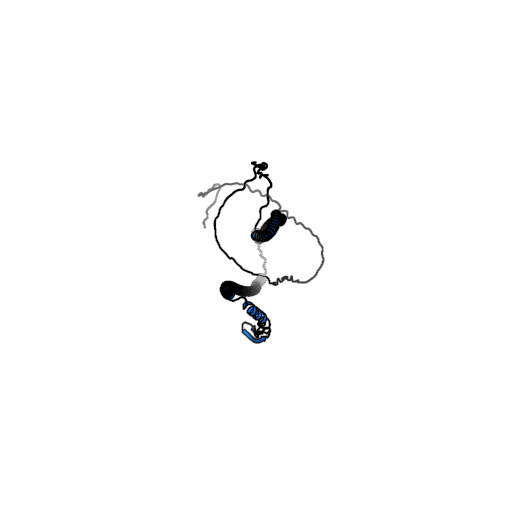14 ALA A N 1
ATOM 3360 C CA . ALA A 1 414 ? 38.294 -9.743 -33.717 1.00 97.12 414 ALA A CA 1
ATOM 3361 C C . ALA A 1 414 ? 38.625 -8.439 -34.470 1.00 97.12 414 ALA A C 1
ATOM 3363 O O . ALA A 1 414 ? 39.222 -8.469 -35.548 1.00 97.12 414 ALA A O 1
ATOM 3364 N N . LYS A 1 415 ? 38.281 -7.272 -33.902 1.00 97.69 415 LYS A N 1
ATOM 3365 C CA . LYS A 1 415 ? 38.688 -5.965 -34.449 1.00 97.69 415 LYS A CA 1
ATOM 3366 C C . LYS A 1 415 ? 40.209 -5.797 -34.442 1.00 97.69 415 LYS A C 1
ATOM 3368 O O . LYS A 1 415 ? 40.761 -5.273 -35.410 1.00 97.69 415 LYS A O 1
ATOM 3373 N N . HIS A 1 416 ? 40.877 -6.222 -33.370 1.00 98.12 416 HIS A N 1
ATOM 3374 C CA . HIS A 1 416 ? 42.335 -6.189 -33.278 1.00 98.12 416 HIS A CA 1
ATOM 3375 C C . HIS A 1 416 ? 42.986 -7.109 -34.318 1.00 98.12 416 HIS A C 1
ATOM 3377 O O . HIS A 1 416 ? 43.863 -6.664 -35.058 1.00 98.12 416 HIS A O 1
ATOM 3383 N N . ASP A 1 417 ? 42.501 -8.344 -34.443 1.00 98.06 417 ASP A N 1
ATOM 3384 C CA . ASP A 1 417 ? 42.998 -9.317 -35.416 1.00 98.06 417 ASP A CA 1
ATOM 3385 C C . ASP A 1 417 ? 42.822 -8.802 -36.851 1.00 98.06 417 ASP A C 1
ATOM 3387 O O . ASP A 1 417 ? 43.756 -8.865 -37.651 1.00 98.06 417 ASP A O 1
ATOM 3391 N N . MET A 1 418 ? 41.670 -8.200 -37.169 1.00 97.12 418 MET A N 1
ATOM 3392 C CA . MET A 1 418 ? 41.428 -7.578 -38.475 1.00 97.12 418 MET A CA 1
ATOM 3393 C C . MET A 1 418 ? 42.412 -6.438 -38.760 1.00 97.12 418 MET A C 1
ATOM 3395 O O . MET A 1 418 ? 42.963 -6.358 -39.858 1.00 97.12 418 MET A O 1
ATOM 3399 N N . ALA A 1 419 ? 42.663 -5.563 -37.782 1.00 97.38 419 ALA A N 1
ATOM 3400 C CA . ALA A 1 419 ? 43.632 -4.478 -37.928 1.00 97.38 419 ALA A CA 1
ATOM 3401 C C . ALA A 1 419 ? 45.057 -5.013 -38.150 1.00 97.38 419 ALA A C 1
ATOM 3403 O O . ALA A 1 419 ? 45.808 -4.464 -38.959 1.00 97.38 419 ALA A O 1
ATOM 3404 N N . THR A 1 420 ? 45.421 -6.104 -37.473 1.00 97.88 420 THR A N 1
ATOM 3405 C CA . THR A 1 420 ? 46.704 -6.783 -37.673 1.00 97.88 420 THR A CA 1
ATOM 3406 C C . THR A 1 420 ? 46.800 -7.397 -39.067 1.00 97.88 420 THR A C 1
ATOM 3408 O O . THR A 1 420 ? 47.779 -7.135 -39.762 1.00 97.88 420 THR A O 1
ATOM 3411 N N . LYS A 1 421 ? 45.758 -8.089 -39.546 1.00 96.69 421 LYS A N 1
ATOM 3412 C CA . LYS A 1 421 ? 45.717 -8.626 -40.916 1.00 96.69 421 LYS A CA 1
ATOM 3413 C C . LYS A 1 421 ? 45.792 -7.530 -41.976 1.00 96.69 421 LYS A C 1
ATOM 3415 O O . LYS A 1 421 ? 46.526 -7.683 -42.944 1.00 96.69 421 LYS A O 1
ATOM 3420 N N . MET A 1 422 ? 45.099 -6.404 -41.796 1.00 97.56 422 MET A N 1
ATOM 3421 C CA . MET A 1 422 ? 45.220 -5.254 -42.704 1.00 97.56 422 MET A CA 1
ATOM 3422 C C . MET A 1 422 ? 46.659 -4.732 -42.788 1.00 97.56 422 MET A C 1
ATOM 3424 O O . MET A 1 422 ? 47.122 -4.406 -43.880 1.00 97.56 422 MET A O 1
ATOM 3428 N N . ARG A 1 423 ? 47.374 -4.674 -41.657 1.00 97.62 423 ARG A N 1
ATOM 3429 C CA . ARG A 1 423 ? 48.786 -4.271 -41.629 1.00 97.62 423 ARG A CA 1
ATOM 3430 C C . ARG A 1 423 ? 49.665 -5.266 -42.388 1.00 97.62 423 ARG A C 1
ATOM 3432 O O . ARG A 1 423 ? 50.413 -4.844 -43.261 1.00 97.62 423 ARG A O 1
ATOM 3439 N N . GLU A 1 424 ? 49.509 -6.563 -42.123 1.00 97.44 424 GLU A N 1
ATOM 3440 C CA . GLU A 1 424 ? 50.235 -7.631 -42.830 1.00 97.44 424 GLU A CA 1
ATOM 3441 C C . GLU A 1 424 ? 49.979 -7.588 -44.351 1.00 97.44 424 GLU A C 1
ATOM 3443 O O . GLU A 1 424 ? 50.913 -7.692 -45.143 1.00 97.44 424 GLU A O 1
ATOM 3448 N N . TYR A 1 425 ? 48.730 -7.369 -44.786 1.00 98.00 425 TYR A N 1
ATOM 3449 C CA . TYR A 1 425 ? 48.402 -7.220 -46.210 1.00 98.00 425 TYR A CA 1
ATOM 3450 C C . TYR A 1 425 ? 49.040 -5.977 -46.838 1.00 98.00 425 TYR A C 1
ATOM 3452 O O . TYR A 1 425 ? 49.499 -6.038 -47.979 1.00 98.00 425 TYR A O 1
ATOM 3460 N N . GLN A 1 426 ? 49.085 -4.856 -46.114 1.00 97.62 426 GLN A N 1
ATOM 3461 C CA . GLN A 1 426 ? 49.749 -3.644 -46.591 1.00 97.62 426 GLN A CA 1
ATOM 3462 C C . GLN A 1 426 ? 51.262 -3.853 -46.731 1.00 97.62 426 GLN A C 1
ATOM 3464 O O . GLN A 1 426 ? 51.849 -3.424 -47.723 1.00 97.62 426 GLN A O 1
ATOM 3469 N N . GLU A 1 427 ? 51.892 -4.529 -45.772 1.00 97.25 427 GLU A N 1
ATOM 3470 C CA . GLU A 1 427 ? 53.312 -4.890 -45.831 1.00 97.25 427 GLU A CA 1
ATOM 3471 C C . GLU A 1 427 ? 53.605 -5.813 -47.020 1.00 97.25 427 GLU A C 1
ATOM 3473 O O . GLU A 1 427 ? 54.538 -5.555 -47.784 1.00 97.25 427 GLU A O 1
ATOM 3478 N N . LEU A 1 428 ? 52.763 -6.826 -47.249 1.00 97.88 428 LEU A N 1
ATOM 3479 C CA . LEU A 1 428 ? 52.894 -7.729 -48.392 1.00 97.88 428 LEU A CA 1
ATOM 3480 C C . LEU A 1 428 ? 52.709 -7.003 -49.733 1.00 97.88 428 LEU A C 1
ATOM 3482 O O . LEU A 1 428 ? 53.451 -7.256 -50.680 1.00 97.88 428 LEU A O 1
ATOM 3486 N N . MET A 1 429 ? 51.753 -6.074 -49.817 1.00 97.19 429 MET A N 1
ATOM 3487 C CA . MET A 1 429 ? 51.570 -5.224 -50.996 1.00 97.19 429 MET A CA 1
ATOM 3488 C C . MET A 1 429 ? 52.808 -4.359 -51.255 1.00 97.19 429 MET A C 1
ATOM 3490 O O . MET A 1 429 ? 53.277 -4.284 -52.389 1.00 97.19 429 MET A O 1
ATOM 3494 N N . ASN A 1 430 ? 53.363 -3.735 -50.213 1.00 97.12 430 ASN A N 1
ATOM 3495 C CA . ASN A 1 430 ? 54.578 -2.932 -50.333 1.00 97.12 430 ASN A CA 1
ATOM 3496 C C . ASN A 1 430 ? 55.756 -3.781 -50.838 1.00 97.12 430 ASN A C 1
ATOM 3498 O O . ASN A 1 430 ? 56.489 -3.339 -51.722 1.00 97.12 430 ASN A O 1
ATOM 3502 N N . LEU A 1 431 ? 55.903 -5.013 -50.337 1.00 97.94 431 LEU A N 1
ATOM 3503 C CA . LEU A 1 431 ? 56.918 -5.957 -50.806 1.00 97.94 431 LEU A CA 1
ATOM 3504 C C . LEU A 1 431 ? 56.690 -6.351 -52.272 1.00 97.94 431 LEU A C 1
ATOM 3506 O O . LEU A 1 431 ? 57.634 -6.354 -53.055 1.00 97.94 431 LEU A O 1
ATOM 3510 N N . LYS A 1 432 ? 55.440 -6.606 -52.680 1.00 97.62 432 LYS A N 1
ATOM 3511 C CA . LYS A 1 432 ? 55.095 -6.883 -54.083 1.00 97.62 432 LYS A CA 1
ATOM 3512 C C . LYS A 1 432 ? 55.463 -5.715 -54.999 1.00 97.62 432 LYS A C 1
ATOM 3514 O O . LYS A 1 432 ? 56.025 -5.942 -56.064 1.00 97.62 432 LYS A O 1
ATOM 3519 N N . LEU A 1 433 ? 55.169 -4.479 -54.590 1.00 97.38 433 LEU A N 1
ATOM 3520 C CA . LEU A 1 433 ? 55.534 -3.283 -55.354 1.00 97.38 433 LEU A CA 1
ATOM 3521 C C . LEU A 1 433 ? 57.055 -3.112 -55.457 1.00 97.38 433 LEU A C 1
ATOM 3523 O O . LEU A 1 433 ? 57.549 -2.760 -56.524 1.00 97.38 433 LEU A O 1
ATOM 3527 N N . ALA A 1 434 ? 57.801 -3.390 -54.384 1.00 97.62 434 ALA A N 1
ATOM 3528 C CA . ALA A 1 434 ? 59.262 -3.388 -54.421 1.00 97.62 434 ALA A CA 1
ATOM 3529 C C . ALA A 1 434 ? 59.800 -4.434 -55.413 1.00 97.62 434 ALA A C 1
ATOM 3531 O O . ALA A 1 434 ? 60.619 -4.100 -56.267 1.00 97.62 434 ALA A O 1
ATOM 3532 N N . LEU A 1 435 ? 59.263 -5.660 -55.378 1.00 97.12 435 LEU A N 1
ATOM 3533 C CA . LEU A 1 435 ? 59.618 -6.716 -56.329 1.00 97.12 435 LEU A CA 1
ATOM 3534 C C . LEU A 1 435 ? 59.257 -6.356 -57.778 1.00 97.12 435 LEU A C 1
ATOM 3536 O O . LEU A 1 435 ? 60.037 -6.635 -58.683 1.00 97.12 435 LEU A O 1
ATOM 3540 N N . ASP A 1 436 ? 58.112 -5.717 -58.037 1.00 96.88 436 ASP A N 1
ATOM 3541 C CA . ASP A 1 436 ? 57.772 -5.252 -59.390 1.00 96.88 436 ASP A CA 1
ATOM 3542 C C . ASP A 1 436 ? 58.787 -4.226 -59.909 1.00 96.88 436 ASP A C 1
ATOM 3544 O O . ASP A 1 436 ? 59.141 -4.253 -61.090 1.00 96.88 436 ASP A O 1
ATOM 3548 N N . ILE A 1 437 ? 59.247 -3.320 -59.037 1.00 95.75 437 ILE A N 1
ATOM 3549 C CA . ILE A 1 437 ? 60.288 -2.344 -59.369 1.00 95.75 437 ILE A CA 1
ATOM 3550 C C . ILE A 1 437 ? 61.591 -3.078 -59.695 1.00 95.75 437 ILE A C 1
ATOM 3552 O O . ILE A 1 437 ? 62.195 -2.775 -60.720 1.00 95.75 437 ILE A O 1
ATOM 3556 N N . GLU A 1 438 ? 62.000 -4.062 -58.892 1.00 97.25 438 GLU A N 1
ATOM 3557 C CA . GLU A 1 438 ? 63.182 -4.894 -59.162 1.00 97.25 438 GLU A CA 1
ATOM 3558 C C . GLU A 1 438 ? 63.064 -5.657 -60.489 1.00 97.25 438 GLU A C 1
ATOM 3560 O O . GLU A 1 438 ? 63.981 -5.651 -61.304 1.00 97.25 438 GLU A O 1
ATOM 3565 N N . ILE A 1 439 ? 61.915 -6.268 -60.783 1.00 95.75 439 ILE A N 1
ATOM 3566 C CA . ILE A 1 439 ? 61.689 -6.954 -62.063 1.00 95.75 439 ILE A CA 1
ATOM 3567 C C . ILE A 1 439 ? 61.757 -5.961 -63.228 1.00 95.75 439 ILE A C 1
ATOM 3569 O O . ILE A 1 439 ? 62.344 -6.267 -64.267 1.00 95.75 439 ILE A O 1
ATOM 3573 N N . ALA A 1 440 ? 61.174 -4.770 -63.081 1.00 96.06 440 ALA A N 1
ATOM 3574 C CA . ALA A 1 440 ? 61.228 -3.731 -64.103 1.00 96.06 440 ALA A CA 1
ATOM 3575 C C . ALA A 1 440 ? 62.660 -3.219 -64.329 1.00 96.06 440 ALA A C 1
ATOM 3577 O O . ALA A 1 440 ? 63.054 -2.996 -65.476 1.00 96.06 440 ALA A O 1
ATOM 3578 N N . THR A 1 441 ? 63.459 -3.066 -63.269 1.00 94.50 441 THR A N 1
ATOM 3579 C CA . THR A 1 441 ? 64.871 -2.683 -63.396 1.00 94.50 441 THR A CA 1
ATOM 3580 C C . THR A 1 441 ? 65.692 -3.797 -64.039 1.00 94.50 441 THR A C 1
ATOM 3582 O O . THR A 1 441 ? 66.453 -3.505 -64.962 1.00 94.50 441 THR A O 1
ATOM 3585 N N . TYR A 1 442 ? 65.491 -5.064 -63.654 1.00 97.12 442 TYR A N 1
ATOM 3586 C CA . TYR A 1 442 ? 66.131 -6.210 -64.305 1.00 97.12 442 TYR A CA 1
ATOM 3587 C C . TYR A 1 442 ? 65.781 -6.292 -65.795 1.00 97.12 442 TYR A C 1
ATOM 3589 O O . TYR A 1 442 ? 66.685 -6.428 -66.618 1.00 97.12 442 TYR A O 1
ATOM 3597 N N . ARG A 1 443 ? 64.503 -6.132 -66.169 1.00 94.94 443 ARG A N 1
ATOM 3598 C CA . ARG A 1 443 ? 64.070 -6.081 -67.578 1.00 94.94 443 ARG A CA 1
ATOM 3599 C C . ARG A 1 443 ? 64.764 -4.964 -68.354 1.00 94.94 443 ARG A C 1
ATOM 3601 O O . ARG A 1 443 ? 65.279 -5.217 -69.432 1.00 94.94 443 ARG A O 1
ATOM 3608 N N . LYS A 1 444 ? 64.859 -3.758 -67.786 1.00 93.62 444 LYS A N 1
ATOM 3609 C CA . LYS A 1 444 ? 65.525 -2.616 -68.433 1.00 93.62 444 LYS A CA 1
ATOM 3610 C C . LYS A 1 444 ? 67.029 -2.835 -68.641 1.00 93.62 444 LYS A C 1
ATOM 3612 O O . LYS A 1 444 ? 67.577 -2.401 -69.652 1.00 93.62 444 LYS A O 1
ATOM 3617 N N . LEU A 1 445 ? 67.706 -3.481 -67.690 1.00 93.56 445 LEU A N 1
ATOM 3618 C CA . LEU A 1 445 ? 69.119 -3.853 -67.835 1.00 93.56 445 LEU A CA 1
ATOM 3619 C C . LEU A 1 445 ? 69.306 -4.910 -68.932 1.00 93.56 445 LEU A C 1
ATOM 3621 O O . LEU A 1 445 ? 70.206 -4.770 -69.757 1.00 93.56 445 LEU A O 1
ATOM 3625 N N . LEU A 1 446 ? 68.428 -5.917 -68.974 1.00 91.56 446 LEU A N 1
ATOM 3626 C CA . LEU A 1 446 ? 68.402 -6.942 -70.022 1.00 91.56 446 LEU A CA 1
ATOM 3627 C C . LEU A 1 446 ? 68.145 -6.339 -71.409 1.00 91.56 446 LEU A C 1
ATOM 3629 O O . LEU A 1 446 ? 68.907 -6.616 -72.325 1.00 91.56 446 LEU A O 1
ATOM 3633 N N . GLU A 1 447 ? 67.163 -5.446 -71.557 1.00 86.44 447 GLU A N 1
ATOM 3634 C CA . GLU A 1 447 ? 66.914 -4.707 -72.806 1.00 86.44 447 GLU A CA 1
ATOM 3635 C C . GLU A 1 447 ? 68.144 -3.885 -73.239 1.00 86.44 447 GLU A C 1
ATOM 3637 O O . GLU A 1 447 ? 68.450 -3.772 -74.426 1.00 86.44 447 GLU A O 1
ATOM 3642 N N . GLY A 1 448 ? 68.889 -3.313 -72.286 1.00 83.00 448 GLY A N 1
ATOM 3643 C CA . GLY A 1 448 ? 70.156 -2.628 -72.556 1.00 83.00 448 GLY A CA 1
ATOM 3644 C C . GLY A 1 448 ? 71.242 -3.559 -73.112 1.00 83.00 448 GLY A C 1
ATOM 3645 O O . GLY A 1 448 ? 71.948 -3.186 -74.052 1.00 83.00 448 GLY A O 1
ATOM 3646 N N . GLU A 1 449 ? 71.353 -4.775 -72.573 1.00 80.50 449 GLU A N 1
ATOM 3647 C CA . GLU A 1 449 ? 72.261 -5.815 -73.076 1.00 80.50 449 GLU A CA 1
ATOM 3648 C C . GLU A 1 449 ? 71.824 -6.360 -74.442 1.00 80.50 449 GLU A C 1
ATOM 3650 O O . GLU A 1 449 ? 72.649 -6.472 -75.349 1.00 80.50 449 GLU A O 1
ATOM 3655 N N . GLU A 1 450 ? 70.534 -6.633 -74.637 1.00 76.31 450 GLU A N 1
ATOM 3656 C CA . GLU A 1 450 ? 69.985 -7.076 -75.922 1.00 76.31 450 GLU A CA 1
ATOM 3657 C C . GLU A 1 450 ? 70.230 -6.032 -77.013 1.00 76.31 450 GLU A C 1
ATOM 3659 O O . GLU A 1 450 ? 70.696 -6.375 -78.097 1.00 76.31 450 GLU A O 1
ATOM 3664 N N . ASN A 1 451 ? 70.035 -4.745 -76.715 1.00 73.56 451 ASN A N 1
ATOM 3665 C CA . ASN A 1 451 ? 70.339 -3.661 -77.649 1.00 73.56 451 ASN A CA 1
ATOM 3666 C C . ASN A 1 451 ? 71.839 -3.574 -77.986 1.00 73.56 451 ASN A C 1
ATOM 3668 O O . ASN A 1 451 ? 72.188 -3.294 -79.135 1.00 73.56 451 ASN A O 1
ATOM 3672 N N . ARG A 1 452 ? 72.740 -3.852 -77.029 1.00 75.62 452 ARG A N 1
ATOM 3673 C CA . ARG A 1 452 ? 74.189 -3.952 -77.295 1.00 75.62 452 ARG A CA 1
ATOM 3674 C C . ARG A 1 452 ? 74.530 -5.143 -78.188 1.00 75.62 452 ARG A C 1
ATOM 3676 O O . ARG A 1 452 ? 75.350 -4.995 -79.092 1.00 75.62 452 ARG A O 1
ATOM 3683 N N . MET A 1 453 ? 73.912 -6.300 -77.954 1.00 67.88 453 MET A N 1
ATOM 3684 C CA . MET A 1 453 ? 74.145 -7.497 -78.765 1.00 67.88 453 MET A CA 1
ATOM 3685 C C . MET A 1 453 ? 73.559 -7.352 -80.173 1.00 67.88 453 MET A C 1
ATOM 3687 O O . MET A 1 453 ? 74.245 -7.642 -81.146 1.00 67.88 453 MET A O 1
ATOM 3691 N N . VAL A 1 454 ? 72.345 -6.813 -80.317 1.00 62.00 454 VAL A N 1
ATOM 3692 C CA . VAL A 1 454 ? 71.704 -6.558 -81.620 1.00 62.00 454 VAL A CA 1
ATOM 3693 C C . VAL A 1 454 ? 72.481 -5.519 -82.438 1.00 62.00 454 VAL A C 1
ATOM 3695 O O . VAL A 1 454 ? 72.625 -5.689 -83.647 1.00 62.00 454 VAL A O 1
ATOM 3698 N N . ALA A 1 455 ? 73.058 -4.492 -81.804 1.00 59.56 455 ALA A N 1
ATOM 3699 C CA . ALA A 1 455 ? 73.912 -3.512 -82.483 1.00 59.56 455 ALA A CA 1
ATOM 3700 C C . ALA A 1 455 ? 75.267 -4.080 -82.963 1.00 59.56 455 ALA A C 1
ATOM 3702 O O . ALA A 1 455 ? 75.926 -3.454 -83.792 1.00 59.56 455 ALA A O 1
ATOM 3703 N N . GLN A 1 456 ? 75.687 -5.252 -82.471 1.00 57.53 456 GLN A N 1
ATOM 3704 C CA . GLN A 1 456 ? 76.933 -5.924 -82.864 1.00 57.53 456 GLN A CA 1
ATOM 3705 C C . GLN A 1 456 ? 76.738 -7.062 -83.884 1.00 57.53 456 GLN A C 1
ATOM 3707 O O . GLN A 1 456 ? 77.725 -7.652 -84.325 1.00 57.53 456 GLN A O 1
ATOM 3712 N N . VAL A 1 457 ? 75.503 -7.363 -84.305 1.00 53.38 457 VAL A N 1
ATOM 3713 C CA . VAL A 1 457 ? 75.212 -8.467 -85.238 1.00 53.38 457 VAL A CA 1
ATOM 3714 C C . VAL A 1 457 ? 74.993 -7.940 -86.672 1.00 53.38 457 VAL A C 1
ATOM 3716 O O . VAL A 1 457 ? 74.152 -7.065 -86.880 1.00 53.38 457 VAL A O 1
ATOM 3719 N N . PRO A 1 458 ? 75.694 -8.468 -87.700 1.00 54.03 458 PRO A N 1
ATOM 3720 C CA . PRO A 1 458 ? 75.481 -8.081 -89.098 1.00 54.03 458 PRO A CA 1
ATOM 3721 C C . PRO A 1 458 ? 74.037 -8.365 -89.573 1.00 54.03 458 PRO A C 1
ATOM 3723 O O . PRO A 1 458 ? 73.455 -9.384 -89.186 1.00 54.03 458 PRO A O 1
ATOM 3726 N N . PRO A 1 459 ? 73.460 -7.556 -90.489 1.00 55.47 459 PRO A N 1
ATOM 3727 C CA . PRO A 1 459 ? 72.033 -7.600 -90.858 1.00 55.47 459 PRO A CA 1
ATOM 3728 C C . PRO A 1 459 ? 71.543 -8.919 -91.493 1.00 55.47 459 PRO A C 1
ATOM 3730 O O . PRO A 1 459 ? 70.347 -9.094 -91.716 1.00 55.47 459 PRO A O 1
ATOM 3733 N N . GLN A 1 460 ? 72.432 -9.878 -91.765 1.00 53.66 460 GLN A N 1
ATOM 3734 C CA . GLN A 1 460 ? 72.089 -11.185 -92.331 1.00 53.66 460 GLN A CA 1
ATOM 3735 C C . GLN A 1 460 ? 71.700 -12.242 -91.274 1.00 53.66 460 GLN A C 1
ATOM 3737 O O . GLN A 1 460 ? 71.012 -13.199 -91.621 1.00 53.66 460 GLN A O 1
ATOM 3742 N N . GLN A 1 461 ? 72.047 -12.067 -89.990 1.00 54.38 461 GLN A N 1
ATOM 3743 C CA . GLN A 1 461 ? 71.722 -13.036 -88.921 1.00 54.38 461 GLN A CA 1
ATOM 3744 C C . GLN A 1 461 ? 70.405 -12.746 -88.177 1.00 54.38 461 GLN A C 1
ATOM 3746 O O . GLN A 1 461 ? 69.772 -13.669 -87.663 1.00 54.38 461 GLN A O 1
ATOM 3751 N N . VAL A 1 462 ? 69.923 -11.499 -88.194 1.00 57.66 462 VAL A N 1
ATOM 3752 C CA . VAL A 1 462 ? 68.679 -11.086 -87.508 1.00 57.66 462 VAL A CA 1
ATOM 3753 C C . VAL A 1 462 ? 67.428 -11.732 -88.138 1.00 57.66 462 VAL A C 1
ATOM 3755 O O . VAL A 1 462 ? 66.478 -12.093 -87.443 1.00 57.66 462 VAL A O 1
ATOM 3758 N N . ASN A 1 463 ? 67.454 -11.997 -89.449 1.00 55.88 463 ASN A N 1
ATOM 3759 C CA . ASN A 1 463 ? 66.353 -12.650 -90.171 1.00 55.88 463 ASN A CA 1
ATOM 3760 C C . ASN A 1 463 ? 66.192 -14.148 -89.844 1.00 55.88 463 ASN A C 1
ATOM 3762 O O . ASN A 1 463 ? 65.095 -14.689 -89.991 1.00 55.88 463 ASN A O 1
ATOM 3766 N N . ALA A 1 464 ? 67.256 -14.824 -89.397 1.00 56.53 464 ALA A N 1
ATOM 3767 C CA . ALA A 1 464 ? 67.199 -16.226 -88.978 1.00 56.53 464 ALA A CA 1
ATOM 3768 C C . ALA A 1 464 ? 66.636 -16.369 -87.553 1.00 56.53 464 ALA A C 1
ATOM 3770 O O . ALA A 1 464 ? 65.851 -17.278 -87.287 1.00 56.53 464 ALA A O 1
ATOM 3771 N N . ILE A 1 465 ? 66.964 -15.421 -86.670 1.00 58.53 465 ILE A N 1
ATOM 3772 C CA . ILE A 1 465 ? 66.500 -15.386 -85.275 1.00 58.53 465 ILE A CA 1
ATOM 3773 C C . ILE A 1 465 ? 64.992 -15.090 -85.211 1.00 58.53 465 ILE A C 1
ATOM 3775 O O . ILE A 1 465 ? 64.259 -15.797 -84.524 1.00 58.53 465 ILE A O 1
ATOM 3779 N N . ASN A 1 466 ? 64.490 -14.149 -86.020 1.00 57.56 466 ASN A N 1
ATOM 3780 C CA . ASN A 1 466 ? 63.050 -13.866 -86.101 1.00 57.56 466 ASN A CA 1
ATOM 3781 C C . ASN A 1 466 ? 62.238 -15.023 -86.724 1.00 57.56 466 ASN A C 1
ATOM 3783 O O . ASN A 1 466 ? 61.090 -15.247 -86.339 1.00 57.56 466 ASN A O 1
ATOM 3787 N N . LYS A 1 467 ? 62.831 -15.807 -87.640 1.00 56.91 467 LYS A N 1
ATOM 3788 C CA . LYS A 1 467 ? 62.209 -17.031 -88.184 1.00 56.91 467 LYS A CA 1
ATOM 3789 C C . LYS A 1 467 ? 62.138 -18.168 -87.156 1.00 56.91 467 LYS A C 1
ATOM 3791 O O . LYS A 1 467 ? 61.153 -18.899 -87.153 1.00 56.91 467 LYS A O 1
ATOM 3796 N N . LEU A 1 468 ? 63.132 -18.296 -86.275 1.00 54.69 468 LEU A N 1
ATOM 3797 C CA . LEU A 1 468 ? 63.123 -19.264 -85.170 1.00 54.69 468 LEU A CA 1
ATOM 3798 C C . LEU A 1 468 ? 62.161 -18.851 -84.042 1.00 54.69 468 LEU A C 1
ATOM 3800 O O . LEU A 1 468 ? 61.433 -19.698 -83.530 1.00 54.69 468 LEU A O 1
ATOM 3804 N N . ALA A 1 469 ? 62.071 -17.557 -83.721 1.00 55.56 469 ALA A N 1
ATOM 3805 C CA . ALA A 1 469 ? 61.107 -17.032 -82.748 1.00 55.56 469 ALA A CA 1
ATOM 3806 C C . ALA A 1 469 ? 59.642 -17.198 -83.209 1.00 55.56 469 ALA A C 1
ATOM 3808 O O . ALA A 1 469 ? 58.763 -17.472 -82.395 1.00 55.56 469 ALA A O 1
ATOM 3809 N N . GLY A 1 470 ? 59.377 -17.111 -84.520 1.00 51.97 470 GLY A N 1
ATOM 3810 C CA . GLY A 1 470 ? 58.056 -17.395 -85.095 1.00 51.97 470 GLY A CA 1
ATOM 3811 C C . GLY A 1 470 ? 57.638 -18.872 -85.032 1.00 51.97 470 GLY A C 1
ATOM 3812 O O . GLY A 1 470 ? 56.445 -19.157 -84.956 1.00 51.97 470 GLY A O 1
ATOM 3813 N N . LEU A 1 471 ? 58.597 -19.807 -85.021 1.00 50.12 471 LEU A N 1
ATOM 3814 C CA . LEU A 1 471 ? 58.345 -21.255 -84.943 1.00 50.12 471 LEU A CA 1
ATOM 3815 C C . LEU A 1 471 ? 58.124 -21.753 -83.504 1.00 50.12 471 LEU A C 1
ATOM 3817 O O . LEU A 1 471 ? 57.400 -22.723 -83.311 1.00 50.12 471 LEU A O 1
ATOM 3821 N N . LEU A 1 472 ? 58.680 -21.076 -82.493 1.00 48.94 472 LEU A N 1
ATOM 3822 C CA . LEU A 1 472 ? 58.516 -21.452 -81.079 1.00 48.94 472 LEU A CA 1
ATOM 3823 C C . LEU A 1 472 ? 57.162 -21.037 -80.469 1.00 48.94 472 LEU A C 1
ATOM 3825 O O . LEU A 1 472 ? 56.804 -21.525 -79.402 1.00 48.94 472 LEU A O 1
ATOM 3829 N N . ASN A 1 473 ? 56.377 -20.198 -81.157 1.00 50.97 473 ASN A N 1
ATOM 3830 C CA . ASN A 1 473 ? 55.021 -19.814 -80.733 1.00 50.97 473 ASN A CA 1
ATOM 3831 C C . ASN A 1 473 ? 53.909 -20.749 -81.253 1.00 50.97 473 ASN A C 1
ATOM 3833 O O . ASN A 1 473 ? 52.732 -20.508 -80.980 1.00 50.97 473 ASN A O 1
ATOM 3837 N N . GLN A 1 474 ? 54.250 -21.826 -81.969 1.00 50.84 474 GLN A N 1
ATOM 3838 C CA . GLN A 1 474 ? 53.308 -22.893 -82.312 1.00 50.84 474 GLN A CA 1
ATOM 3839 C C . GLN A 1 474 ? 53.681 -24.178 -81.573 1.00 50.84 474 GLN A C 1
ATOM 3841 O O . GLN A 1 474 ? 54.486 -24.971 -82.046 1.00 50.84 474 GLN A O 1
ATOM 3846 N N . GLY A 1 475 ? 53.050 -24.395 -80.418 1.00 46.31 475 GLY A N 1
ATOM 3847 C CA . GLY A 1 475 ? 53.002 -25.714 -79.791 1.00 46.31 475 GLY A CA 1
ATOM 3848 C C . GLY A 1 475 ? 53.525 -25.780 -78.365 1.00 46.31 475 GLY A C 1
ATOM 3849 O O . GLY A 1 475 ? 54.515 -26.453 -78.127 1.00 46.31 475 GLY A O 1
ATOM 3850 N N . ILE A 1 476 ? 52.793 -25.187 -77.415 1.00 40.94 476 ILE A N 1
ATOM 3851 C CA . ILE A 1 476 ? 52.575 -25.785 -76.086 1.00 40.94 476 ILE A CA 1
ATOM 3852 C C . ILE A 1 476 ? 51.122 -25.503 -75.682 1.00 40.94 476 ILE A C 1
ATOM 3854 O O . ILE A 1 476 ? 50.802 -24.582 -74.940 1.00 40.94 476 ILE A O 1
ATOM 3858 N N . THR A 1 477 ? 50.213 -26.310 -76.216 1.00 42.41 477 THR A N 1
ATOM 3859 C CA . THR A 1 477 ? 48.987 -26.685 -75.509 1.00 42.41 477 THR A CA 1
ATOM 3860 C C . THR A 1 477 ? 49.300 -27.986 -74.786 1.00 42.41 477 THR A C 1
ATOM 3862 O O . THR A 1 477 ? 49.657 -28.926 -75.492 1.00 42.41 477 THR A O 1
ATOM 3865 N N . LEU A 1 478 ? 49.192 -28.039 -73.448 1.00 34.47 478 LEU A N 1
ATOM 3866 C CA . LEU A 1 478 ? 48.790 -29.197 -72.609 1.00 34.47 478 LEU A CA 1
ATOM 3867 C C . LEU A 1 478 ? 49.171 -28.975 -71.122 1.00 34.47 478 LEU A C 1
ATOM 3869 O O . LEU A 1 478 ? 49.948 -28.073 -70.817 1.00 34.47 478 LEU A O 1
ATOM 3873 N N . PRO A 1 479 ? 48.528 -29.682 -70.173 1.00 41.25 479 PRO A N 1
ATOM 3874 C CA . PRO A 1 479 ? 47.752 -29.064 -69.111 1.00 41.25 479 PRO A CA 1
ATOM 3875 C C . PRO A 1 479 ? 48.367 -29.304 -67.730 1.00 41.25 479 PRO A C 1
ATOM 3877 O O . PRO A 1 479 ? 48.786 -30.410 -67.397 1.00 41.25 479 PRO A O 1
ATOM 3880 N N . SER A 1 480 ? 48.317 -28.301 -66.863 1.00 30.61 480 SER A N 1
ATOM 3881 C CA . SER A 1 480 ? 48.525 -28.485 -65.427 1.00 30.61 480 SER A CA 1
ATOM 3882 C C . SER A 1 480 ? 47.171 -28.567 -64.731 1.00 30.61 480 SER A C 1
ATOM 3884 O O . SER A 1 480 ? 46.673 -27.624 -64.121 1.00 30.61 480 SER A O 1
ATOM 3886 N N . HIS A 1 481 ? 46.577 -29.755 -64.825 1.00 33.62 481 HIS A N 1
ATOM 3887 C CA . HIS A 1 481 ? 45.555 -30.218 -63.898 1.00 33.62 481 HIS A CA 1
ATOM 3888 C C . HIS A 1 481 ? 46.247 -30.523 -62.555 1.00 33.62 481 HIS A C 1
ATOM 3890 O O . HIS A 1 481 ? 46.574 -31.669 -62.260 1.00 33.62 481 HIS A O 1
ATOM 3896 N N . ILE A 1 482 ? 46.509 -29.493 -61.745 1.00 33.25 482 ILE A N 1
ATOM 3897 C CA . ILE A 1 482 ? 46.615 -29.672 -60.293 1.00 33.25 482 ILE A CA 1
ATOM 3898 C C . ILE A 1 482 ? 45.194 -29.540 -59.772 1.00 33.25 482 ILE A C 1
ATOM 3900 O O . ILE A 1 482 ? 44.520 -28.538 -60.005 1.00 33.25 482 ILE A O 1
ATOM 3904 N N . GLY A 1 483 ? 44.731 -30.639 -59.185 1.00 30.09 483 GLY A N 1
ATOM 3905 C CA . GLY A 1 483 ? 43.339 -30.917 -58.901 1.00 30.09 483 GLY A CA 1
ATOM 3906 C C . GLY A 1 483 ? 42.591 -29.744 -58.289 1.00 30.09 483 GLY A C 1
ATOM 3907 O O . GLY A 1 483 ? 42.914 -29.258 -57.208 1.00 30.09 483 GLY A O 1
ATOM 3908 N N . VAL A 1 484 ? 41.483 -29.418 -58.947 1.00 36.66 484 VAL A N 1
ATOM 3909 C CA . VAL A 1 484 ? 40.251 -29.033 -58.271 1.00 36.66 484 VAL A CA 1
ATOM 3910 C C . VAL A 1 484 ? 39.833 -30.217 -57.383 1.00 36.66 484 VAL A C 1
ATOM 3912 O O . VAL A 1 484 ? 38.973 -31.015 -57.730 1.00 36.66 484 VAL A O 1
ATOM 3915 N N . ALA A 1 485 ? 40.490 -30.364 -56.236 1.00 29.86 485 ALA A N 1
ATOM 3916 C CA . ALA A 1 485 ? 39.753 -30.603 -55.014 1.00 29.86 485 ALA A CA 1
ATOM 3917 C C . ALA A 1 485 ? 39.355 -29.183 -54.590 1.00 29.86 485 ALA A C 1
ATOM 3919 O O . ALA A 1 485 ? 40.178 -28.369 -54.195 1.00 29.86 485 ALA A O 1
ATOM 3920 N N . GLY A 1 486 ? 38.101 -28.780 -54.748 1.00 30.27 486 GLY A N 1
ATOM 3921 C CA . GLY A 1 486 ? 37.129 -29.406 -53.881 1.00 30.27 486 GLY A CA 1
ATOM 3922 C C . GLY A 1 486 ? 37.593 -29.283 -52.428 1.00 30.27 486 GLY A C 1
ATOM 3923 O O . GLY A 1 486 ? 37.431 -30.228 -51.672 1.00 30.27 486 GLY A O 1
ATOM 3924 N N . ILE A 1 487 ? 38.137 -28.130 -52.011 1.00 31.61 487 ILE A N 1
ATOM 3925 C CA . ILE A 1 487 ? 37.795 -27.636 -50.679 1.00 31.61 487 ILE A CA 1
ATOM 3926 C C . ILE A 1 487 ? 36.329 -27.253 -50.810 1.00 31.61 487 ILE A C 1
ATOM 3928 O O . ILE A 1 487 ? 35.942 -26.107 -51.035 1.00 31.61 487 ILE A O 1
ATOM 3932 N N . SER A 1 488 ? 35.515 -28.308 -50.754 1.00 29.58 488 SER A N 1
ATOM 3933 C CA . SER A 1 488 ? 34.241 -28.284 -50.090 1.00 29.58 488 SER A CA 1
ATOM 3934 C C . SER A 1 488 ? 34.342 -27.238 -49.001 1.00 29.58 488 SER A C 1
ATOM 3936 O O . SER A 1 488 ? 35.249 -27.286 -48.165 1.00 29.58 488 SER A O 1
ATOM 3938 N N . VAL A 1 489 ? 33.394 -26.312 -49.018 1.00 34.34 489 VAL A N 1
ATOM 3939 C CA . VAL A 1 489 ? 32.770 -25.869 -47.786 1.00 34.34 489 VAL A CA 1
ATOM 3940 C C . VAL A 1 489 ? 32.691 -27.113 -46.907 1.00 34.34 489 VAL A C 1
ATOM 3942 O O . VAL A 1 489 ? 31.796 -27.942 -47.061 1.00 34.34 489 VAL A O 1
ATOM 3945 N N . SER A 1 490 ? 33.681 -27.299 -46.034 1.00 28.00 490 SER A N 1
ATOM 3946 C CA . SER A 1 490 ? 33.476 -28.047 -44.823 1.00 28.00 490 SER A CA 1
ATOM 3947 C C . SER A 1 490 ? 32.498 -27.152 -44.096 1.00 28.00 490 SER A C 1
ATOM 3949 O O 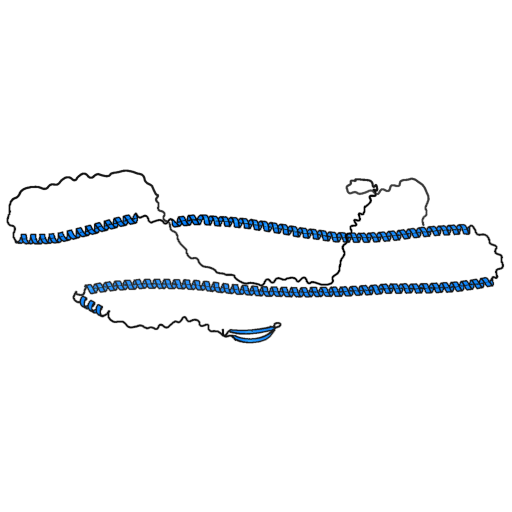. SER A 1 490 ? 32.859 -26.304 -43.284 1.00 28.00 490 SER A O 1
ATOM 3951 N N . ASN A 1 491 ? 31.219 -27.347 -44.438 1.00 36.62 491 ASN A N 1
ATOM 3952 C CA . ASN A 1 491 ? 30.231 -27.606 -43.428 1.00 36.62 491 ASN A CA 1
ATOM 3953 C C . ASN A 1 491 ? 31.022 -28.300 -42.330 1.00 36.62 491 ASN A C 1
ATOM 3955 O O . ASN A 1 491 ? 31.444 -29.450 -42.480 1.00 36.62 491 ASN A O 1
ATOM 3959 N N . ASN A 1 492 ? 31.253 -27.579 -41.241 1.00 31.08 492 ASN A N 1
ATOM 3960 C CA . ASN A 1 492 ? 31.175 -28.239 -39.967 1.00 31.08 492 ASN A CA 1
ATOM 3961 C C . ASN A 1 492 ? 29.776 -28.856 -39.975 1.00 31.08 492 ASN A C 1
ATOM 3963 O O . ASN A 1 492 ? 28.805 -28.233 -39.553 1.00 31.08 492 ASN A O 1
ATOM 3967 N N . ASN A 1 493 ? 29.676 -30.052 -40.572 1.00 35.50 493 ASN A N 1
ATOM 3968 C CA . ASN A 1 493 ? 28.679 -31.027 -40.234 1.00 35.50 493 ASN A CA 1
ATOM 3969 C C . ASN A 1 493 ? 28.786 -31.044 -38.730 1.00 35.50 493 ASN A C 1
ATOM 3971 O O . ASN A 1 493 ? 29.813 -31.433 -38.169 1.00 35.50 493 ASN A O 1
ATOM 3975 N N . SER A 1 494 ? 27.759 -30.468 -38.120 1.00 42.25 494 SER A N 1
ATOM 3976 C CA . SER A 1 494 ? 27.432 -30.648 -36.733 1.00 42.25 494 SER A CA 1
ATOM 3977 C C . SER A 1 494 ? 27.771 -32.092 -36.408 1.00 42.25 494 SER A C 1
ATOM 3979 O O . SER A 1 494 ? 27.065 -33.007 -36.839 1.00 42.25 494 SER A O 1
ATOM 3981 N N . LEU A 1 495 ? 28.874 -32.306 -35.689 1.00 45.59 495 LEU A N 1
ATOM 3982 C CA . LEU A 1 495 ? 28.970 -33.457 -34.818 1.00 45.59 495 LEU A CA 1
ATOM 3983 C C . LEU A 1 495 ? 27.704 -33.334 -33.984 1.00 45.59 495 LEU A C 1
ATOM 3985 O O . LEU A 1 495 ? 27.623 -32.463 -33.114 1.00 45.59 495 LEU A O 1
ATOM 3989 N N . LYS A 1 496 ? 26.675 -34.104 -34.353 1.00 55.09 496 LYS A N 1
ATOM 3990 C CA . LYS A 1 496 ? 25.485 -34.319 -33.547 1.00 55.09 496 LYS A CA 1
ATOM 3991 C C . LYS A 1 496 ? 26.014 -35.028 -32.311 1.00 55.09 496 LYS A C 1
ATOM 3993 O O . LYS A 1 496 ? 26.057 -36.248 -32.242 1.00 55.09 496 LYS A O 1
ATOM 3998 N N . ARG A 1 497 ? 26.586 -34.243 -31.396 1.00 56.84 497 ARG A N 1
ATOM 3999 C CA . ARG A 1 497 ? 27.016 -34.710 -30.089 1.00 56.84 497 ARG A CA 1
ATOM 4000 C C . ARG A 1 497 ? 25.720 -35.172 -29.433 1.00 56.84 497 ARG A C 1
ATOM 4002 O O . ARG A 1 497 ? 24.825 -34.331 -29.303 1.00 56.84 497 ARG A O 1
ATOM 4009 N N . PRO A 1 498 ? 25.571 -36.463 -29.098 1.00 60.34 498 PRO A N 1
ATOM 4010 C CA . PRO A 1 498 ? 24.361 -36.923 -28.446 1.00 60.34 498 PRO A CA 1
ATOM 4011 C C . PRO A 1 498 ? 24.221 -36.128 -27.147 1.00 60.34 498 PRO A C 1
ATOM 4013 O O . PRO A 1 498 ? 25.119 -36.121 -26.302 1.00 60.34 498 PRO A O 1
ATOM 4016 N N . LEU A 1 499 ? 23.130 -35.370 -27.030 1.00 63.94 499 LEU A N 1
ATOM 4017 C CA . LEU A 1 499 ? 22.837 -34.616 -25.819 1.00 63.94 499 LEU A CA 1
ATOM 4018 C C . LEU A 1 499 ? 22.329 -35.626 -24.796 1.00 63.94 499 LEU A C 1
ATOM 4020 O O . LEU A 1 499 ? 21.245 -36.188 -24.955 1.00 63.94 499 LEU A O 1
ATOM 4024 N N . MET A 1 500 ? 23.134 -35.875 -23.765 1.00 76.00 500 MET A N 1
ATOM 4025 C CA . MET A 1 500 ? 22.705 -36.635 -22.599 1.00 76.00 500 MET A CA 1
ATOM 4026 C C . MET A 1 500 ? 21.791 -35.737 -21.772 1.00 76.00 500 MET A C 1
ATOM 4028 O O . MET A 1 500 ? 22.250 -34.814 -21.099 1.00 76.00 500 MET A O 1
ATOM 4032 N N . ILE A 1 501 ? 20.491 -35.988 -21.859 1.00 76.56 501 ILE A N 1
ATOM 4033 C CA . ILE A 1 501 ? 19.497 -35.293 -21.051 1.00 76.56 501 ILE A CA 1
ATOM 4034 C C . ILE A 1 501 ? 19.278 -36.151 -19.809 1.00 76.56 501 ILE A C 1
ATOM 4036 O O . ILE A 1 501 ? 18.832 -37.296 -19.907 1.00 76.56 501 ILE A O 1
ATOM 4040 N N . LYS A 1 502 ? 19.638 -35.597 -18.650 1.00 80.38 502 LYS A N 1
ATOM 4041 C CA . LYS A 1 502 ? 19.334 -36.170 -17.342 1.00 80.38 502 LYS A CA 1
ATOM 4042 C C . LYS A 1 502 ? 18.075 -35.513 -16.807 1.00 80.38 502 LYS A C 1
ATOM 4044 O O . LYS A 1 502 ? 18.075 -34.312 -16.541 1.00 80.38 502 LYS A O 1
ATOM 4049 N N . THR A 1 503 ? 17.015 -36.292 -16.653 1.00 81.62 503 THR A N 1
ATOM 4050 C CA . THR A 1 503 ? 15.809 -35.848 -15.958 1.00 81.62 503 THR A CA 1
ATOM 4051 C C . THR A 1 503 ? 15.889 -36.365 -14.531 1.00 81.62 503 THR A C 1
ATOM 4053 O O . THR A 1 503 ? 15.972 -37.574 -14.313 1.00 81.62 503 THR A O 1
ATOM 4056 N N . ILE A 1 504 ? 15.926 -35.434 -13.580 1.00 79.75 504 ILE A N 1
ATOM 4057 C CA . ILE A 1 504 ? 16.008 -35.715 -12.148 1.00 79.75 504 ILE A CA 1
ATOM 4058 C C . ILE A 1 504 ? 14.680 -35.283 -11.536 1.00 79.75 504 ILE A C 1
ATOM 4060 O O . ILE A 1 504 ? 14.351 -34.097 -11.544 1.00 79.75 504 ILE A O 1
ATOM 4064 N N . GLU A 1 505 ? 13.911 -36.241 -11.032 1.00 80.06 505 GLU A N 1
ATOM 4065 C CA . GLU A 1 505 ? 12.668 -35.970 -10.318 1.00 80.06 505 GLU A CA 1
ATOM 4066 C C . GLU A 1 505 ? 12.979 -35.815 -8.828 1.00 80.06 505 GLU A C 1
ATOM 4068 O O . GLU A 1 505 ? 13.441 -36.754 -8.168 1.00 80.06 505 GLU A O 1
ATOM 4073 N N . THR A 1 506 ? 12.760 -34.613 -8.295 1.00 82.88 506 THR A N 1
ATOM 4074 C CA . THR A 1 506 ? 12.920 -34.315 -6.871 1.00 82.88 506 THR A CA 1
ATOM 4075 C C . THR A 1 506 ? 11.568 -34.026 -6.234 1.00 82.88 506 THR A C 1
ATOM 4077 O O . THR A 1 506 ? 10.757 -33.265 -6.759 1.00 82.88 506 THR A O 1
ATOM 4080 N N . LYS A 1 507 ? 11.337 -34.617 -5.062 1.00 71.19 507 LYS A N 1
ATOM 4081 C CA . LYS A 1 507 ? 10.224 -34.265 -4.176 1.00 71.19 507 LYS A CA 1
ATOM 4082 C C . LYS A 1 507 ? 10.804 -34.036 -2.790 1.00 71.19 507 LYS A C 1
ATOM 4084 O O . LYS A 1 507 ? 11.634 -34.820 -2.331 1.00 71.19 507 LYS A O 1
ATOM 4089 N N . ASP A 1 508 ? 10.428 -32.924 -2.172 1.00 76.06 508 ASP A N 1
ATOM 4090 C CA . ASP A 1 508 ? 10.893 -32.528 -0.837 1.00 76.06 508 ASP A CA 1
ATOM 4091 C C . ASP A 1 508 ? 12.433 -32.471 -0.711 1.00 76.06 508 ASP A C 1
ATOM 4093 O O . ASP A 1 508 ? 13.015 -32.827 0.311 1.00 76.06 508 ASP A O 1
ATOM 4097 N N . GLY A 1 509 ? 13.121 -32.062 -1.784 1.00 79.75 509 GLY A N 1
ATOM 4098 C CA . GLY A 1 509 ? 14.580 -31.895 -1.799 1.00 79.75 509 GLY A CA 1
ATOM 4099 C C . GLY A 1 509 ? 15.404 -33.189 -1.892 1.00 79.75 509 GLY A C 1
ATOM 4100 O O . GLY A 1 509 ? 16.631 -33.112 -1.894 1.00 79.75 509 GLY A O 1
ATOM 4101 N N . LYS A 1 510 ? 14.776 -34.369 -2.017 1.00 70.88 510 LYS A N 1
ATOM 4102 C CA . LYS A 1 510 ? 15.462 -35.645 -2.306 1.00 70.88 510 LYS A CA 1
ATOM 4103 C C . LYS A 1 510 ? 15.170 -36.130 -3.728 1.00 70.88 510 LYS A C 1
ATOM 4105 O O . LYS A 1 510 ? 14.042 -36.034 -4.206 1.00 70.88 510 LYS A O 1
ATOM 4110 N N . VAL A 1 511 ? 16.200 -36.659 -4.394 1.00 83.56 511 VAL A N 1
ATOM 4111 C CA . VAL A 1 511 ? 16.106 -37.262 -5.735 1.00 83.56 511 VAL A CA 1
ATOM 4112 C C . VAL A 1 511 ? 15.405 -38.616 -5.628 1.00 83.56 511 VAL A C 1
ATOM 4114 O O . VAL A 1 511 ? 15.886 -39.497 -4.917 1.00 83.56 511 VAL A O 1
ATOM 4117 N N . ILE A 1 512 ? 14.268 -38.769 -6.308 1.00 81.12 512 ILE A N 1
ATOM 4118 C CA . ILE A 1 512 ? 13.437 -39.985 -6.290 1.00 81.12 512 ILE A CA 1
ATOM 4119 C C . ILE A 1 512 ? 13.696 -40.844 -7.528 1.00 81.12 512 ILE A C 1
ATOM 4121 O O . ILE A 1 512 ? 13.672 -42.071 -7.439 1.00 81.12 512 ILE A O 1
ATOM 4125 N N . SER A 1 513 ? 13.988 -40.225 -8.672 1.00 77.12 513 SER A N 1
ATOM 4126 C CA . SER A 1 513 ? 14.357 -40.943 -9.890 1.00 77.12 513 SER A CA 1
ATOM 4127 C C . SER A 1 513 ? 15.317 -40.116 -10.753 1.00 77.12 513 SER A C 1
ATOM 4129 O O . SER A 1 513 ? 15.201 -38.892 -10.847 1.00 77.12 513 SER A O 1
ATOM 4131 N N . GLU A 1 514 ? 16.300 -40.787 -11.359 1.00 84.56 514 GLU A N 1
ATOM 4132 C CA . GLU A 1 514 ? 17.233 -40.204 -12.329 1.00 84.56 514 GLU A CA 1
ATOM 4133 C C . GLU A 1 514 ? 17.225 -41.076 -13.584 1.00 84.56 514 GLU A C 1
ATOM 4135 O O . GLU A 1 514 ? 17.590 -42.252 -13.542 1.00 84.56 514 GLU A O 1
ATOM 4140 N N . VAL A 1 515 ? 16.805 -40.500 -14.711 1.00 78.69 515 VAL A N 1
ATOM 4141 C CA . VAL A 1 515 ? 16.799 -41.184 -16.008 1.00 78.69 515 VAL A CA 1
ATOM 4142 C C . VAL A 1 515 ? 17.667 -40.401 -16.983 1.00 78.69 515 VAL A C 1
ATOM 4144 O O . VAL A 1 515 ? 17.500 -39.195 -17.166 1.00 78.69 515 VAL A O 1
ATOM 4147 N N . SER A 1 516 ? 18.621 -41.105 -17.596 1.00 82.25 516 SER A N 1
ATOM 4148 C CA . SER A 1 516 ? 19.541 -40.561 -18.597 1.00 82.25 516 SER A CA 1
ATOM 4149 C C . SER A 1 516 ? 19.145 -41.082 -19.972 1.00 82.25 516 SER A C 1
ATOM 4151 O O . SER A 1 516 ? 19.177 -42.289 -20.204 1.00 82.25 516 SER A O 1
ATOM 4153 N N . HIS A 1 517 ? 18.792 -40.187 -20.888 1.00 78.50 517 HIS A N 1
ATOM 4154 C CA . HIS A 1 517 ? 18.461 -40.541 -22.267 1.00 78.50 517 HIS A CA 1
ATOM 4155 C C . HIS A 1 517 ? 19.320 -39.723 -23.237 1.00 78.50 517 HIS A C 1
ATOM 4157 O O . HIS A 1 517 ? 19.474 -38.507 -23.085 1.00 78.50 517 HIS A O 1
ATOM 4163 N N . PHE A 1 518 ? 19.877 -40.402 -24.242 1.00 74.38 518 PHE A N 1
ATOM 4164 C CA . PHE A 1 518 ? 20.642 -39.778 -25.317 1.00 74.38 518 PHE A CA 1
ATOM 4165 C C . PHE A 1 518 ? 19.695 -39.383 -26.447 1.00 74.38 518 PHE A C 1
ATOM 4167 O O . PHE A 1 518 ? 19.103 -40.244 -27.088 1.00 74.38 518 PHE A O 1
ATOM 4174 N N . SER A 1 519 ? 19.561 -38.079 -26.684 1.00 59.84 519 SER A N 1
ATOM 4175 C CA . SER A 1 519 ? 18.778 -37.560 -27.805 1.00 59.84 519 SER A CA 1
ATOM 4176 C C . SER A 1 519 ? 19.701 -37.243 -28.979 1.00 59.84 519 SER A C 1
ATOM 4178 O O . SER A 1 519 ? 20.576 -36.375 -28.864 1.00 59.84 519 SER A O 1
ATOM 4180 N N . GLU A 1 520 ? 19.519 -37.936 -30.103 1.00 61.84 520 GLU A N 1
ATOM 4181 C CA . GLU A 1 520 ? 20.111 -37.544 -31.384 1.00 61.84 520 GLU A CA 1
ATOM 4182 C C . GLU A 1 520 ? 19.198 -36.507 -32.049 1.00 61.84 520 GLU A C 1
ATOM 4184 O O . GLU A 1 520 ? 18.051 -36.791 -32.388 1.00 61.84 520 GLU A O 1
ATOM 4189 N N . LYS A 1 521 ? 19.699 -35.277 -32.191 1.00 54.50 521 LYS A N 1
ATOM 4190 C CA . LYS A 1 521 ? 18.998 -34.157 -32.834 1.00 54.50 521 LYS A CA 1
ATOM 4191 C C . LYS A 1 521 ? 19.288 -34.142 -34.318 1.00 54.50 521 LYS A C 1
ATOM 4193 O O . LYS A 1 521 ? 20.490 -34.117 -34.641 1.00 54.50 521 LYS A O 1
#

Secondary structure (DSSP, 8-state):
--------------------------------------------------------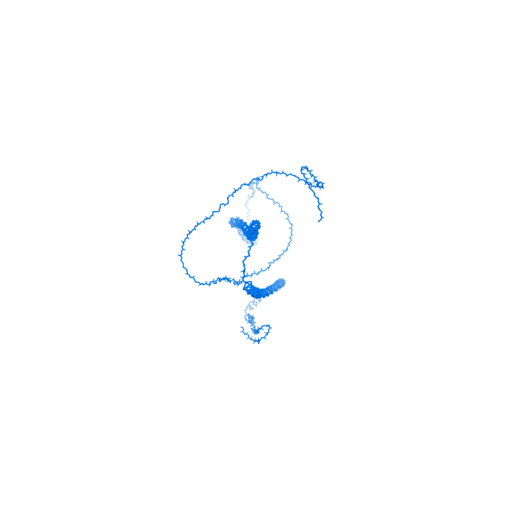-----------------------------------------------------PPPPPPP----------------HHHHHHHHHHHHHHHHHHHHHHHHHHHHHHHHHHHHHHHHHHHHHHHS-----THHHHHHHHHHHHHHHHHHHHHHHHHHHHHHHHHHHHHHHHHHHHHHHHHHHHHHHHHHHHHHHHHHHHHHHHHHHHHHHHHHHHHHHHHHHHHHHHHHHHHHHHHHHT------------HHHHHHHHHHHHHHHHHHHHHHHHHHHHHHHHHHHHHHHHHHHHHHHHHHHHHHHHHHHHHHHHHHHHHHHHHHHHHHHHHHHHHHHHHHHHHHHHHHHHHHHHHHHHHHHHHHHHHHHHHHHHHHHHHHHHHHHHHHHHHHHHHHHHTTS-TTTHHHHHHHHHHHTS------------------------EEEEEEEEETTEEEEEEEEEE--

Mean predicted aligned error: 24.76 Å

Sequence (521 aa):
MRERGYNTGEGQVTIEWEFVSANKTPRYAERVEPRVSQVRYLFRTGHRSSVSRFGESQARFCTMNITYYGPRRTSFSSRSLGSLPNRSSLYRASSGSFQPGLYRGSFSALSNSPLSTSTPFLLPSLPALEIDPKLHQIRTAEKEQIKGLNNQFASFIDKVRKLEQQNKVLETQLKLLKGKDQYKSNVGHIMTAHSQPLKQQIDMLSQDKMKLQNELDQTQTFLEELKSQYEEEINHRNQLENEFVVTKKDLDDIYLQKVDVESKLESITNEIKYLKQLFEEEIKELQSQIQNAMVTVEMDNNRELEMKNIIDEVKEQYQTMIAKSRDETEQWYKNKIDDIVRQTQKHNDGMKSIKGQIAELTRYAQHINGEIEALKNQRANLENAVTSVEEQGEQAVQSAKSTIQDLEEALKQAKHDMATKMREYQELMNLKLALDIEIATYRKLLEGEENRMVAQVPPQQVNAINKLAGLLNQGITLPSHIGVAGISVSNNNSLKRPLMIKTIETKDGKVISEVSHFSEK

Radius of gyration: 74.04 Å; Cα contacts (8 Å, |Δi|>4): 41; chains: 1; bounding box: 151×96×217 Å

InterPro domains:
  IPR003054 Keratin, type II [PR01276] (144-152)
  IPR003054 Keratin, type II [PR01276] (216-229)
  IPR003054 Keratin, type II [PR01276] (230-249)
  IPR003054 Keratin, type II [PR01276] (341-358)
  IPR003054 Keratin, type II [PR01276] (392-407)
  IPR018039 Intermediate filament protein, conserved site [PS00226] (439-447)
  IPR039008 Intermediate filament, rod domain [PF00038] (142-452)
  IPR039008 Intermediate filament, rod domain [PS51842] (142-453)
  IPR039008 Intermediate filament, rod domain [SM01391] (141-452)

pLDDT: mean 72.1, std 27.36, range [26.72, 98.44]